Protein AF-A0A9D2EX13-F1 (afdb_monomer)

Mean predicted aligned error: 17.44 Å

Radius of gyration: 26.06 Å; Cα contacts (8 Å, |Δi|>4): 953; chains: 1; bounding box: 80×40×66 Å

Nearest PDB structures (foldseek):
  4czu-assembly2_B  TM=6.661E-01  e=3.950E-05  Arabidopsis thaliana
  4czu-assembly1_A  TM=6.257E-01  e=1.950E-04  Arabidopsis thaliana
  4czt-assembly1_A  TM=6.392E-01  e=7.311E-04  Arabidopsis thaliana
  4czu-assembly2_D  TM=6.065E-01  e=5.254E-04  Arabidopsis thaliana
  8tzf-assembly1_A  TM=7.375E-01  e=3.851E-02  Homo sapiens

Structure (mmCIF, N/CA/C/O backbone):
data_AF-A0A9D2EX13-F1
#
_entry.id   AF-A0A9D2EX13-F1
#
loop_
_atom_site.group_PDB
_atom_site.id
_atom_site.type_symbol
_atom_site.label_atom_id
_atom_site.label_alt_id
_atom_site.label_comp_id
_atom_site.label_asym_id
_atom_site.label_entity_id
_atom_site.label_seq_id
_atom_site.pdbx_PDB_ins_code
_atom_site.Cartn_x
_atom_site.Cartn_y
_atom_site.Cartn_z
_atom_site.occupancy
_atom_site.B_iso_or_equiv
_atom_site.auth_seq_id
_atom_site.auth_comp_id
_atom_site.auth_asym_id
_atom_site.auth_atom_id
_atom_site.pdbx_PDB_model_num
ATOM 1 N N . MET A 1 1 ? 53.940 13.916 35.883 1.00 33.53 1 MET A N 1
ATOM 2 C CA . MET A 1 1 ? 53.226 13.655 34.611 1.00 33.53 1 MET A CA 1
ATOM 3 C C . MET A 1 1 ? 52.631 12.256 34.677 1.00 33.53 1 MET A C 1
ATOM 5 O O . MET A 1 1 ? 53.312 11.281 34.386 1.00 33.53 1 MET A O 1
ATOM 9 N N . GLY A 1 2 ? 51.413 12.150 35.215 1.00 28.62 2 GLY A N 1
ATOM 10 C CA . GLY A 1 2 ? 50.771 10.870 35.507 1.00 28.62 2 GLY A CA 1
ATOM 11 C C . GLY A 1 2 ? 50.316 10.168 34.232 1.00 28.62 2 GLY A C 1
ATOM 12 O O . GLY A 1 2 ? 49.566 10.733 33.442 1.00 28.62 2 GLY A O 1
ATOM 13 N N . LYS A 1 3 ? 50.780 8.931 34.040 1.00 28.75 3 LYS A N 1
ATOM 14 C CA . LYS A 1 3 ? 50.182 7.980 33.104 1.00 28.75 3 LYS A CA 1
ATOM 15 C C . LYS A 1 3 ? 48.737 7.760 33.557 1.00 28.75 3 LYS A C 1
ATOM 17 O O . LYS A 1 3 ? 48.532 7.195 34.628 1.00 28.75 3 LYS A O 1
ATOM 22 N N . ASN A 1 4 ? 47.755 8.192 32.767 1.00 27.39 4 ASN A N 1
ATOM 23 C CA . ASN A 1 4 ? 46.378 7.736 32.937 1.00 27.39 4 ASN A CA 1
ATOM 24 C C . ASN A 1 4 ? 46.364 6.228 32.660 1.00 27.39 4 ASN A C 1
ATOM 26 O O . ASN A 1 4 ? 46.312 5.805 31.506 1.00 27.39 4 ASN A O 1
ATOM 30 N N . LYS A 1 5 ? 46.495 5.424 33.721 1.00 28.30 5 LYS A N 1
ATOM 31 C CA . LYS A 1 5 ? 46.116 4.014 33.704 1.00 28.30 5 LYS A CA 1
ATOM 32 C C . LYS A 1 5 ? 44.615 3.980 33.427 1.00 28.30 5 LYS A C 1
ATOM 34 O O . LYS A 1 5 ? 43.832 4.499 34.214 1.00 28.30 5 LYS A O 1
ATOM 39 N N . VAL A 1 6 ? 44.244 3.437 32.275 1.00 35.06 6 VAL A N 1
ATOM 40 C CA . VAL A 1 6 ? 42.877 2.987 32.019 1.00 35.06 6 VAL A CA 1
ATOM 41 C C . VAL A 1 6 ? 42.705 1.737 32.881 1.00 35.06 6 VAL A C 1
ATOM 43 O O . VAL A 1 6 ? 43.551 0.848 32.812 1.00 35.06 6 VAL A O 1
ATOM 46 N N . ASN A 1 7 ? 41.696 1.700 33.750 1.00 33.94 7 ASN A N 1
ATOM 47 C CA . ASN A 1 7 ? 41.344 0.461 34.437 1.00 33.94 7 ASN A CA 1
ATOM 48 C C . ASN A 1 7 ? 40.819 -0.529 33.384 1.00 33.94 7 ASN A C 1
ATOM 50 O O . ASN A 1 7 ? 39.924 -0.183 32.611 1.00 33.94 7 ASN A O 1
ATOM 54 N N . ASP A 1 8 ? 41.386 -1.733 33.355 1.00 42.94 8 ASP A N 1
ATOM 55 C CA . ASP A 1 8 ? 41.092 -2.837 32.422 1.00 42.94 8 ASP A CA 1
ATOM 56 C C . ASP A 1 8 ? 39.744 -3.547 32.708 1.00 42.94 8 ASP A C 1
ATOM 58 O O . ASP A 1 8 ? 39.529 -4.685 32.304 1.00 42.94 8 ASP A O 1
ATOM 62 N N . ASP A 1 9 ? 38.793 -2.891 33.379 1.00 54.72 9 ASP A N 1
ATOM 63 C CA . ASP A 1 9 ? 37.558 -3.528 33.875 1.00 54.72 9 ASP A CA 1
ATOM 64 C C . ASP A 1 9 ? 36.422 -3.599 32.827 1.00 54.72 9 ASP A C 1
ATOM 66 O O . ASP A 1 9 ? 35.275 -3.906 33.156 1.00 54.72 9 ASP A O 1
ATOM 70 N N . GLY A 1 10 ? 36.707 -3.285 31.559 1.00 53.34 10 GLY A N 1
ATOM 71 C CA . GLY A 1 10 ? 35.713 -3.288 30.484 1.00 53.34 10 GLY A CA 1
ATOM 72 C C . GLY A 1 10 ? 35.336 -4.706 30.049 1.00 53.34 10 GLY A C 1
ATOM 73 O O . GLY A 1 10 ? 36.207 -5.497 29.695 1.00 53.34 10 GLY A O 1
ATOM 74 N N . ARG A 1 11 ? 34.037 -5.022 30.017 1.00 56.97 11 ARG A N 1
ATOM 75 C CA . ARG A 1 11 ? 33.515 -6.295 29.481 1.00 56.97 11 ARG A CA 1
ATOM 76 C C . ARG A 1 11 ? 32.832 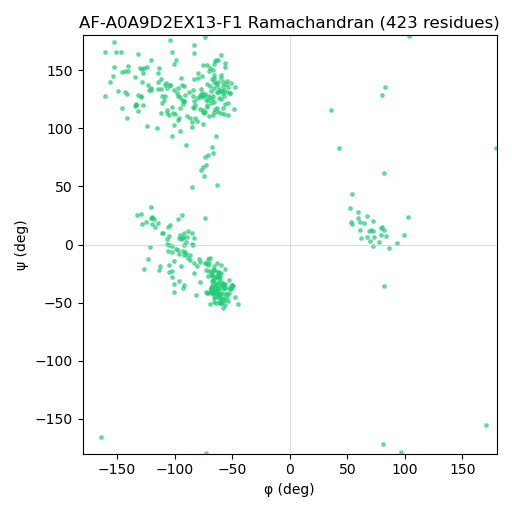-6.052 28.144 1.00 56.97 11 ARG A C 1
ATOM 78 O O . ARG A 1 11 ? 32.096 -5.078 28.004 1.00 56.97 11 ARG A O 1
ATOM 85 N N . THR A 1 12 ? 33.029 -6.929 27.162 1.00 61.59 12 THR A N 1
ATOM 86 C CA . THR A 1 12 ? 32.214 -6.880 25.937 1.00 61.59 12 THR A CA 1
ATOM 87 C C . THR A 1 12 ? 30.741 -7.133 26.267 1.00 61.59 12 THR A C 1
ATOM 89 O O . THR A 1 12 ? 30.421 -7.730 27.298 1.00 61.59 12 THR A O 1
ATOM 92 N N . LEU A 1 13 ? 29.823 -6.710 25.399 1.00 61.62 13 LEU A N 1
ATOM 93 C CA . LEU A 1 13 ? 28.384 -6.880 25.612 1.00 61.62 13 LEU A CA 1
ATOM 94 C C . LEU A 1 13 ? 28.014 -8.341 25.910 1.00 61.62 13 LEU A C 1
ATOM 96 O O . LEU A 1 13 ? 27.272 -8.585 26.856 1.00 61.62 13 LEU A O 1
ATOM 100 N N . PHE A 1 14 ? 28.606 -9.311 25.200 1.00 61.47 14 PHE A N 1
ATOM 101 C CA . PHE A 1 14 ? 28.407 -10.738 25.495 1.00 61.47 14 PHE A CA 1
ATOM 102 C C . PHE A 1 14 ? 29.024 -11.181 26.828 1.00 61.47 14 PHE A C 1
ATOM 104 O O . PHE A 1 14 ? 28.383 -11.917 27.575 1.00 61.47 14 PHE A O 1
ATOM 111 N N . GLN A 1 15 ? 30.219 -10.696 27.183 1.00 62.28 15 GLN A N 1
ATOM 112 C CA . GLN A 1 15 ? 30.826 -10.984 28.492 1.00 62.28 15 GLN A CA 1
ATOM 113 C C . GLN A 1 15 ? 30.004 -10.409 29.657 1.00 62.28 15 GLN A C 1
ATOM 115 O O . GLN A 1 15 ? 30.041 -10.938 30.766 1.00 62.28 15 GLN A O 1
ATOM 120 N N . ALA A 1 16 ? 29.267 -9.320 29.426 1.00 58.53 16 ALA A N 1
ATOM 121 C CA . ALA A 1 16 ? 28.429 -8.677 30.432 1.00 58.53 16 ALA A CA 1
ATOM 122 C C . ALA A 1 16 ? 27.043 -9.332 30.593 1.00 58.53 16 ALA A C 1
ATOM 124 O O . ALA A 1 16 ? 26.417 -9.184 31.650 1.00 58.53 16 ALA A O 1
ATOM 125 N N . VAL A 1 17 ? 26.537 -10.024 29.563 1.00 63.97 17 VAL A N 1
ATOM 126 C CA . VAL A 1 17 ? 25.188 -10.614 29.577 1.00 63.97 17 VAL A CA 1
ATOM 127 C C . VAL A 1 17 ? 25.146 -12.133 29.779 1.00 63.97 17 VAL A C 1
ATOM 129 O O . VAL A 1 17 ? 24.144 -12.600 30.313 1.00 63.97 17 VAL A O 1
ATOM 132 N N . GLY A 1 18 ? 26.218 -12.871 29.462 1.00 64.25 18 GLY A N 1
ATOM 133 C CA . GLY A 1 18 ? 26.253 -14.339 29.541 1.00 64.25 18 GLY A CA 1
ATOM 134 C C . GLY A 1 18 ? 25.614 -15.034 28.329 1.00 64.25 18 GLY A C 1
ATOM 135 O O . GLY A 1 18 ? 25.299 -14.385 27.332 1.00 64.25 18 GLY A O 1
ATOM 136 N N . GLU A 1 19 ? 25.453 -16.361 28.398 1.00 66.25 19 GLU A N 1
ATOM 137 C CA . GLU A 1 19 ? 24.781 -17.156 27.358 1.00 66.25 19 GLU A CA 1
ATOM 138 C C . GLU A 1 19 ? 23.252 -17.137 27.524 1.00 66.25 19 GLU A C 1
ATOM 140 O O . GLU A 1 19 ? 22.734 -17.200 28.639 1.00 66.25 19 GLU A O 1
ATOM 145 N N . GLY A 1 20 ? 22.531 -17.103 26.400 1.00 71.94 20 GLY A N 1
ATOM 146 C CA . GLY A 1 20 ? 21.069 -17.180 26.355 1.00 71.94 20 GLY A CA 1
ATOM 147 C C . GLY A 1 20 ? 20.341 -15.827 26.261 1.00 71.94 20 GLY A C 1
ATOM 148 O O . GLY A 1 20 ? 20.973 -14.775 26.145 1.00 71.94 20 GLY A O 1
ATOM 149 N N . PRO A 1 21 ? 18.993 -15.850 26.249 1.00 84.19 21 PRO A N 1
ATOM 150 C CA . PRO A 1 21 ? 18.169 -14.650 26.136 1.00 84.19 21 PRO A CA 1
ATOM 151 C C . PRO A 1 21 ? 18.337 -13.704 27.331 1.00 84.19 21 PRO A C 1
ATOM 153 O O . PRO A 1 21 ? 18.353 -14.116 28.490 1.00 84.19 21 PRO A O 1
ATOM 156 N N . VAL A 1 22 ? 18.395 -12.408 27.048 1.00 83.00 22 VAL A N 1
ATOM 157 C CA . VAL A 1 22 ? 18.542 -11.324 28.016 1.00 83.00 22 VAL A CA 1
ATOM 158 C C . VAL A 1 22 ? 17.198 -10.631 28.202 1.00 83.00 22 VAL A C 1
ATOM 160 O O . VAL A 1 22 ? 16.496 -10.334 27.237 1.00 83.00 22 VAL A O 1
ATOM 163 N N . GLU A 1 23 ? 16.854 -10.315 29.453 1.00 84.75 23 GLU A N 1
ATOM 164 C CA . GLU A 1 23 ? 15.621 -9.595 29.777 1.00 84.75 23 GLU A CA 1
ATOM 165 C C . GLU A 1 23 ? 15.487 -8.305 28.946 1.00 84.75 23 GLU A C 1
ATOM 167 O O . GLU A 1 23 ? 16.392 -7.465 28.922 1.00 84.75 23 GLU A O 1
ATOM 172 N N . ALA A 1 24 ? 14.321 -8.113 28.323 1.00 84.00 24 ALA A N 1
ATOM 173 C CA . ALA A 1 24 ? 14.008 -6.985 27.449 1.00 84.00 24 ALA A CA 1
ATOM 174 C C . ALA A 1 24 ? 14.456 -5.626 28.008 1.00 84.00 24 ALA A C 1
ATOM 176 O O . ALA A 1 24 ? 15.171 -4.876 27.344 1.00 84.00 24 ALA A O 1
ATOM 177 N N . ARG A 1 25 ? 14.092 -5.317 29.261 1.00 77.56 25 ARG A N 1
ATOM 178 C CA . ARG A 1 25 ? 14.459 -4.052 29.925 1.00 77.56 25 ARG A CA 1
ATOM 179 C C . ARG A 1 25 ? 15.971 -3.860 30.025 1.00 77.56 25 ARG A C 1
ATOM 181 O O . ARG A 1 25 ? 16.457 -2.732 29.952 1.00 77.56 25 ARG A O 1
ATOM 188 N N . LYS A 1 26 ? 16.725 -4.944 30.217 1.00 77.12 26 LYS A N 1
ATOM 189 C CA . LYS A 1 26 ? 18.189 -4.918 30.242 1.00 77.12 26 LYS A CA 1
ATOM 190 C C . LYS A 1 26 ? 18.748 -4.708 28.834 1.00 77.12 26 LYS A C 1
ATOM 192 O O . LYS A 1 26 ? 19.639 -3.879 28.702 1.00 77.12 26 LYS A O 1
ATOM 197 N N . VAL A 1 27 ? 18.189 -5.341 27.797 1.00 82.31 27 VAL A N 1
ATOM 198 C CA . VAL A 1 27 ? 18.611 -5.109 26.400 1.00 82.31 27 VAL A CA 1
ATOM 199 C C . VAL A 1 27 ? 18.467 -3.642 26.008 1.00 82.31 27 VAL A C 1
ATOM 201 O O . VAL A 1 27 ? 19.463 -3.031 25.638 1.00 82.31 27 VAL A O 1
ATOM 204 N N . PHE A 1 28 ? 17.278 -3.048 26.161 1.00 84.06 28 PHE A N 1
ATOM 205 C CA . PHE A 1 28 ? 17.044 -1.653 25.759 1.00 84.06 28 PHE A CA 1
ATOM 206 C C . PHE A 1 28 ? 17.980 -0.672 26.474 1.00 84.06 28 PHE A C 1
ATOM 208 O O . PHE A 1 28 ? 18.549 0.202 25.831 1.00 84.06 28 PHE A O 1
ATOM 215 N N . ARG A 1 29 ? 18.212 -0.866 27.776 1.00 74.94 29 ARG A N 1
ATOM 216 C CA . ARG A 1 29 ? 19.153 -0.062 28.570 1.00 74.94 29 ARG A CA 1
ATOM 217 C C . ARG A 1 29 ? 20.610 -0.210 28.117 1.00 74.94 29 ARG A C 1
ATOM 219 O O . ARG A 1 29 ? 21.364 0.751 28.198 1.00 74.94 29 ARG A O 1
ATOM 226 N N . LEU A 1 30 ? 21.020 -1.399 27.671 1.00 73.25 30 LEU A N 1
ATOM 227 C CA . LEU A 1 30 ? 22.382 -1.643 27.183 1.00 73.25 30 LEU A CA 1
ATOM 228 C C . LEU A 1 30 ? 22.601 -1.109 25.762 1.00 73.25 30 LEU A C 1
ATOM 230 O O . LEU A 1 30 ? 23.708 -0.693 25.430 1.00 73.25 30 LEU A O 1
ATOM 234 N N . THR A 1 31 ? 21.566 -1.114 24.919 1.00 78.69 31 THR A N 1
ATOM 235 C CA . THR A 1 31 ? 21.680 -0.699 23.513 1.00 78.69 31 THR A CA 1
ATOM 236 C C . THR A 1 31 ? 21.322 0.762 23.267 1.00 78.69 31 THR A C 1
ATOM 238 O O . THR A 1 31 ? 21.732 1.311 22.250 1.00 78.69 31 THR A O 1
ATOM 241 N N . GLU A 1 32 ? 20.611 1.430 24.176 1.00 79.19 32 GLU A N 1
ATOM 242 C CA . GLU A 1 32 ? 20.309 2.863 24.054 1.00 79.19 32 GLU A CA 1
ATOM 243 C C . GLU A 1 32 ? 21.575 3.727 23.844 1.00 79.19 32 GLU A C 1
ATOM 245 O O . GLU A 1 32 ? 21.605 4.499 22.877 1.00 79.19 32 GLU A O 1
ATOM 250 N N . PRO A 1 33 ? 22.665 3.578 24.632 1.00 64.69 33 PRO A N 1
ATOM 251 C CA . PRO A 1 33 ? 23.868 4.387 24.431 1.00 64.69 33 PRO A CA 1
ATOM 252 C C . PRO A 1 33 ? 24.584 4.066 23.111 1.00 64.69 33 PRO A C 1
ATOM 254 O O . PRO A 1 33 ? 25.159 4.963 22.495 1.00 64.69 33 PRO A O 1
ATOM 257 N N . VAL A 1 34 ? 24.510 2.810 22.639 1.00 75.38 34 VAL A N 1
ATOM 258 C CA . VAL A 1 34 ? 25.027 2.392 21.318 1.00 75.38 34 VAL A CA 1
ATOM 259 C C . VAL A 1 34 ? 24.316 3.170 20.209 1.00 75.38 34 VAL A C 1
ATOM 261 O O . VAL A 1 34 ? 24.961 3.751 19.336 1.00 75.38 34 VAL A O 1
ATOM 264 N N . ILE A 1 35 ? 22.982 3.197 20.255 1.00 80.88 35 ILE A N 1
ATOM 265 C CA . ILE A 1 35 ? 22.137 3.830 19.238 1.00 80.88 35 ILE A CA 1
ATOM 266 C C . ILE A 1 35 ? 22.351 5.346 19.237 1.00 80.88 35 ILE A C 1
ATOM 268 O O . ILE A 1 35 ? 22.501 5.947 18.173 1.00 80.88 35 ILE A O 1
ATOM 272 N N . SER A 1 36 ? 22.446 5.956 20.421 1.00 73.81 36 SER A N 1
ATOM 273 C CA . SER A 1 36 ? 22.747 7.383 20.575 1.00 73.81 36 SER A CA 1
ATOM 274 C C . SER A 1 36 ? 24.128 7.753 20.007 1.00 73.81 36 SER A C 1
ATOM 276 O O . SER A 1 36 ? 24.263 8.725 19.257 1.00 73.81 36 SER A O 1
ATOM 278 N N . ALA A 1 37 ? 25.156 6.934 20.267 1.00 69.00 37 ALA A N 1
ATOM 279 C CA . ALA A 1 37 ? 26.490 7.133 19.701 1.00 69.00 37 ALA A CA 1
ATOM 280 C C . ALA A 1 37 ? 26.488 7.029 18.165 1.00 69.00 37 ALA A C 1
ATOM 282 O O . ALA A 1 37 ? 27.054 7.893 17.489 1.00 69.00 37 ALA A O 1
ATOM 283 N N . ALA A 1 38 ? 25.802 6.026 17.608 1.00 74.44 38 ALA A N 1
ATOM 284 C CA . ALA A 1 38 ? 25.622 5.887 16.166 1.00 74.44 38 ALA A CA 1
ATOM 285 C C . ALA A 1 38 ? 24.906 7.109 15.567 1.00 74.44 38 ALA A C 1
ATOM 287 O O . ALA A 1 38 ? 25.388 7.692 14.598 1.00 74.44 38 ALA A O 1
ATOM 288 N N . ALA A 1 39 ? 23.810 7.567 16.182 1.00 76.50 39 ALA A N 1
ATOM 289 C CA . ALA A 1 39 ? 23.064 8.747 15.745 1.00 76.50 39 ALA A CA 1
ATOM 290 C C . ALA A 1 39 ? 23.947 10.001 15.627 1.00 76.50 39 ALA A C 1
ATOM 292 O O . ALA A 1 39 ? 23.849 10.726 14.637 1.00 76.50 39 ALA A O 1
ATOM 293 N N . ARG A 1 40 ? 24.838 10.234 16.599 1.00 73.88 40 ARG A N 1
ATOM 294 C CA . ARG A 1 40 ? 25.756 11.382 16.596 1.00 73.88 40 ARG A CA 1
ATOM 295 C C . ARG A 1 40 ? 26.795 11.297 15.478 1.00 73.88 40 ARG A C 1
ATOM 297 O O . ARG A 1 40 ? 27.057 12.294 14.818 1.00 73.88 40 ARG A O 1
ATOM 304 N N . ILE A 1 41 ? 27.356 10.116 15.224 1.00 73.94 41 ILE A N 1
ATOM 305 C CA . ILE A 1 41 ? 28.337 9.925 14.145 1.00 73.94 41 ILE A CA 1
ATOM 306 C C . ILE A 1 41 ? 27.695 10.068 12.758 1.00 73.94 41 ILE A C 1
ATOM 308 O O . ILE A 1 41 ? 28.300 10.672 11.868 1.00 73.94 41 ILE A O 1
ATOM 312 N N . HIS A 1 42 ? 26.458 9.596 12.595 1.00 83.31 42 HIS A N 1
ATOM 313 C CA . HIS A 1 42 ? 25.707 9.713 11.345 1.00 83.31 42 HIS A CA 1
ATOM 314 C C . HIS A 1 42 ? 25.428 11.166 10.933 1.00 83.31 42 HIS A C 1
ATOM 316 O O . HIS A 1 42 ? 25.439 11.461 9.739 1.00 83.31 42 HIS A O 1
ATOM 322 N N . GLN A 1 43 ? 25.242 12.085 11.890 1.00 70.81 43 GLN A N 1
ATOM 323 C CA . GLN A 1 43 ? 25.054 13.518 11.603 1.00 70.81 43 GLN A CA 1
ATOM 324 C C . GLN A 1 43 ? 26.266 14.150 10.906 1.00 70.81 43 GLN A C 1
ATOM 326 O O . GLN A 1 43 ? 26.107 15.076 10.116 1.00 70.81 43 GLN A O 1
ATOM 331 N N . ASP A 1 44 ? 27.461 13.602 11.125 1.00 68.69 44 ASP A N 1
ATOM 332 C CA . ASP A 1 44 ? 28.696 14.072 10.497 1.00 68.69 44 ASP A CA 1
ATOM 333 C C . ASP A 1 44 ? 28.970 13.408 9.130 1.00 68.69 44 ASP A C 1
ATOM 335 O O . ASP A 1 44 ? 30.090 13.486 8.615 1.00 68.69 44 ASP A O 1
ATOM 339 N N . GLY A 1 45 ? 27.993 12.689 8.559 1.00 70.94 45 GLY A N 1
ATOM 340 C CA . GLY A 1 45 ? 28.147 11.950 7.298 1.00 70.94 45 GLY A CA 1
ATOM 341 C C . GLY A 1 45 ? 29.113 10.761 7.393 1.00 70.94 45 GLY A C 1
ATOM 342 O O . GLY A 1 45 ? 29.731 10.368 6.397 1.00 70.94 45 GLY A O 1
ATOM 343 N N . ARG A 1 46 ? 29.290 10.220 8.605 1.00 74.56 46 ARG A N 1
ATOM 344 C CA . ARG A 1 46 ? 30.178 9.096 8.931 1.00 74.56 46 ARG A CA 1
ATOM 345 C C . ARG A 1 46 ? 29.381 7.938 9.522 1.00 74.56 46 ARG A C 1
ATOM 347 O O . ARG A 1 46 ? 28.311 8.167 10.063 1.00 74.56 46 ARG A O 1
ATOM 354 N N . TYR A 1 47 ? 29.912 6.721 9.470 1.00 76.69 47 TYR A N 1
ATOM 355 C CA . TYR A 1 47 ? 29.328 5.530 10.111 1.00 76.69 47 TYR A CA 1
ATOM 356 C C . TYR A 1 47 ? 30.424 4.522 10.506 1.00 76.69 47 TYR A C 1
ATOM 358 O O . TYR A 1 47 ? 31.586 4.660 10.095 1.00 76.69 47 TYR A O 1
ATOM 366 N N . TYR A 1 48 ? 30.084 3.547 11.351 1.00 72.19 48 TYR A N 1
ATOM 367 C CA . TYR A 1 48 ? 31.001 2.539 11.897 1.00 72.19 48 TYR A CA 1
ATOM 368 C C . TYR A 1 48 ? 31.250 1.386 10.913 1.00 72.19 48 TYR A C 1
ATOM 370 O O . TYR A 1 48 ? 32.400 0.981 10.721 1.00 72.19 48 TYR A O 1
ATOM 378 N N . GLY A 1 49 ? 30.196 0.896 10.259 1.00 66.06 49 GLY A N 1
ATOM 379 C CA . GLY A 1 49 ? 30.229 -0.069 9.162 1.00 66.06 49 GLY A CA 1
ATOM 380 C C . GLY A 1 49 ? 30.577 -1.504 9.556 1.00 66.06 49 GLY A C 1
ATOM 381 O O . GLY A 1 49 ? 31.085 -2.207 8.693 1.00 66.06 49 GLY A O 1
ATOM 382 N N . ASN A 1 50 ? 30.421 -1.879 10.839 1.00 64.88 50 ASN A N 1
ATOM 383 C CA . ASN A 1 50 ? 30.369 -3.264 11.353 1.00 64.88 50 ASN A CA 1
ATOM 384 C C . ASN A 1 50 ? 30.204 -3.270 12.897 1.00 64.88 50 ASN A C 1
ATOM 386 O O . ASN A 1 50 ? 31.200 -3.352 13.627 1.00 64.88 50 ASN A O 1
ATOM 390 N N . ILE A 1 51 ? 28.970 -3.139 13.405 1.00 67.88 51 ILE A N 1
ATOM 391 C CA . ILE A 1 51 ? 28.682 -3.107 14.855 1.00 67.88 51 ILE A CA 1
ATOM 392 C C . ILE A 1 51 ? 28.306 -4.513 15.356 1.00 67.88 51 ILE A C 1
ATOM 394 O O . ILE A 1 51 ? 27.163 -4.943 15.255 1.00 67.88 51 ILE A O 1
ATOM 398 N N . GLY A 1 52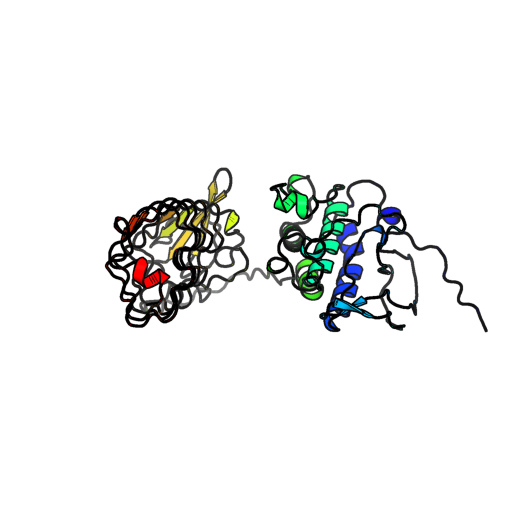 ? 29.265 -5.232 15.938 1.00 61.53 52 GLY A N 1
ATOM 399 C CA . GLY A 1 52 ? 29.044 -6.547 16.557 1.00 61.53 52 GLY A CA 1
ATOM 400 C C . GLY A 1 52 ? 28.969 -6.504 18.093 1.00 61.53 52 GLY A C 1
ATOM 401 O O . GLY A 1 52 ? 29.426 -5.539 18.710 1.00 61.53 52 GLY A O 1
ATOM 402 N N . PRO A 1 53 ? 28.485 -7.559 18.767 1.00 54.00 53 PRO A N 1
ATOM 403 C CA . PRO A 1 53 ? 28.486 -7.654 20.230 1.00 54.00 53 PRO A CA 1
ATOM 404 C C . PRO A 1 53 ? 29.886 -7.590 20.864 1.00 54.00 53 PRO A C 1
ATOM 406 O O . PRO A 1 53 ? 30.043 -7.052 21.958 1.00 54.00 53 PRO A O 1
ATOM 409 N N . GLY A 1 54 ? 30.918 -8.096 20.176 1.00 55.47 54 GLY A N 1
ATOM 410 C CA . GLY A 1 54 ? 32.320 -7.969 20.601 1.00 55.47 54 GLY A CA 1
ATOM 411 C C . GLY A 1 54 ? 32.878 -6.553 20.435 1.00 55.47 54 GLY A C 1
ATOM 412 O O . GLY A 1 54 ? 33.890 -6.198 21.033 1.00 55.47 54 GLY A O 1
ATOM 413 N N . SER A 1 55 ? 32.185 -5.728 19.652 1.00 58.66 55 SER A N 1
ATOM 414 C CA . SER A 1 55 ? 32.553 -4.348 19.373 1.00 58.66 55 SER A CA 1
ATOM 415 C C . SER A 1 55 ? 31.983 -3.356 20.393 1.00 58.66 55 SER A C 1
ATOM 417 O O . SER A 1 55 ? 32.419 -2.214 20.430 1.00 58.66 55 SER A O 1
ATOM 419 N N . VAL A 1 56 ? 31.053 -3.783 21.251 1.00 60.03 56 VAL A N 1
ATOM 420 C CA . VAL A 1 56 ? 30.427 -2.968 22.301 1.00 60.03 56 VAL A CA 1
ATOM 421 C C . VAL A 1 56 ? 31.088 -3.307 23.640 1.00 60.03 56 VAL A C 1
ATOM 423 O O . VAL A 1 56 ? 30.929 -4.425 24.126 1.00 60.03 56 VAL A O 1
ATOM 426 N N . VAL A 1 57 ? 31.816 -2.367 24.249 1.00 57.78 57 VAL A N 1
ATOM 427 C CA . VAL A 1 57 ? 32.463 -2.559 25.564 1.00 57.78 57 VAL A CA 1
ATOM 428 C C . VAL A 1 57 ? 31.770 -1.729 26.639 1.00 57.78 57 VAL A C 1
ATOM 430 O O . VAL A 1 57 ? 31.672 -0.506 26.516 1.00 57.78 57 VAL A O 1
ATOM 433 N N . ILE A 1 58 ? 31.337 -2.410 27.700 1.00 57.25 58 ILE A N 1
ATOM 434 C CA . ILE A 1 58 ? 30.626 -1.871 28.857 1.00 57.25 58 ILE A CA 1
ATOM 435 C C . ILE A 1 58 ? 31.599 -1.618 30.004 1.00 57.25 58 ILE A C 1
ATOM 437 O O . ILE A 1 58 ? 32.380 -2.494 30.369 1.00 57.25 58 ILE A O 1
ATOM 441 N N . TYR A 1 59 ? 31.526 -0.417 30.582 1.00 55.53 59 TYR A N 1
ATOM 442 C CA . TYR A 1 59 ? 32.314 0.002 31.741 1.00 55.53 59 TYR A CA 1
ATOM 443 C C . TYR A 1 59 ? 31.401 0.439 32.882 1.00 55.53 59 TYR A C 1
ATOM 445 O O . TYR A 1 59 ? 30.537 1.289 32.681 1.00 55.53 59 TYR A O 1
ATOM 453 N N . ASP A 1 60 ? 31.663 -0.043 34.095 1.00 42.38 60 ASP A N 1
ATOM 454 C CA . ASP A 1 60 ? 30.839 0.285 35.264 1.00 42.38 60 ASP A CA 1
ATOM 455 C C . ASP A 1 60 ? 30.948 1.766 35.691 1.00 42.38 60 ASP A C 1
ATOM 457 O O . ASP A 1 60 ? 29.998 2.301 36.263 1.00 42.38 60 ASP A O 1
ATOM 461 N N . ARG A 1 61 ? 32.064 2.461 35.385 1.00 36.69 61 ARG A N 1
ATOM 462 C CA . ARG A 1 61 ? 32.249 3.932 35.494 1.00 36.69 61 ARG A CA 1
ATOM 463 C C . ARG A 1 61 ? 33.422 4.409 34.627 1.00 36.69 61 ARG A C 1
ATOM 465 O O . ARG A 1 61 ? 34.524 3.925 34.857 1.00 36.69 61 ARG A O 1
ATOM 472 N N . VAL A 1 62 ? 33.275 5.414 33.745 1.00 36.41 62 VAL A N 1
ATOM 473 C CA . VAL A 1 62 ? 34.463 6.141 33.224 1.00 36.41 62 VAL A CA 1
ATOM 474 C C . VAL A 1 62 ? 34.191 7.564 32.715 1.00 36.41 62 VAL A C 1
ATOM 476 O O . VAL A 1 62 ? 33.238 7.809 31.984 1.00 36.41 62 VAL A O 1
ATOM 479 N N . TRP A 1 63 ? 35.125 8.470 33.028 1.00 32.97 63 TRP A N 1
ATOM 480 C CA . TRP A 1 63 ? 35.477 9.651 32.230 1.00 32.97 63 TRP A CA 1
ATOM 481 C C . TRP A 1 63 ? 36.454 9.225 31.121 1.00 32.97 63 TRP A C 1
ATOM 483 O O . TRP A 1 63 ? 37.546 8.761 31.447 1.00 32.97 63 TRP A O 1
ATOM 493 N N . LEU A 1 64 ? 36.137 9.398 29.830 1.00 35.12 64 LEU A N 1
ATOM 494 C CA . LEU A 1 64 ? 37.056 9.016 28.743 1.00 35.12 64 LEU A CA 1
ATOM 495 C C . LEU A 1 64 ? 37.236 10.104 27.679 1.00 35.12 64 LEU A C 1
ATOM 497 O O . LEU A 1 64 ? 36.345 10.401 26.894 1.00 35.12 64 LEU A O 1
ATOM 501 N N . CYS A 1 65 ? 38.466 10.615 27.595 1.00 31.67 65 CYS A N 1
ATOM 502 C CA . CYS A 1 65 ? 39.028 11.153 26.361 1.00 31.67 65 CYS A CA 1
ATOM 503 C C . CYS A 1 65 ? 39.625 9.965 25.586 1.00 31.67 65 CYS A C 1
ATOM 505 O O . CYS A 1 65 ? 40.700 9.460 25.929 1.00 31.67 65 CYS A O 1
ATOM 507 N N . HIS A 1 66 ? 38.907 9.465 24.578 1.00 38.66 66 HIS A N 1
ATOM 508 C CA . HIS A 1 66 ? 39.345 8.339 23.748 1.00 38.66 66 HIS A CA 1
ATOM 509 C C . HIS A 1 66 ? 39.357 8.691 22.259 1.00 38.66 66 HIS A C 1
ATOM 511 O O . HIS A 1 66 ? 38.675 9.602 21.792 1.00 38.66 66 HIS A O 1
ATOM 517 N N . ARG A 1 67 ? 40.222 8.000 21.504 1.00 41.69 67 ARG A N 1
ATOM 518 C CA . ARG A 1 67 ? 40.282 8.126 20.044 1.00 41.69 67 ARG A CA 1
ATOM 519 C C . ARG A 1 67 ? 39.212 7.205 19.468 1.00 41.69 67 ARG A C 1
ATOM 521 O O . ARG A 1 67 ? 39.293 6.000 19.681 1.00 41.69 67 ARG A O 1
ATOM 528 N N . LEU A 1 68 ? 38.245 7.776 18.751 1.00 54.84 68 LEU A N 1
ATOM 529 C CA . LEU A 1 68 ? 37.201 7.007 18.072 1.00 54.84 68 LEU A CA 1
ATOM 530 C C . LEU A 1 68 ? 37.823 5.970 17.110 1.00 54.84 68 LEU A C 1
ATOM 532 O O . LEU A 1 68 ? 38.932 6.197 16.604 1.00 54.84 68 LEU A O 1
ATOM 536 N N . PRO A 1 69 ? 37.140 4.844 16.827 1.00 56.16 69 PRO A N 1
ATOM 537 C CA . PRO A 1 69 ? 37.566 3.931 15.770 1.00 56.16 69 PRO A CA 1
ATOM 538 C C . PRO A 1 69 ? 37.594 4.643 14.408 1.00 56.16 69 PRO A C 1
ATOM 540 O O . PRO A 1 69 ? 37.038 5.730 14.233 1.00 56.16 69 PRO A O 1
ATOM 543 N N . ALA A 1 70 ? 38.281 4.046 13.431 1.00 54.53 70 ALA A N 1
ATOM 544 C CA . ALA A 1 70 ? 38.236 4.545 12.059 1.00 54.53 70 ALA A CA 1
ATOM 545 C C . ALA A 1 70 ? 36.795 4.471 11.532 1.00 54.53 70 ALA A C 1
ATOM 547 O O . ALA A 1 70 ? 36.139 3.448 11.699 1.00 54.53 70 ALA A O 1
ATOM 548 N N . GLN A 1 71 ? 36.329 5.548 10.907 1.00 62.59 71 GLN A N 1
ATOM 549 C CA . GLN A 1 71 ? 34.953 5.701 10.427 1.00 62.59 71 GLN A CA 1
ATOM 550 C C . GLN A 1 71 ? 34.943 5.787 8.907 1.00 62.59 71 GLN A C 1
ATOM 552 O O . GLN A 1 71 ? 35.883 6.334 8.320 1.00 62.59 71 GLN A O 1
ATOM 557 N N . LYS A 1 72 ? 33.883 5.277 8.282 1.00 62.41 72 LYS A N 1
ATOM 558 C CA . LYS A 1 72 ? 33.700 5.345 6.832 1.00 62.41 72 LYS A CA 1
ATOM 559 C C . LYS A 1 72 ? 32.896 6.599 6.480 1.00 62.41 72 LYS A C 1
ATOM 561 O O . LYS A 1 72 ? 31.958 6.956 7.191 1.00 62.41 72 LYS A O 1
ATOM 566 N N . THR A 1 73 ? 33.313 7.324 5.448 1.00 67.56 73 THR A N 1
ATOM 567 C CA . THR A 1 73 ? 32.586 8.488 4.922 1.00 67.56 73 THR A CA 1
ATOM 568 C C . THR A 1 73 ? 31.480 8.042 3.971 1.00 67.56 73 THR A C 1
ATOM 570 O O . THR A 1 73 ? 31.512 6.924 3.456 1.00 67.56 73 THR A O 1
ATOM 573 N N . GLY A 1 74 ? 30.538 8.938 3.663 1.00 57.22 74 GLY A N 1
ATOM 574 C CA . GLY A 1 74 ? 29.546 8.707 2.602 1.00 57.22 74 GLY A CA 1
ATOM 575 C C . GLY A 1 74 ? 30.146 8.391 1.220 1.00 57.22 74 GLY A C 1
ATOM 576 O O . GLY A 1 74 ? 29.486 7.759 0.411 1.00 57.22 74 GLY A O 1
ATOM 577 N N . SER A 1 75 ? 31.408 8.763 0.965 1.00 60.22 75 SER A N 1
ATOM 578 C CA . SER A 1 75 ? 32.164 8.413 -0.252 1.00 60.22 75 SER A CA 1
ATOM 579 C C . SER A 1 75 ? 32.858 7.044 -0.198 1.00 60.22 75 SER A C 1
ATOM 581 O O . SER A 1 75 ? 33.562 6.674 -1.130 1.00 60.22 75 SER A O 1
ATOM 583 N N . GLY A 1 76 ? 32.724 6.304 0.905 1.00 57.69 76 GLY A N 1
ATOM 584 C CA . GLY A 1 76 ? 33.334 4.988 1.087 1.00 57.69 76 GLY A CA 1
ATOM 585 C C . GLY A 1 76 ? 34.771 4.987 1.630 1.00 57.69 76 GLY A C 1
ATOM 586 O O . GLY A 1 76 ? 35.311 3.918 1.921 1.00 57.69 76 GLY A O 1
ATOM 587 N N . GLU A 1 77 ? 35.380 6.157 1.835 1.00 70.00 77 GLU A N 1
ATOM 588 C CA . GLU A 1 77 ? 36.746 6.294 2.351 1.00 70.00 77 GLU A CA 1
ATOM 589 C C . GLU A 1 77 ? 36.825 6.119 3.874 1.00 70.00 77 GLU A C 1
ATOM 591 O O . GLU A 1 77 ? 35.946 6.541 4.627 1.00 70.00 77 GLU A O 1
ATOM 596 N N . TRP A 1 78 ? 37.938 5.566 4.358 1.00 63.50 78 TRP A N 1
ATOM 597 C CA . TRP A 1 78 ? 38.194 5.424 5.792 1.00 63.50 78 TRP A CA 1
ATOM 598 C C . TRP A 1 78 ? 38.951 6.628 6.351 1.00 63.50 78 TRP A C 1
ATOM 600 O O . TRP A 1 78 ? 40.073 6.924 5.939 1.00 63.50 78 TRP A O 1
ATOM 610 N N . LYS A 1 79 ? 38.387 7.276 7.374 1.00 66.56 79 LYS A N 1
ATOM 611 C CA . LYS A 1 79 ? 39.044 8.358 8.119 1.00 66.56 79 LYS A CA 1
ATOM 612 C C . LYS A 1 79 ? 39.474 7.888 9.506 1.00 66.56 79 LYS A C 1
ATOM 614 O O . LYS A 1 79 ? 38.714 7.243 10.228 1.00 66.56 79 LYS A O 1
ATOM 619 N N . LYS A 1 80 ? 40.708 8.235 9.901 1.00 69.69 80 LYS A N 1
ATOM 620 C CA . LYS A 1 80 ? 41.205 8.014 11.271 1.00 69.69 80 LYS A CA 1
ATOM 621 C C . LYS A 1 80 ? 40.287 8.740 12.259 1.00 69.69 80 LYS A C 1
ATOM 623 O O . LYS A 1 80 ? 40.015 9.927 12.081 1.00 69.69 80 LYS A O 1
ATOM 628 N N . GLY A 1 81 ? 39.842 8.041 13.302 1.00 56.53 81 GLY A N 1
ATOM 629 C CA . GLY A 1 81 ? 38.983 8.637 14.319 1.00 56.53 81 GLY A CA 1
ATOM 630 C C . GLY A 1 81 ? 39.688 9.774 15.061 1.00 56.53 81 GLY A C 1
ATOM 631 O O . GLY A 1 81 ? 40.876 9.691 15.399 1.00 56.53 81 GLY A O 1
ATOM 632 N N . LYS A 1 82 ? 38.954 10.867 15.284 1.00 53.91 82 LYS A N 1
ATOM 633 C CA . LYS A 1 82 ? 39.432 12.022 16.050 1.00 53.91 82 LYS A CA 1
ATOM 634 C C . LYS A 1 82 ? 39.428 11.687 17.548 1.00 53.91 82 LYS A C 1
ATOM 636 O O . LYS A 1 82 ? 38.696 10.808 18.000 1.00 53.91 82 LYS A O 1
ATOM 641 N N . ARG A 1 83 ? 40.283 12.369 18.316 1.00 46.59 83 ARG A N 1
ATOM 642 C CA . ARG A 1 83 ? 40.169 12.391 19.781 1.00 46.59 83 ARG A CA 1
ATOM 643 C C . ARG A 1 83 ? 39.050 13.364 20.123 1.00 46.59 83 ARG A C 1
ATOM 645 O O . ARG A 1 83 ? 39.181 14.541 19.807 1.00 46.59 83 ARG A O 1
ATOM 652 N N . GLU A 1 84 ? 37.983 12.875 20.735 1.00 42.41 84 GLU A N 1
ATOM 653 C CA . GLU A 1 84 ? 36.937 13.730 21.292 1.00 42.41 84 GLU A CA 1
ATOM 654 C C . GLU A 1 84 ? 36.949 13.626 22.814 1.00 42.41 84 GLU A C 1
ATOM 656 O O . GLU A 1 84 ? 37.018 12.533 23.377 1.00 42.41 84 GLU A O 1
ATOM 661 N N . ALA A 1 85 ? 36.873 14.781 23.473 1.00 38.75 85 ALA A N 1
ATOM 662 C CA . ALA A 1 85 ? 36.428 14.875 24.853 1.00 38.75 85 ALA A CA 1
ATOM 663 C C . ALA A 1 85 ? 34.910 15.077 24.805 1.00 38.75 85 ALA A C 1
ATOM 665 O O . ALA A 1 85 ? 34.428 16.204 24.757 1.00 38.75 85 ALA A O 1
ATOM 666 N N . ALA A 1 86 ? 34.164 13.981 24.721 1.00 36.91 86 ALA A N 1
ATOM 667 C CA . ALA A 1 86 ? 32.713 14.003 24.824 1.00 36.91 86 ALA A CA 1
ATOM 668 C C . ALA A 1 86 ? 32.317 13.244 26.089 1.00 36.91 86 ALA A C 1
ATOM 670 O O . ALA A 1 86 ? 32.828 12.154 26.346 1.00 36.91 86 ALA A O 1
ATOM 671 N N . ALA A 1 87 ? 31.412 13.823 26.878 1.00 35.38 87 ALA A N 1
ATOM 672 C CA . ALA A 1 87 ? 30.733 13.119 27.953 1.00 35.38 87 ALA A CA 1
ATOM 673 C C . ALA A 1 87 ? 29.807 12.067 27.324 1.00 35.38 87 ALA A C 1
ATOM 675 O O . ALA A 1 87 ? 28.638 12.327 27.064 1.00 35.38 87 ALA A O 1
ATOM 676 N N . ILE A 1 88 ? 30.355 10.896 27.004 1.00 42.12 88 ILE A N 1
ATOM 677 C CA . ILE A 1 88 ? 29.559 9.700 26.741 1.00 42.12 88 ILE A CA 1
ATOM 678 C C . ILE A 1 88 ? 29.113 9.233 28.136 1.00 42.12 88 ILE A C 1
ATOM 680 O O . ILE A 1 88 ? 29.989 8.915 28.947 1.00 42.12 88 ILE A O 1
ATOM 684 N N . PRO A 1 89 ? 27.811 9.266 28.489 1.00 33.31 89 PRO A N 1
ATOM 685 C CA . PRO A 1 89 ? 27.353 8.705 29.758 1.00 33.31 89 PRO A CA 1
ATOM 686 C C . PRO A 1 89 ? 27.779 7.227 29.842 1.00 33.31 89 PRO A C 1
ATOM 688 O O . PRO A 1 89 ? 28.074 6.616 28.812 1.00 33.31 89 PRO A O 1
ATOM 691 N N . PRO A 1 90 ? 27.905 6.658 31.051 1.00 34.56 90 PRO A N 1
ATOM 692 C CA . PRO A 1 90 ? 28.681 5.446 31.256 1.00 34.56 90 PRO A CA 1
ATOM 693 C C . PRO A 1 90 ? 28.225 4.294 30.352 1.00 34.56 90 PRO A C 1
ATOM 695 O O . PRO A 1 90 ? 27.036 4.013 30.224 1.00 34.56 90 PRO A O 1
ATOM 698 N N . ALA A 1 91 ? 29.244 3.606 29.829 1.00 43.53 91 ALA A N 1
ATOM 699 C CA . ALA A 1 91 ? 29.264 2.182 29.514 1.00 43.53 91 ALA A CA 1
ATOM 700 C C . ALA A 1 91 ? 29.120 1.713 28.058 1.00 43.53 91 ALA A C 1
ATOM 702 O O . ALA A 1 91 ? 28.779 0.554 27.871 1.00 43.53 91 ALA A O 1
ATOM 703 N N . VAL A 1 92 ? 29.430 2.506 27.025 1.00 46.16 92 VAL A N 1
ATOM 704 C CA . VAL A 1 92 ? 29.612 1.923 25.679 1.00 46.16 92 VAL A CA 1
ATOM 705 C C . VAL A 1 92 ? 30.753 2.582 24.901 1.00 46.16 92 VAL A C 1
ATOM 707 O O . VAL A 1 92 ? 30.622 3.702 24.411 1.00 46.16 92 VAL A O 1
ATOM 710 N N . LEU A 1 93 ? 31.859 1.854 24.720 1.00 46.75 93 LEU A N 1
ATOM 711 C CA . LEU A 1 93 ? 32.804 2.103 23.627 1.00 46.75 93 LEU A CA 1
ATOM 712 C C . LEU A 1 93 ? 32.472 1.178 22.455 1.00 46.75 93 LEU A C 1
ATOM 714 O O . LEU A 1 93 ? 32.397 -0.036 22.634 1.00 46.75 93 LEU A O 1
ATOM 718 N N . LEU A 1 94 ? 32.308 1.762 21.267 1.00 49.84 94 LEU A N 1
ATOM 719 C CA . LEU A 1 94 ? 32.171 1.029 20.009 1.00 49.84 94 LEU A CA 1
ATOM 720 C C . LEU A 1 94 ? 33.546 0.869 19.352 1.00 49.84 94 LEU A C 1
ATOM 722 O O . LEU A 1 94 ? 34.215 1.859 19.046 1.00 49.84 94 LEU A O 1
ATOM 726 N N . TYR A 1 95 ? 33.961 -0.371 19.132 1.00 47.38 95 TYR A N 1
ATOM 727 C CA . TYR A 1 95 ? 35.137 -0.766 18.365 1.00 47.38 95 TYR A CA 1
ATOM 728 C C . TYR A 1 95 ? 34.722 -1.294 16.991 1.00 47.38 95 TYR A C 1
ATOM 730 O O . TYR A 1 95 ? 33.547 -1.379 16.659 1.00 47.38 95 TYR A O 1
ATOM 738 N N . ARG A 1 96 ? 35.705 -1.623 16.153 1.00 47.00 96 ARG A N 1
ATOM 739 C CA . ARG A 1 96 ? 35.464 -2.386 14.929 1.00 47.00 96 ARG A CA 1
ATOM 740 C C . ARG A 1 96 ? 35.619 -3.865 15.246 1.00 47.00 96 ARG A C 1
ATOM 742 O O . ARG A 1 96 ? 36.685 -4.250 15.724 1.00 47.00 96 ARG A O 1
ATOM 749 N N . ASP A 1 97 ? 34.635 -4.677 14.878 1.00 46.16 97 ASP A N 1
ATOM 750 C CA . ASP A 1 97 ? 34.839 -6.121 14.804 1.00 46.16 97 ASP A CA 1
ATOM 751 C C . ASP A 1 97 ? 35.670 -6.423 13.537 1.00 46.16 97 ASP A C 1
ATOM 753 O O . ASP A 1 97 ? 35.215 -6.264 12.399 1.00 46.16 97 ASP A O 1
ATOM 757 N N . ARG A 1 98 ? 36.963 -6.716 13.708 1.00 47.06 98 ARG A N 1
ATOM 758 C CA . ARG A 1 98 ? 37.760 -7.436 12.705 1.00 47.06 98 ARG A CA 1
ATOM 759 C C . ARG A 1 98 ? 38.342 -8.650 13.408 1.00 47.06 98 ARG A C 1
ATOM 761 O O . ARG A 1 98 ? 39.364 -8.493 14.086 1.00 47.06 98 ARG A O 1
ATOM 768 N N . PRO A 1 99 ? 37.781 -9.843 13.216 1.00 42.75 99 PRO A N 1
ATOM 769 C CA . PRO A 1 99 ? 38.557 -11.039 13.464 1.00 42.75 99 PRO A CA 1
ATOM 770 C C . PRO A 1 99 ? 39.829 -10.983 12.607 1.00 42.75 99 PRO A C 1
ATOM 772 O O . PRO A 1 99 ? 39.781 -10.809 11.388 1.00 42.75 99 PRO A O 1
ATOM 775 N N . ARG A 1 100 ? 40.999 -11.028 13.258 1.00 37.97 100 ARG A N 1
ATOM 776 C CA . ARG A 1 100 ? 42.312 -11.026 12.580 1.00 37.97 100 ARG A CA 1
ATOM 777 C C . ARG A 1 100 ? 42.574 -12.326 11.812 1.00 37.97 100 ARG A C 1
ATOM 779 O O . ARG A 1 100 ? 43.522 -12.373 11.038 1.00 37.97 100 ARG A O 1
ATOM 786 N N . ASP A 1 101 ? 41.752 -13.342 12.038 1.00 41.03 101 ASP A N 1
ATOM 787 C CA . ASP A 1 101 ? 41.876 -14.705 11.523 1.00 41.03 101 ASP A CA 1
ATOM 788 C C . ASP A 1 101 ? 40.865 -15.045 10.414 1.00 41.03 101 ASP A C 1
ATOM 790 O O . ASP A 1 101 ? 40.887 -16.157 9.897 1.00 41.03 101 ASP A O 1
ATOM 794 N N . GLY A 1 102 ? 40.000 -14.102 10.017 1.00 40.28 102 GLY A N 1
ATOM 795 C CA . GLY A 1 102 ? 38.986 -14.341 8.986 1.00 40.28 102 GLY A CA 1
ATOM 796 C C . GLY A 1 102 ? 37.742 -15.101 9.462 1.00 40.28 102 GLY A C 1
ATOM 797 O O . GLY A 1 102 ? 36.971 -15.550 8.617 1.00 40.28 102 GLY A O 1
ATOM 798 N N . SER A 1 103 ? 37.517 -15.237 10.775 1.00 42.91 103 SER A N 1
ATOM 799 C CA . SER A 1 103 ? 36.243 -15.751 11.302 1.00 42.91 103 SER A CA 1
ATOM 800 C C . SER A 1 103 ? 35.054 -14.817 10.994 1.00 42.91 103 SER A C 1
ATOM 802 O O . SER A 1 103 ? 35.224 -13.645 10.657 1.00 42.91 103 SER A O 1
ATOM 804 N N . GLU A 1 104 ? 33.829 -15.354 11.011 1.00 46.91 104 GLU A N 1
ATOM 805 C CA . GLU A 1 104 ? 32.625 -14.646 10.553 1.00 46.91 104 GLU A CA 1
ATOM 806 C C . GLU A 1 104 ? 32.323 -13.371 11.356 1.00 46.91 104 GLU A C 1
ATOM 808 O O . GLU A 1 104 ? 32.133 -13.397 12.572 1.00 46.91 104 GLU A O 1
ATOM 813 N N . THR A 1 105 ? 32.172 -12.253 10.648 1.00 60.12 105 THR A N 1
ATOM 814 C CA . THR A 1 105 ? 31.605 -11.006 11.169 1.00 60.12 105 THR A CA 1
ATOM 815 C C . THR A 1 105 ? 30.148 -11.206 11.607 1.00 60.12 105 THR A C 1
ATOM 817 O O . THR A 1 105 ? 29.373 -11.920 10.963 1.00 60.12 105 THR A O 1
ATOM 820 N N . PHE A 1 106 ? 29.759 -10.593 12.731 1.00 64.19 106 PHE A N 1
ATOM 821 C CA . PHE A 1 106 ? 28.423 -10.753 13.307 1.00 64.19 106 PHE A CA 1
ATOM 822 C C . PHE A 1 106 ? 27.351 -10.070 12.440 1.00 64.19 106 PHE A C 1
ATOM 824 O O . PHE A 1 106 ? 27.294 -8.850 12.372 1.00 64.19 106 PHE A O 1
ATOM 831 N N . CYS A 1 107 ? 26.500 -10.880 11.802 1.00 69.12 107 CYS A N 1
ATOM 832 C CA . CYS A 1 107 ? 25.347 -10.498 10.971 1.00 69.12 107 CYS A CA 1
ATOM 833 C C . CYS A 1 107 ? 25.623 -9.329 10.012 1.00 69.12 107 CYS A C 1
ATOM 835 O O . CYS A 1 107 ? 25.275 -8.181 10.274 1.00 69.12 107 CYS A O 1
ATOM 837 N N . VAL A 1 108 ? 26.205 -9.660 8.861 1.00 73.38 108 VAL A N 1
ATOM 838 C CA . VAL A 1 108 ? 26.588 -8.704 7.818 1.00 73.38 108 VAL A CA 1
ATOM 839 C C . VAL A 1 108 ? 25.364 -8.272 6.994 1.00 73.38 108 VAL A C 1
ATOM 841 O O . VAL A 1 108 ? 24.627 -9.146 6.516 1.00 73.38 108 VAL A O 1
ATOM 844 N N . PRO A 1 109 ? 25.124 -6.961 6.808 1.00 80.19 109 PRO A N 1
ATOM 845 C CA . PRO A 1 109 ? 24.054 -6.473 5.945 1.00 80.19 109 PRO A CA 1
ATOM 846 C C . PRO A 1 109 ? 24.364 -6.750 4.463 1.00 80.19 109 PRO A C 1
ATOM 848 O O . PRO A 1 109 ? 25.524 -6.834 4.059 1.00 80.19 109 PRO A O 1
ATOM 851 N N . VAL A 1 110 ? 23.329 -6.903 3.628 1.00 80.12 110 VAL A N 1
ATOM 852 C CA . VAL A 1 110 ? 23.487 -7.383 2.239 1.00 80.12 110 VAL A CA 1
ATOM 853 C C . VAL A 1 110 ? 24.449 -6.532 1.405 1.00 80.12 110 VAL A C 1
ATOM 855 O O . VAL A 1 110 ? 25.235 -7.064 0.622 1.00 80.12 110 VAL A O 1
ATOM 858 N N . GLU A 1 111 ? 24.428 -5.215 1.599 1.00 77.94 111 GLU A N 1
ATOM 859 C CA . GLU A 1 111 ? 25.213 -4.252 0.832 1.00 77.94 111 GLU A CA 1
ATOM 860 C C . GLU A 1 111 ? 26.733 -4.386 1.031 1.00 77.94 111 GLU A C 1
ATOM 862 O O . GLU A 1 111 ? 27.506 -3.999 0.152 1.00 77.94 111 GLU A O 1
ATOM 867 N N . GLU A 1 112 ? 27.186 -4.992 2.132 1.00 73.62 112 GLU A N 1
ATOM 868 C CA . GLU A 1 112 ? 28.606 -5.308 2.322 1.00 73.62 112 GLU A CA 1
ATOM 869 C C . GLU A 1 112 ? 29.074 -6.439 1.399 1.00 73.62 112 GLU A C 1
ATOM 871 O O . GLU A 1 112 ? 30.236 -6.469 0.996 1.00 73.62 112 GLU A O 1
ATOM 876 N N . TYR A 1 113 ? 28.170 -7.336 0.997 1.00 69.38 113 TYR A N 1
ATOM 877 C CA . TYR A 1 113 ? 28.475 -8.384 0.024 1.00 69.38 113 TYR A CA 1
ATOM 878 C C . TYR A 1 113 ? 28.427 -7.894 -1.426 1.00 69.38 113 TYR A C 1
ATOM 880 O O . TYR A 1 113 ? 28.998 -8.543 -2.300 1.00 69.38 113 TYR A O 1
ATOM 888 N N . LEU A 1 114 ? 27.775 -6.757 -1.686 1.00 64.50 114 LEU A N 1
ATOM 889 C CA . LEU A 1 114 ? 27.593 -6.170 -3.018 1.00 64.50 114 LEU A CA 1
ATOM 890 C C . LEU A 1 114 ? 28.683 -5.141 -3.375 1.00 64.50 114 LEU A C 1
ATOM 892 O O . LEU A 1 114 ? 28.456 -4.245 -4.179 1.00 64.50 114 LEU A O 1
ATOM 896 N N . GLY A 1 115 ? 29.872 -5.251 -2.774 1.00 58.31 115 GLY A N 1
ATOM 897 C CA . GLY A 1 115 ? 31.018 -4.382 -3.075 1.00 58.31 115 GLY A CA 1
ATOM 898 C C . GLY A 1 115 ? 31.153 -3.150 -2.176 1.00 58.31 115 GLY A C 1
ATOM 899 O O . GLY A 1 115 ? 32.095 -2.382 -2.338 1.00 58.31 115 GLY A O 1
ATOM 900 N N . GLY A 1 116 ? 30.270 -2.960 -1.189 1.00 57.81 116 GLY A N 1
ATOM 901 C CA . GLY A 1 116 ? 30.455 -1.970 -0.124 1.00 57.81 116 GLY A CA 1
ATOM 902 C C . GLY A 1 116 ? 30.346 -0.496 -0.542 1.00 57.81 116 GLY A C 1
ATOM 903 O O . GLY A 1 116 ? 30.541 0.375 0.307 1.00 57.81 116 GLY A O 1
ATOM 904 N N . GLU A 1 117 ? 30.042 -0.199 -1.807 1.00 58.97 117 GLU A N 1
ATOM 905 C CA . GLU A 1 117 ? 29.743 1.160 -2.295 1.00 58.97 117 GLU A CA 1
ATOM 906 C C . GLU A 1 117 ? 28.365 1.646 -1.822 1.00 58.97 117 GLU A C 1
ATOM 908 O O . GLU A 1 117 ? 28.126 2.843 -1.708 1.00 58.97 117 GLU A O 1
ATOM 913 N N . MET A 1 118 ? 27.480 0.710 -1.470 1.00 67.62 118 MET A N 1
ATOM 914 C CA . MET A 1 118 ? 26.125 0.981 -0.985 1.00 67.62 118 MET A CA 1
ATOM 915 C C . MET A 1 118 ? 26.007 0.982 0.550 1.00 67.62 118 MET A C 1
ATOM 917 O O . MET A 1 118 ? 24.908 1.088 1.089 1.00 67.62 118 MET A O 1
ATOM 921 N N . THR A 1 119 ? 27.116 0.863 1.289 1.00 77.06 119 THR A N 1
ATOM 922 C CA . THR A 1 119 ? 27.078 0.909 2.761 1.00 77.06 119 THR A CA 1
ATOM 923 C C . THR A 1 119 ? 26.900 2.334 3.272 1.00 77.06 119 THR A C 1
ATOM 925 O O . THR A 1 119 ? 27.478 3.279 2.731 1.00 77.06 119 THR A O 1
ATOM 928 N N . GLY A 1 120 ? 26.166 2.483 4.371 1.00 85.25 120 GLY A N 1
ATOM 929 C CA . GLY A 1 120 ? 25.890 3.778 4.984 1.00 85.25 120 GLY A CA 1
ATOM 930 C C . GLY A 1 120 ? 25.371 3.644 6.416 1.00 85.25 120 GLY A C 1
ATOM 931 O O . GLY A 1 120 ? 25.452 2.568 7.004 1.00 85.25 120 GLY A O 1
ATOM 932 N N . PRO A 1 121 ? 24.804 4.715 6.994 1.00 87.88 121 PRO A N 1
ATOM 933 C CA . PRO A 1 121 ? 24.206 4.684 8.332 1.00 87.88 121 PRO A CA 1
ATOM 934 C C . PRO A 1 121 ? 23.155 3.576 8.552 1.00 87.88 121 PRO A C 1
ATOM 936 O O . PRO A 1 121 ? 23.027 3.043 9.653 1.00 87.88 121 PRO A O 1
ATOM 939 N N . TRP A 1 122 ? 22.430 3.179 7.503 1.00 90.56 122 TRP A N 1
ATOM 940 C CA . TRP A 1 122 ? 21.494 2.043 7.507 1.00 90.56 122 TRP A CA 1
ATOM 941 C C . TRP A 1 122 ? 22.172 0.676 7.707 1.00 90.56 122 TRP A C 1
ATOM 943 O O . TRP A 1 122 ? 21.521 -0.285 8.126 1.00 90.56 122 TRP A O 1
ATOM 953 N N . SER A 1 123 ? 23.468 0.561 7.409 1.00 85.94 123 SER A N 1
ATOM 954 C CA . SER A 1 123 ? 24.265 -0.640 7.678 1.00 85.94 123 SER A CA 1
ATOM 955 C C . SER A 1 123 ? 24.523 -0.778 9.184 1.00 85.94 123 SER A C 1
ATOM 957 O O . SER A 1 123 ? 24.333 -1.857 9.738 1.00 85.94 123 SER A O 1
ATOM 959 N N . ASP A 1 124 ? 24.824 0.328 9.877 1.00 85.81 124 ASP A N 1
ATOM 960 C CA . ASP A 1 124 ? 24.948 0.349 11.344 1.00 85.81 124 ASP A CA 1
ATOM 961 C C . ASP A 1 124 ? 23.615 0.035 12.033 1.00 85.81 124 ASP A C 1
ATOM 963 O O . ASP A 1 124 ? 23.586 -0.715 13.008 1.00 85.81 124 ASP A O 1
ATOM 967 N N . VAL A 1 125 ? 22.503 0.566 11.510 1.00 91.19 125 VAL A N 1
ATOM 968 C CA . VAL A 1 125 ? 21.146 0.246 11.990 1.00 91.19 125 VAL A CA 1
ATOM 969 C C . VAL A 1 125 ? 20.887 -1.260 11.940 1.00 91.19 125 VAL A C 1
ATOM 971 O O . VAL A 1 125 ? 20.431 -1.826 12.934 1.00 91.19 125 VAL A O 1
ATOM 974 N N . TYR A 1 126 ? 21.213 -1.915 10.821 1.00 90.69 126 TYR A N 1
ATOM 975 C CA . TYR A 1 126 ? 21.043 -3.362 10.673 1.00 90.69 126 TYR A CA 1
ATOM 976 C C . TYR A 1 126 ? 21.827 -4.133 11.728 1.00 90.69 126 TYR A C 1
ATOM 978 O O . TYR A 1 126 ? 21.268 -4.969 12.439 1.00 90.69 126 TYR A O 1
ATOM 986 N N . SER A 1 127 ? 23.111 -3.810 11.871 1.00 87.12 127 SER A N 1
ATOM 987 C CA . SER A 1 127 ? 23.986 -4.463 12.835 1.00 87.12 127 SER A CA 1
ATOM 988 C C . SER A 1 127 ? 23.492 -4.269 14.274 1.00 87.12 127 SER A C 1
ATOM 990 O O . SER A 1 127 ? 23.391 -5.237 15.024 1.00 87.12 127 SER A O 1
ATOM 992 N N . ILE A 1 128 ? 23.082 -3.054 14.654 1.00 87.69 128 ILE A N 1
ATOM 993 C CA . ILE A 1 128 ? 22.539 -2.778 15.992 1.00 87.69 128 ILE A CA 1
ATOM 994 C C . ILE A 1 128 ? 21.257 -3.580 16.253 1.00 87.69 128 ILE A C 1
ATOM 996 O O . ILE A 1 128 ? 21.121 -4.198 17.312 1.00 87.69 128 ILE A O 1
ATOM 1000 N N . CYS A 1 129 ? 20.326 -3.618 15.298 1.00 93.25 129 CYS A N 1
ATOM 1001 C CA . CYS A 1 129 ? 19.096 -4.392 15.453 1.00 93.25 129 CYS A CA 1
ATOM 1002 C C . CYS A 1 129 ? 19.362 -5.905 15.485 1.00 93.25 129 CYS A C 1
ATOM 1004 O O . CYS A 1 129 ? 18.675 -6.615 16.219 1.00 93.25 129 CYS A O 1
ATOM 1006 N N . ALA A 1 130 ? 20.394 -6.399 14.793 1.00 89.75 130 ALA A N 1
ATOM 1007 C CA . ALA A 1 130 ? 20.827 -7.795 14.888 1.00 89.75 130 ALA A CA 1
ATOM 1008 C C . ALA A 1 130 ? 21.379 -8.137 16.276 1.00 89.75 130 ALA A C 1
ATOM 1010 O O . ALA A 1 130 ? 21.065 -9.198 16.819 1.00 89.75 130 ALA A O 1
ATOM 1011 N N . VAL A 1 131 ? 22.143 -7.222 16.882 1.00 86.12 131 VAL A N 1
ATOM 1012 C CA . VAL A 1 131 ? 22.601 -7.358 18.272 1.00 86.12 131 VAL A CA 1
ATOM 1013 C C . VAL A 1 131 ? 21.408 -7.399 19.224 1.00 86.12 131 VAL A C 1
ATOM 1015 O O . VAL A 1 131 ? 21.314 -8.313 20.041 1.00 86.12 131 VAL A O 1
ATOM 1018 N N . MET A 1 132 ? 20.466 -6.459 19.099 1.00 91.12 132 MET A N 1
ATOM 1019 C CA . MET A 1 132 ? 19.258 -6.433 19.933 1.00 91.12 132 MET A CA 1
ATOM 1020 C C . MET A 1 132 ? 18.448 -7.722 19.798 1.00 91.12 132 MET A C 1
ATOM 1022 O O . MET A 1 132 ? 18.088 -8.319 20.808 1.00 91.12 132 MET A O 1
ATOM 1026 N N . TYR A 1 133 ? 18.204 -8.180 18.569 1.00 92.56 133 TYR A N 1
ATOM 1027 C CA . TYR A 1 133 ? 17.492 -9.427 18.301 1.00 92.56 133 TYR A CA 1
ATOM 1028 C C . TYR A 1 133 ? 18.188 -10.626 18.950 1.00 92.56 133 TYR A C 1
ATOM 1030 O O . TYR A 1 133 ? 17.538 -11.427 19.620 1.00 92.56 133 TYR A O 1
ATOM 1038 N N . SER A 1 134 ? 19.512 -10.729 18.807 1.00 89.44 134 SER A N 1
ATOM 1039 C CA . SER A 1 134 ? 20.273 -11.838 19.380 1.00 89.44 134 SER A CA 1
ATOM 1040 C C . SER A 1 134 ? 20.265 -11.838 20.899 1.00 89.44 134 SER A C 1
ATOM 1042 O O . SER A 1 134 ? 20.161 -12.907 21.493 1.00 89.44 134 SER A O 1
ATOM 1044 N N . LEU A 1 135 ? 20.344 -10.665 21.529 1.00 86.50 135 LEU A N 1
ATOM 1045 C CA . LEU A 1 135 ? 20.226 -10.560 22.980 1.00 86.50 135 LEU A CA 1
ATOM 1046 C C . LEU A 1 135 ? 18.821 -10.935 23.446 1.00 86.50 135 LEU A C 1
ATOM 1048 O O . LEU A 1 135 ? 18.678 -11.642 24.429 1.00 86.50 135 LEU A O 1
ATOM 1052 N N . LEU A 1 136 ? 17.786 -10.486 22.742 1.00 91.06 136 LEU A N 1
ATOM 1053 C CA . LEU A 1 136 ? 16.396 -10.726 23.123 1.00 91.06 136 LEU A CA 1
ATOM 1054 C C . LEU A 1 136 ? 15.984 -12.188 22.981 1.00 91.06 136 LEU A C 1
ATOM 1056 O O . LEU A 1 136 ? 15.267 -12.704 23.830 1.00 91.06 136 LEU A O 1
ATOM 1060 N N . THR A 1 137 ? 16.420 -12.842 21.910 1.00 89.75 137 THR A N 1
ATOM 1061 C CA . THR A 1 137 ? 15.957 -14.185 21.535 1.00 89.75 137 THR A CA 1
ATOM 1062 C C . THR A 1 137 ? 16.931 -15.289 21.928 1.00 89.75 137 THR A C 1
ATOM 1064 O O . THR A 1 137 ? 16.578 -16.465 21.874 1.00 89.75 137 THR A O 1
ATOM 1067 N N . GLY A 1 138 ? 18.173 -14.935 22.272 1.00 86.81 138 GLY A N 1
ATOM 1068 C CA . GLY A 1 138 ? 19.273 -15.889 22.411 1.00 86.81 138 GLY A CA 1
ATOM 1069 C C . GLY A 1 138 ? 19.693 -16.536 21.084 1.00 86.81 138 GLY A C 1
ATOM 1070 O O . GLY A 1 138 ? 20.508 -17.454 21.093 1.00 86.81 138 GLY A O 1
ATOM 1071 N N . ARG A 1 139 ? 19.143 -16.091 19.943 1.00 87.19 139 ARG A N 1
ATOM 1072 C CA . ARG A 1 139 ? 19.409 -16.641 18.609 1.00 87.19 139 ARG A CA 1
ATOM 1073 C C . ARG A 1 139 ? 19.986 -15.571 17.696 1.00 87.19 139 ARG A C 1
ATOM 1075 O O . ARG A 1 139 ? 19.459 -14.467 17.599 1.00 87.19 139 ARG A O 1
ATOM 1082 N N . ARG A 1 140 ? 21.041 -15.913 16.963 1.00 83.75 140 ARG A N 1
ATOM 1083 C CA . ARG A 1 140 ? 21.568 -15.038 15.913 1.00 83.75 140 ARG A CA 1
ATOM 1084 C C . ARG A 1 140 ? 20.552 -14.978 14.759 1.00 83.75 140 ARG A C 1
ATOM 1086 O O . ARG A 1 140 ? 20.082 -16.039 14.347 1.00 83.75 140 ARG A O 1
ATOM 1093 N N . PRO A 1 141 ? 20.190 -13.790 14.239 1.00 85.56 141 PRO A N 1
ATOM 1094 C CA . PRO A 1 141 ? 19.326 -13.724 13.068 1.00 85.56 141 PRO A CA 1
ATOM 1095 C C . PRO A 1 141 ? 20.061 -14.311 11.859 1.00 85.56 141 PRO A C 1
ATOM 1097 O O . PRO A 1 141 ? 21.275 -14.113 11.720 1.00 85.56 141 PRO A O 1
ATOM 1100 N N . ALA A 1 142 ? 19.323 -15.007 10.990 1.00 81.12 142 ALA A N 1
ATOM 1101 C CA . ALA A 1 142 ? 19.855 -15.525 9.733 1.00 81.12 142 ALA A CA 1
ATOM 1102 C C . ALA A 1 142 ? 20.577 -14.408 8.963 1.00 81.12 142 ALA A C 1
ATOM 1104 O O . ALA A 1 142 ? 20.123 -13.255 8.942 1.00 81.12 142 ALA A O 1
ATOM 1105 N N . ASP A 1 143 ? 21.726 -14.728 8.366 1.00 75.38 143 ASP A N 1
ATOM 1106 C CA . ASP A 1 143 ? 22.493 -13.727 7.631 1.00 75.38 143 ASP A CA 1
ATOM 1107 C C . ASP A 1 143 ? 21.712 -13.208 6.411 1.00 75.38 143 ASP A C 1
ATOM 1109 O O . ASP A 1 143 ? 20.773 -13.839 5.912 1.00 75.38 143 ASP A O 1
ATOM 1113 N N . ALA A 1 144 ? 22.089 -12.026 5.920 1.00 76.75 144 ALA A N 1
ATOM 1114 C CA . ALA A 1 144 ? 21.347 -11.389 4.840 1.00 76.75 144 ALA A CA 1
ATOM 1115 C C . ALA A 1 144 ? 21.334 -12.230 3.547 1.00 76.75 144 ALA A C 1
ATOM 1117 O O . ALA A 1 144 ? 20.347 -12.193 2.815 1.00 76.75 144 ALA A O 1
ATOM 1118 N N . LYS A 1 145 ? 22.374 -13.036 3.273 1.00 77.00 145 LYS A N 1
ATOM 1119 C CA . LYS A 1 145 ? 22.420 -13.907 2.085 1.00 77.00 145 LYS A CA 1
ATOM 1120 C C . LYS A 1 145 ? 21.445 -15.072 2.200 1.00 77.00 145 LYS A C 1
ATOM 1122 O O . LYS A 1 145 ? 20.816 -15.436 1.211 1.00 77.00 145 LYS A O 1
ATOM 1127 N N . ALA A 1 146 ? 21.350 -15.684 3.371 1.00 78.56 146 ALA A N 1
ATOM 1128 C CA . ALA A 1 146 ? 20.424 -16.771 3.639 1.00 78.56 146 ALA A CA 1
ATOM 1129 C C . ALA A 1 146 ? 18.978 -16.280 3.553 1.00 78.56 146 ALA A C 1
ATOM 1131 O O . ALA A 1 146 ? 18.146 -16.889 2.880 1.00 78.56 146 ALA A O 1
ATOM 1132 N N . ARG A 1 147 ? 18.719 -15.086 4.088 1.00 83.56 147 ARG A N 1
ATOM 1133 C CA . ARG A 1 147 ? 17.413 -14.431 3.988 1.00 83.56 147 ARG A CA 1
ATOM 1134 C C . ARG A 1 147 ? 17.037 -14.055 2.553 1.00 83.56 147 ARG A C 1
ATOM 1136 O O . ARG A 1 147 ? 15.890 -14.238 2.164 1.00 83.56 147 ARG A O 1
ATOM 1143 N N . MET A 1 148 ? 17.993 -13.638 1.718 1.00 75.69 148 MET A N 1
ATOM 1144 C CA . MET A 1 148 ? 17.756 -13.455 0.273 1.00 75.69 148 MET A CA 1
ATOM 1145 C C . MET A 1 148 ? 17.394 -14.754 -0.454 1.00 75.69 148 MET A C 1
ATOM 1147 O O . MET A 1 148 ? 16.715 -14.712 -1.476 1.00 75.69 148 MET A O 1
ATOM 1151 N N . ARG A 1 149 ? 17.848 -15.906 0.051 1.00 78.56 149 ARG A N 1
ATOM 1152 C CA . ARG A 1 149 ? 17.488 -17.232 -0.476 1.00 78.56 149 ARG A CA 1
ATOM 1153 C C . ARG A 1 149 ? 16.153 -17.751 0.074 1.00 78.56 149 ARG A C 1
ATOM 1155 O O . ARG A 1 149 ? 15.790 -18.882 -0.231 1.00 78.56 149 ARG A O 1
ATOM 1162 N N . GLY A 1 150 ? 15.429 -16.940 0.847 1.00 72.25 150 GLY A N 1
ATOM 1163 C CA . GLY A 1 150 ? 14.104 -17.265 1.372 1.00 72.25 150 GLY A CA 1
ATOM 1164 C C . GLY A 1 150 ? 14.082 -17.754 2.819 1.00 72.25 150 GLY A C 1
ATOM 1165 O O . GLY A 1 150 ? 13.026 -18.174 3.283 1.00 72.25 150 GLY A O 1
ATOM 1166 N N . GLU A 1 151 ? 15.200 -17.705 3.552 1.00 79.94 151 GLU A N 1
ATOM 1167 C CA . GLU A 1 151 ? 15.184 -18.019 4.984 1.00 79.94 151 GLU A CA 1
ATOM 1168 C C . GLU A 1 151 ? 14.417 -16.940 5.763 1.00 79.94 151 GLU A C 1
ATOM 1170 O O . GLU A 1 151 ? 14.742 -15.749 5.709 1.00 79.94 151 GLU A O 1
ATOM 1175 N N . LEU A 1 152 ? 13.368 -17.356 6.472 1.00 78.38 152 LEU A N 1
ATOM 1176 C CA . LEU A 1 152 ? 12.495 -16.446 7.201 1.00 78.38 152 LEU A CA 1
ATOM 1177 C C . LEU A 1 152 ? 13.158 -15.989 8.507 1.00 78.38 152 LEU A C 1
ATOM 1179 O O . LEU A 1 152 ? 13.648 -16.802 9.287 1.00 78.38 152 LEU A O 1
ATOM 1183 N N . LEU A 1 153 ? 13.105 -14.685 8.783 1.00 87.56 153 LEU A N 1
ATOM 1184 C CA . LEU A 1 153 ? 13.436 -14.152 10.101 1.00 87.56 153 LEU A CA 1
ATOM 1185 C C . LEU A 1 153 ? 12.185 -14.180 10.987 1.00 87.56 153 LEU A C 1
ATOM 1187 O O . LEU A 1 153 ? 11.254 -13.402 10.777 1.00 87.56 153 LEU A O 1
ATOM 1191 N N . GLU A 1 154 ? 12.163 -15.070 11.976 1.00 90.25 154 GLU A N 1
ATOM 1192 C CA . GLU A 1 154 ? 11.072 -15.129 12.950 1.00 90.25 154 GLU A CA 1
ATOM 1193 C C . GLU A 1 154 ? 11.091 -13.902 13.878 1.00 90.25 154 GLU A C 1
ATOM 1195 O O . GLU A 1 154 ? 12.154 -13.510 14.344 1.00 90.25 154 GLU A O 1
ATOM 1200 N N . PRO A 1 155 ? 9.951 -13.265 14.182 1.00 90.50 155 PRO A N 1
ATOM 1201 C CA . PRO A 1 155 ? 9.910 -12.180 15.159 1.00 90.50 155 PRO A CA 1
ATOM 1202 C C . PRO A 1 155 ? 10.129 -12.699 16.599 1.00 90.50 155 PRO A C 1
ATOM 1204 O O . PRO A 1 155 ? 9.698 -13.813 16.912 1.00 90.50 155 PRO A O 1
ATOM 1207 N N . PRO A 1 156 ? 10.726 -11.897 17.509 1.00 90.88 156 PRO A N 1
ATOM 1208 C CA . PRO A 1 156 ? 10.966 -12.282 18.906 1.00 90.88 156 PRO A CA 1
ATOM 1209 C C . PRO A 1 156 ? 9.740 -12.843 19.652 1.00 90.88 156 PRO A C 1
ATOM 1211 O O . PRO A 1 156 ? 9.874 -13.777 20.442 1.00 90.88 156 PRO A O 1
ATOM 1214 N N . SER A 1 157 ? 8.540 -12.340 19.375 1.00 88.44 157 SER A N 1
ATOM 1215 C CA . SER A 1 157 ? 7.274 -12.787 19.960 1.00 88.44 157 SER A CA 1
ATOM 1216 C C . SER A 1 157 ? 6.947 -14.241 19.632 1.00 88.44 157 SER A C 1
ATOM 1218 O O . SER A 1 157 ? 6.500 -14.977 20.513 1.00 88.44 157 SER A O 1
ATOM 1220 N N . ARG A 1 158 ? 7.252 -14.704 18.412 1.00 89.88 158 ARG A N 1
ATOM 1221 C CA . ARG A 1 158 ? 7.113 -16.122 18.027 1.00 89.88 158 ARG A CA 1
ATOM 1222 C C . ARG A 1 158 ? 8.143 -17.027 18.700 1.00 89.88 158 ARG A C 1
ATOM 1224 O O . ARG A 1 158 ? 7.936 -18.232 18.773 1.00 89.88 158 ARG A O 1
ATOM 1231 N N . LEU A 1 159 ? 9.203 -16.440 19.249 1.00 89.00 159 LEU A N 1
ATOM 1232 C CA . LEU A 1 159 ? 10.220 -17.118 20.050 1.00 89.00 159 LEU A CA 1
ATOM 1233 C C . LEU A 1 159 ? 9.949 -17.024 21.561 1.00 89.00 159 LEU A C 1
ATOM 1235 O O . LEU A 1 159 ? 10.800 -17.410 22.360 1.00 89.00 159 LEU A O 1
ATOM 1239 N N . GLY A 1 160 ? 8.779 -16.516 21.964 1.00 86.44 160 GLY A N 1
ATOM 1240 C CA . GLY A 1 160 ? 8.384 -16.388 23.369 1.00 86.44 160 GLY A CA 1
ATOM 1241 C C . GLY A 1 160 ? 8.940 -15.149 24.078 1.00 86.44 160 GLY A C 1
ATOM 1242 O O . GLY A 1 160 ? 8.859 -15.059 25.303 1.00 86.44 160 GLY A O 1
ATOM 1243 N N . VAL A 1 161 ? 9.496 -14.179 23.344 1.00 88.56 161 VAL A N 1
ATOM 1244 C CA . VAL A 1 161 ? 10.057 -12.948 23.917 1.00 88.56 161 VAL A CA 1
ATOM 1245 C C . VAL A 1 161 ? 9.004 -11.841 23.962 1.00 88.56 161 VAL A C 1
ATOM 1247 O O . VAL A 1 161 ? 8.471 -11.425 22.936 1.00 88.56 161 VAL A O 1
ATOM 1250 N N . SER A 1 162 ? 8.743 -11.292 25.151 1.00 87.06 162 SER A N 1
ATOM 1251 C CA . SER A 1 162 ? 7.800 -10.181 25.336 1.00 87.06 162 SER A CA 1
ATOM 1252 C C . SER A 1 162 ? 8.525 -8.837 25.471 1.00 87.06 162 SER A C 1
ATOM 1254 O O . SER A 1 162 ? 9.092 -8.517 26.515 1.00 87.06 162 SER A O 1
ATOM 1256 N N . ILE A 1 163 ? 8.519 -8.041 24.397 1.00 81.69 163 ILE A N 1
ATOM 1257 C CA . ILE A 1 163 ? 9.176 -6.714 24.318 1.00 81.69 163 ILE A CA 1
ATOM 1258 C C . ILE A 1 163 ? 8.208 -5.571 23.976 1.00 81.69 163 ILE A C 1
ATOM 1260 O O . ILE A 1 163 ? 8.611 -4.408 23.952 1.00 81.69 163 ILE A O 1
ATOM 1264 N N . GLY A 1 164 ? 6.931 -5.893 23.755 1.00 77.31 164 GLY A N 1
ATOM 1265 C CA . GLY A 1 164 ? 5.907 -4.973 23.261 1.00 77.31 164 GLY A CA 1
ATOM 1266 C C . GLY A 1 164 ? 5.947 -4.824 21.736 1.00 77.31 164 GLY A C 1
ATOM 1267 O O . GLY A 1 164 ? 7.010 -4.648 21.140 1.00 77.31 164 GLY A O 1
ATOM 1268 N N . ALA A 1 165 ? 4.770 -4.855 21.105 1.00 74.56 165 ALA A N 1
ATOM 1269 C CA . ALA A 1 165 ? 4.624 -4.900 19.646 1.00 74.56 165 ALA A CA 1
ATOM 1270 C C . ALA A 1 165 ? 5.316 -3.734 18.917 1.00 74.56 165 ALA A C 1
ATOM 1272 O O . ALA A 1 165 ? 5.866 -3.917 17.832 1.00 74.56 165 ALA A O 1
ATOM 1273 N N . ASN A 1 166 ? 5.340 -2.535 19.518 1.00 79.81 166 ASN A N 1
ATOM 1274 C CA . ASN A 1 166 ? 6.036 -1.393 18.927 1.00 79.81 166 ASN A CA 1
ATOM 1275 C C . ASN A 1 166 ? 7.550 -1.630 18.841 1.00 79.81 166 ASN A C 1
ATOM 1277 O O . ASN A 1 166 ? 8.141 -1.471 17.779 1.00 79.81 166 ASN A O 1
ATOM 1281 N N . ARG A 1 167 ? 8.176 -2.051 19.943 1.00 85.88 167 ARG A N 1
ATOM 1282 C CA . ARG A 1 167 ? 9.628 -2.264 19.995 1.00 85.88 167 ARG A CA 1
ATOM 1283 C C . ARG A 1 167 ? 10.057 -3.444 19.131 1.00 85.88 167 ARG A C 1
ATOM 1285 O O . ARG A 1 167 ? 11.069 -3.346 18.448 1.00 85.88 167 ARG A O 1
ATOM 1292 N N . GLU A 1 168 ? 9.257 -4.508 19.096 1.00 89.44 168 GLU A N 1
ATOM 1293 C CA . GLU A 1 168 ? 9.452 -5.616 18.159 1.00 89.44 168 GLU A CA 1
ATOM 1294 C C . GLU A 1 168 ? 9.461 -5.139 16.709 1.00 89.44 168 GLU A C 1
ATOM 1296 O O . GLU A 1 168 ? 10.430 -5.368 15.990 1.00 89.44 168 GLU A O 1
ATOM 1301 N N . ARG A 1 169 ? 8.431 -4.391 16.303 1.00 82.88 169 ARG A N 1
ATOM 1302 C CA . ARG A 1 169 ? 8.339 -3.812 14.959 1.00 82.88 169 ARG A CA 1
ATOM 1303 C C . ARG A 1 169 ? 9.568 -2.983 14.602 1.00 82.88 169 ARG A C 1
ATOM 1305 O O . ARG A 1 169 ? 10.068 -3.074 13.485 1.00 82.88 169 ARG A O 1
ATOM 1312 N N . VAL A 1 170 ? 10.027 -2.142 15.522 1.00 92.88 170 VAL A N 1
ATOM 1313 C CA . VAL A 1 170 ? 11.147 -1.234 15.264 1.00 92.88 170 VAL A CA 1
ATOM 1314 C C . VAL A 1 170 ? 12.447 -2.010 15.050 1.00 92.88 170 VAL A C 1
ATOM 1316 O O . VAL A 1 170 ? 13.187 -1.684 14.120 1.00 92.88 170 VAL A O 1
ATOM 1319 N N . ILE A 1 171 ? 12.682 -3.064 15.842 1.00 94.06 171 ILE A N 1
ATOM 1320 C CA . ILE A 1 171 ? 13.832 -3.969 15.688 1.00 94.06 171 ILE A CA 1
ATOM 1321 C C . ILE A 1 171 ? 13.740 -4.740 14.367 1.00 94.06 171 ILE A C 1
ATOM 1323 O O . ILE A 1 171 ? 14.718 -4.788 13.625 1.00 94.06 171 ILE A O 1
ATOM 1327 N N . MET A 1 172 ? 12.567 -5.291 14.041 1.00 94.12 172 MET A N 1
ATOM 1328 C CA . MET A 1 172 ? 12.360 -6.060 12.809 1.00 94.12 172 MET A CA 1
ATOM 1329 C C . MET A 1 172 ? 12.540 -5.197 11.556 1.00 94.12 172 MET A C 1
ATOM 1331 O O . MET A 1 172 ? 13.231 -5.617 10.634 1.00 94.12 172 MET A O 1
ATOM 1335 N N . LYS A 1 173 ? 12.038 -3.953 11.555 1.00 91.56 173 LYS A N 1
ATOM 1336 C CA . LYS A 1 173 ? 12.280 -2.994 10.464 1.00 91.56 173 LYS A CA 1
ATOM 1337 C C . LYS A 1 173 ? 13.768 -2.667 10.300 1.00 91.56 173 LYS A C 1
ATOM 1339 O O . LYS A 1 173 ? 14.266 -2.543 9.186 1.00 91.56 173 LYS A O 1
ATOM 1344 N N . GLY A 1 174 ? 14.506 -2.537 11.403 1.00 92.44 174 GLY A N 1
ATOM 1345 C CA . GLY A 1 174 ? 15.958 -2.353 11.339 1.00 92.44 174 GLY A CA 1
ATOM 1346 C C . GLY A 1 174 ? 16.690 -3.539 10.700 1.00 92.44 174 GLY A C 1
ATOM 1347 O O . GLY A 1 174 ? 17.762 -3.353 10.136 1.00 92.44 174 GLY A O 1
ATOM 1348 N N . LEU A 1 175 ? 16.087 -4.731 10.724 1.00 93.50 175 LEU A N 1
ATOM 1349 C CA . LEU A 1 175 ? 16.608 -5.960 10.134 1.00 93.50 175 LEU A CA 1
ATOM 1350 C C . LEU A 1 175 ? 16.153 -6.204 8.689 1.00 93.50 175 LEU A C 1
ATOM 1352 O O . LEU A 1 175 ? 16.399 -7.294 8.178 1.00 93.50 175 LEU A O 1
ATOM 1356 N N . GLU A 1 176 ? 15.510 -5.262 8.000 1.00 92.12 176 GLU A N 1
ATOM 1357 C CA . GLU A 1 176 ? 15.110 -5.477 6.601 1.00 92.12 176 GLU A CA 1
ATOM 1358 C C . GLU A 1 176 ? 16.303 -5.754 5.675 1.00 92.12 176 GLU A C 1
ATOM 1360 O O . GLU A 1 176 ? 17.403 -5.234 5.873 1.00 92.12 176 GLU A O 1
ATOM 1365 N N . ILE A 1 177 ? 16.105 -6.597 4.652 1.00 85.62 177 ILE A N 1
ATOM 1366 C CA . ILE A 1 177 ? 17.197 -6.987 3.741 1.00 85.62 177 ILE A CA 1
ATOM 1367 C C . ILE A 1 177 ? 17.668 -5.768 2.946 1.00 85.62 177 ILE A C 1
ATOM 1369 O O . ILE A 1 177 ? 18.865 -5.487 2.905 1.00 85.62 177 ILE A O 1
ATOM 1373 N N . LEU A 1 178 ? 16.741 -5.019 2.346 1.00 83.75 178 LEU A N 1
ATOM 1374 C CA . LEU A 1 178 ? 17.066 -3.859 1.522 1.00 83.75 178 LEU A CA 1
ATOM 1375 C C . LEU A 1 178 ? 17.261 -2.611 2.391 1.00 83.75 178 LEU A C 1
ATOM 1377 O O . LEU A 1 178 ? 16.428 -2.279 3.231 1.00 83.75 178 LEU A O 1
ATOM 1381 N N . GLN A 1 179 ? 18.342 -1.867 2.147 1.00 85.94 179 GLN A N 1
ATOM 1382 C CA . GLN A 1 179 ? 18.681 -0.667 2.923 1.00 85.94 179 GLN A CA 1
ATOM 1383 C C . GLN A 1 179 ? 17.577 0.401 2.959 1.00 85.94 179 GLN A C 1
ATOM 1385 O O . GLN A 1 179 ? 17.417 1.082 3.968 1.00 85.94 179 GLN A O 1
ATOM 1390 N N . LYS A 1 180 ? 16.810 0.546 1.869 1.00 82.38 180 LYS A N 1
ATOM 1391 C CA . LYS A 1 180 ? 15.743 1.552 1.734 1.00 82.38 180 LYS A CA 1
ATOM 1392 C C . LYS A 1 180 ? 14.564 1.301 2.684 1.00 82.38 180 LYS A C 1
ATOM 1394 O O . LYS A 1 180 ? 13.838 2.235 2.998 1.00 82.38 180 LYS A O 1
ATOM 1399 N N . ASP A 1 181 ? 14.414 0.062 3.152 1.00 85.31 181 ASP A N 1
ATOM 1400 C CA . ASP A 1 181 ? 13.289 -0.371 3.983 1.00 85.31 181 ASP A CA 1
ATOM 1401 C C . ASP A 1 181 ? 13.635 -0.321 5.489 1.00 85.31 181 ASP A C 1
ATOM 1403 O O . ASP A 1 181 ? 12.758 -0.425 6.349 1.00 85.31 181 ASP A O 1
ATOM 1407 N N . ARG A 1 182 ? 14.911 -0.073 5.826 1.00 91.50 182 ARG A N 1
ATOM 1408 C CA . ARG A 1 182 ? 15.395 0.121 7.203 1.00 91.50 182 ARG A CA 1
ATOM 1409 C C . ARG A 1 182 ? 15.186 1.556 7.688 1.00 91.50 182 ARG A C 1
ATOM 1411 O O . ARG A 1 182 ? 14.857 2.467 6.927 1.00 91.50 182 ARG A O 1
ATOM 1418 N N . TRP A 1 183 ? 15.441 1.784 8.976 1.00 93.94 183 TRP A N 1
ATOM 1419 C CA . TRP A 1 183 ? 15.706 3.138 9.474 1.00 93.94 183 TRP A CA 1
ATOM 1420 C C . TRP A 1 183 ? 16.969 3.677 8.807 1.00 93.94 183 TRP A C 1
ATOM 1422 O O . TRP A 1 183 ? 17.989 2.986 8.760 1.00 93.94 183 TRP A O 1
ATOM 1432 N N . GLN A 1 184 ? 16.907 4.895 8.273 1.00 93.06 184 GLN A N 1
ATOM 1433 C CA . GLN A 1 184 ? 17.976 5.406 7.415 1.00 93.06 184 GLN A CA 1
ATOM 1434 C C . GLN A 1 184 ? 19.190 5.876 8.209 1.00 93.06 184 GLN A C 1
ATOM 1436 O O . GLN A 1 184 ? 20.262 6.064 7.641 1.00 93.06 184 GLN A O 1
ATOM 1441 N N . ASN A 1 185 ? 19.049 6.066 9.519 1.00 91.25 185 ASN A N 1
ATOM 1442 C CA . ASN A 1 185 ? 20.129 6.455 10.411 1.00 91.25 185 ASN A CA 1
ATOM 1443 C C . ASN A 1 185 ? 19.786 6.123 11.873 1.00 91.25 185 ASN A C 1
ATOM 1445 O O . ASN A 1 185 ? 18.641 5.875 12.248 1.00 91.25 185 ASN A O 1
ATOM 1449 N N . GLY A 1 186 ? 20.811 6.165 12.720 1.00 83.38 186 GLY A N 1
ATOM 1450 C CA . GLY A 1 186 ? 20.689 5.931 14.162 1.00 83.38 186 GLY A CA 1
ATOM 1451 C C . GLY A 1 186 ? 19.747 6.898 14.892 1.00 83.38 186 GLY A C 1
ATOM 1452 O O . GLY A 1 186 ? 19.206 6.516 15.923 1.00 83.38 186 GLY A O 1
ATOM 1453 N N . ARG A 1 187 ? 19.508 8.116 14.373 1.00 86.19 187 ARG A N 1
ATOM 1454 C CA . ARG A 1 187 ? 18.552 9.054 14.986 1.00 86.19 187 ARG A CA 1
ATOM 1455 C C . ARG A 1 187 ? 17.133 8.531 14.816 1.00 86.19 187 ARG A C 1
ATOM 1457 O O . ARG A 1 187 ? 16.444 8.383 15.810 1.00 86.19 187 ARG A O 1
ATOM 1464 N N . GLU A 1 188 ? 16.736 8.175 13.600 1.00 90.75 188 GLU A N 1
ATOM 1465 C CA . GLU A 1 188 ? 15.417 7.583 13.341 1.00 90.75 188 GLU A CA 1
ATOM 1466 C C . GLU A 1 188 ? 15.176 6.319 14.176 1.00 90.75 188 GLU A C 1
ATOM 1468 O O . GLU A 1 188 ? 14.107 6.161 14.764 1.00 90.75 188 GLU A O 1
ATOM 1473 N N . LEU A 1 189 ? 16.191 5.452 14.292 1.00 93.19 189 LEU A N 1
ATOM 1474 C CA . LEU A 1 189 ? 16.124 4.268 15.151 1.00 93.19 189 LEU A CA 1
ATOM 1475 C C . LEU A 1 189 ? 15.944 4.638 16.636 1.00 93.19 189 LEU A C 1
ATOM 1477 O O . LEU A 1 189 ? 15.141 4.009 17.324 1.00 93.19 189 LEU A O 1
ATOM 1481 N N . TYR A 1 190 ? 16.670 5.649 17.132 1.00 86.94 190 TYR A N 1
ATOM 1482 C CA . TYR A 1 190 ? 16.553 6.127 18.515 1.00 86.94 190 TYR A CA 1
ATOM 1483 C C . TYR A 1 190 ? 15.135 6.615 18.815 1.00 86.94 190 TYR A C 1
ATOM 1485 O O . TYR A 1 190 ? 14.518 6.164 19.778 1.00 86.94 190 TYR A O 1
ATOM 1493 N N . GLN A 1 191 ? 14.599 7.482 17.953 1.00 85.62 191 GLN A N 1
ATOM 1494 C CA . GLN A 1 191 ? 13.261 8.050 18.116 1.00 85.62 191 GLN A CA 1
ATOM 1495 C C . GLN A 1 191 ? 12.198 6.952 18.126 1.00 85.62 191 GLN A C 1
ATOM 1497 O O . GLN A 1 191 ? 11.321 6.936 18.981 1.00 85.62 191 GLN A O 1
ATOM 1502 N N . ALA A 1 192 ? 12.323 5.975 17.228 1.00 86.75 192 ALA A N 1
ATOM 1503 C CA . ALA A 1 192 ? 11.375 4.877 17.132 1.00 86.75 192 ALA A CA 1
ATOM 1504 C C . ALA A 1 192 ? 11.383 3.939 18.361 1.00 86.75 192 ALA A C 1
ATOM 1506 O O . ALA A 1 192 ? 10.349 3.349 18.682 1.00 86.75 192 ALA A O 1
ATOM 1507 N N . LEU A 1 193 ? 12.526 3.779 19.041 1.00 85.50 193 LEU A N 1
ATOM 1508 C CA . LEU A 1 193 ? 12.674 2.883 20.197 1.00 85.50 193 LEU A CA 1
ATOM 1509 C C . LEU A 1 193 ? 12.425 3.550 21.556 1.00 85.50 193 LEU A C 1
ATOM 1511 O O . LEU A 1 193 ? 11.942 2.869 22.471 1.00 85.50 193 LEU A O 1
ATOM 1515 N N . PHE A 1 194 ? 12.792 4.826 21.699 1.00 81.81 194 PHE A N 1
ATOM 1516 C CA . PHE A 1 194 ? 12.938 5.484 23.003 1.00 81.81 194 PHE A CA 1
ATOM 1517 C C . PHE A 1 194 ? 12.147 6.785 23.164 1.00 81.81 194 PHE A C 1
ATOM 1519 O O . PHE A 1 194 ? 11.881 7.160 24.303 1.00 81.81 194 PHE A O 1
ATOM 1526 N N . GLU A 1 195 ? 11.741 7.460 22.084 1.00 75.94 195 GLU A N 1
ATOM 1527 C CA . GLU A 1 195 ? 10.869 8.634 22.204 1.00 75.94 195 GLU A CA 1
ATOM 1528 C C . GLU A 1 195 ? 9.403 8.175 22.291 1.00 75.94 195 GLU A C 1
ATOM 1530 O O . GLU A 1 195 ? 8.925 7.381 21.478 1.00 75.94 195 GLU A O 1
ATOM 1535 N N . GLU A 1 196 ? 8.678 8.644 23.310 1.00 50.50 196 GLU A N 1
ATOM 1536 C CA . GLU A 1 196 ? 7.245 8.381 23.445 1.00 50.50 196 GLU A CA 1
ATOM 1537 C C . GLU A 1 196 ? 6.490 9.065 22.298 1.00 50.50 196 GLU A C 1
ATOM 1539 O O . GLU A 1 196 ? 6.405 10.293 22.226 1.00 50.50 196 GLU A O 1
ATOM 1544 N N . VAL A 1 197 ? 5.883 8.273 21.410 1.00 44.59 197 VAL A N 1
ATOM 1545 C CA . VAL A 1 197 ? 4.719 8.754 20.664 1.00 44.59 197 VAL A CA 1
ATOM 1546 C C . VAL A 1 197 ? 3.629 8.939 21.711 1.00 44.59 197 VAL A C 1
ATOM 1548 O O . VAL A 1 197 ? 3.196 7.976 22.337 1.00 44.59 197 VAL A O 1
ATOM 1551 N N . ASN A 1 198 ? 3.268 10.192 21.964 1.00 32.06 198 ASN A N 1
ATOM 1552 C CA . ASN A 1 198 ? 2.282 10.596 22.956 1.00 32.06 198 ASN A CA 1
ATOM 1553 C C . ASN A 1 198 ? 0.888 10.097 22.519 1.00 32.06 198 ASN A C 1
ATOM 1555 O O . ASN A 1 198 ? 0.089 10.857 21.974 1.00 32.06 198 ASN A O 1
ATOM 1559 N N . ASP A 1 199 ? 0.609 8.811 22.732 1.00 32.94 199 ASP A N 1
ATOM 1560 C CA . ASP A 1 199 ? -0.723 8.212 22.661 1.00 32.94 199 ASP A CA 1
ATOM 1561 C C . ASP A 1 199 ? -1.529 8.716 23.867 1.00 32.94 199 ASP A C 1
ATOM 1563 O O . ASP A 1 199 ? -1.704 8.027 24.874 1.00 32.94 199 ASP A O 1
ATOM 1567 N N . ARG A 1 200 ? -2.008 9.962 23.800 1.00 31.34 200 ARG A N 1
ATOM 1568 C CA . ARG A 1 200 ? -3.071 10.418 24.695 1.00 31.34 200 ARG A CA 1
ATOM 1569 C C . ARG A 1 200 ? -4.414 10.025 24.104 1.00 31.34 200 ARG A C 1
ATOM 1571 O O . ARG A 1 200 ? -4.912 10.652 23.175 1.00 31.34 200 ARG A O 1
ATOM 1578 N N . VAL A 1 201 ? -5.000 9.007 24.724 1.00 37.75 201 VAL A N 1
ATOM 1579 C CA . VAL A 1 201 ? -6.447 8.870 24.891 1.00 37.75 201 VAL A CA 1
ATOM 1580 C C . VAL A 1 201 ? -6.976 10.213 25.410 1.00 37.75 201 VAL A C 1
ATOM 1582 O O . VAL A 1 201 ? -6.569 10.652 26.485 1.00 37.75 201 VAL A O 1
ATOM 1585 N N . SER A 1 202 ? -7.825 10.897 24.643 1.00 30.88 202 SER A N 1
ATOM 1586 C CA . SER A 1 202 ? -8.614 12.019 25.153 1.00 30.88 202 SER A CA 1
ATOM 1587 C C . SER A 1 202 ? -10.053 11.563 25.338 1.00 30.88 202 SER A C 1
ATOM 1589 O O . SER A 1 202 ? -10.758 11.281 24.366 1.00 30.88 202 SER A O 1
ATOM 1591 N N . ASP A 1 203 ? -10.454 11.494 26.601 1.00 28.70 203 ASP A N 1
ATOM 1592 C CA . ASP A 1 203 ? -11.830 11.361 27.049 1.00 28.70 203 ASP A CA 1
ATOM 1593 C C . ASP A 1 203 ? -12.729 12.471 26.470 1.00 28.70 203 ASP A C 1
ATOM 1595 O O . ASP A 1 203 ? -12.319 13.626 26.380 1.00 28.70 203 ASP A O 1
ATOM 1599 N N . ALA A 1 204 ? -13.953 12.071 26.107 1.00 33.34 204 ALA A N 1
ATOM 1600 C CA . ALA A 1 204 ? -15.179 12.848 25.882 1.00 33.34 204 ALA A CA 1
ATOM 1601 C C . ALA A 1 204 ? -15.075 14.261 25.254 1.00 33.34 204 ALA A C 1
ATOM 1603 O O . ALA A 1 204 ? -14.667 15.227 25.897 1.00 33.34 204 ALA A O 1
ATOM 1604 N N . VAL A 1 205 ? -15.649 14.421 24.053 1.00 31.47 205 VAL A N 1
ATOM 1605 C CA . VAL A 1 205 ? -16.027 15.732 23.487 1.00 31.47 205 VAL A CA 1
ATOM 1606 C C . VAL A 1 205 ? -17.563 15.867 23.488 1.00 31.47 205 VAL A C 1
ATOM 1608 O O . VAL A 1 205 ? -18.245 14.883 23.186 1.00 31.47 205 VAL A O 1
ATOM 1611 N N . PRO A 1 206 ? -18.137 17.034 23.857 1.00 30.02 206 PRO A N 1
ATOM 1612 C CA . PRO A 1 206 ? -19.579 17.221 24.007 1.00 30.02 206 PRO A CA 1
ATOM 1613 C C . PRO A 1 206 ? -20.301 17.232 22.658 1.00 30.02 206 PRO A C 1
ATOM 1615 O O . PRO A 1 206 ? -19.742 17.624 21.638 1.00 30.02 206 PRO A O 1
ATOM 1618 N N . ALA A 1 207 ? -21.580 16.862 22.684 1.00 32.59 207 ALA A N 1
ATOM 1619 C CA . ALA A 1 207 ? -22.469 16.917 21.532 1.00 32.59 207 ALA A CA 1
ATOM 1620 C C . ALA A 1 207 ? -22.581 18.344 20.958 1.00 32.59 207 ALA A C 1
ATOM 1622 O O . ALA A 1 207 ? -23.117 19.241 21.613 1.00 32.59 207 ALA A O 1
ATOM 1623 N N . GLU A 1 208 ? -22.148 18.530 19.710 1.00 30.08 208 GLU A N 1
ATOM 1624 C CA . GLU A 1 208 ? -22.494 19.699 18.901 1.00 30.08 208 GLU A CA 1
ATOM 1625 C C . GLU A 1 208 ? -23.719 19.424 18.013 1.00 30.08 208 GLU A C 1
ATOM 1627 O O . GLU A 1 208 ? -23.957 18.317 17.530 1.00 30.08 208 GLU A O 1
ATOM 1632 N N . LYS A 1 209 ? -24.541 20.469 17.861 1.00 29.92 209 LYS A N 1
ATOM 1633 C CA . LYS A 1 209 ? -25.840 20.490 17.169 1.00 29.92 209 LYS A CA 1
ATOM 1634 C C . LYS A 1 209 ? -25.703 20.249 15.654 1.00 29.92 209 LYS A C 1
ATOM 1636 O O . LYS A 1 209 ? -24.668 20.571 15.079 1.00 29.92 209 LYS A O 1
ATOM 1641 N N . PRO A 1 210 ? -26.760 19.750 14.979 1.00 34.88 210 PRO A N 1
ATOM 1642 C CA . PRO A 1 210 ? -26.659 19.287 13.601 1.00 34.88 210 PRO A CA 1
ATOM 1643 C C . PRO A 1 210 ? -26.543 20.468 12.635 1.00 34.88 210 PRO A C 1
ATOM 1645 O O . PRO A 1 210 ? -27.486 21.242 12.456 1.00 34.88 210 PRO A O 1
ATOM 1648 N N . GLU A 1 211 ? -25.390 20.585 11.983 1.00 33.09 211 GLU A N 1
ATOM 1649 C CA . GLU A 1 211 ? -25.178 21.523 10.886 1.00 33.09 211 GLU A CA 1
ATOM 1650 C C . GLU A 1 211 ? -25.357 20.812 9.533 1.00 33.09 211 GLU A C 1
ATOM 1652 O O . GLU A 1 211 ? -24.902 19.687 9.319 1.00 33.09 211 GLU A O 1
ATOM 1657 N N . LYS A 1 212 ? -26.097 21.466 8.634 1.00 34.53 212 LYS A N 1
ATOM 1658 C CA . LYS A 1 212 ? -26.695 20.913 7.409 1.00 34.53 212 LYS A CA 1
ATOM 1659 C C . LYS A 1 212 ? -25.681 20.207 6.492 1.00 34.53 212 LYS A C 1
ATOM 1661 O O . LYS A 1 212 ? -24.611 20.734 6.196 1.00 34.53 212 LYS A O 1
ATOM 1666 N N . ALA A 1 213 ? -26.084 19.037 5.991 1.00 37.91 213 ALA A N 1
ATOM 1667 C CA . ALA A 1 213 ? -25.327 18.165 5.096 1.00 37.91 213 ALA A CA 1
ATOM 1668 C C . ALA A 1 213 ? -24.811 18.891 3.838 1.00 37.91 213 ALA A C 1
ATOM 1670 O O . ALA A 1 213 ? -25.579 19.254 2.947 1.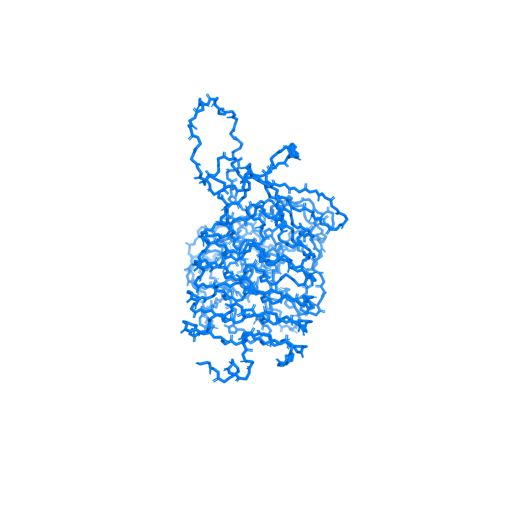00 37.91 213 ALA A O 1
ATOM 1671 N N . LYS A 1 214 ? -23.488 19.061 3.745 1.00 41.31 214 LYS A N 1
ATOM 1672 C CA . LYS A 1 214 ? -22.784 19.314 2.482 1.00 41.31 214 LYS A CA 1
ATOM 1673 C C . LYS A 1 214 ? -22.304 17.971 1.932 1.00 41.31 214 LYS A C 1
ATOM 1675 O O . LYS A 1 214 ? -21.597 17.252 2.636 1.00 41.31 214 LYS A O 1
ATOM 1680 N N . LYS A 1 215 ? -22.693 17.654 0.690 1.00 46.12 215 LYS A N 1
ATOM 1681 C CA . LYS A 1 215 ? -22.114 16.568 -0.121 1.00 46.12 215 LYS A CA 1
ATOM 1682 C C . LYS A 1 215 ? -20.579 16.657 -0.059 1.00 46.12 215 LYS A C 1
ATOM 1684 O O . LYS A 1 215 ? -20.040 17.755 -0.182 1.00 46.12 215 LYS A O 1
ATOM 1689 N N . ASN A 1 216 ? -19.919 15.515 0.133 1.00 54.16 216 ASN A N 1
ATOM 1690 C CA . ASN A 1 216 ? -18.460 15.305 0.189 1.00 54.16 216 ASN A CA 1
ATOM 1691 C C . ASN A 1 216 ? -17.785 15.613 1.541 1.00 54.16 216 ASN A C 1
ATOM 1693 O O . ASN A 1 216 ? -16.896 16.464 1.636 1.00 54.16 216 ASN A O 1
ATOM 1697 N N . ARG A 1 217 ? -18.176 14.890 2.602 1.00 70.62 217 ARG A N 1
ATOM 1698 C CA . ARG A 1 217 ? -17.403 14.837 3.864 1.00 70.62 217 ARG A CA 1
ATOM 1699 C C . ARG A 1 217 ? -16.584 13.548 4.034 1.00 70.62 217 ARG A C 1
ATOM 1701 O O . ARG A 1 217 ? -15.561 13.614 4.699 1.00 70.62 217 ARG A O 1
ATOM 1708 N N . ASN A 1 218 ? -16.945 12.451 3.367 1.00 92.62 218 ASN A N 1
ATOM 1709 C CA . ASN A 1 218 ? -16.366 11.119 3.596 1.00 92.62 218 ASN A CA 1
ATOM 1710 C C . ASN A 1 218 ? -15.061 10.884 2.811 1.00 92.62 218 ASN A C 1
ATOM 1712 O O . ASN A 1 218 ? -14.932 9.895 2.094 1.00 92.62 218 ASN A O 1
ATOM 1716 N N . VAL A 1 219 ? -14.109 11.816 2.888 1.00 96.19 219 VAL A N 1
ATOM 1717 C CA . VAL A 1 219 ? -12.825 11.687 2.182 1.00 96.19 219 VAL A CA 1
ATOM 1718 C C . VAL A 1 219 ? -11.895 10.774 2.972 1.00 96.19 219 VAL A C 1
ATOM 1720 O O . VAL A 1 219 ? -11.642 11.012 4.155 1.00 96.19 219 VAL A O 1
ATOM 1723 N N . LEU A 1 220 ? -11.371 9.744 2.311 1.00 97.19 220 LEU A N 1
ATOM 1724 C CA . LEU A 1 220 ? -10.406 8.815 2.884 1.00 97.19 220 LEU A CA 1
ATOM 1725 C C . LEU A 1 220 ? -9.073 9.519 3.161 1.00 97.19 220 LEU A C 1
ATOM 1727 O O . LEU A 1 220 ? -8.612 10.354 2.381 1.00 97.19 220 LEU A O 1
ATOM 1731 N N . THR A 1 221 ? -8.421 9.174 4.266 1.00 95.69 221 THR A N 1
ATOM 1732 C CA . THR A 1 221 ? -7.081 9.679 4.568 1.00 95.69 221 THR A CA 1
ATOM 1733 C C . THR A 1 221 ? -6.063 9.158 3.556 1.00 95.69 221 THR A C 1
ATOM 1735 O O . THR A 1 221 ? -6.151 8.025 3.082 1.00 95.69 221 THR A O 1
ATOM 1738 N N . ARG A 1 222 ? -5.058 9.977 3.245 1.00 92.00 222 ARG A N 1
ATOM 1739 C CA . ARG A 1 222 ? -3.959 9.569 2.370 1.00 92.00 222 ARG A CA 1
ATOM 1740 C C . ARG A 1 222 ? -3.165 8.414 2.984 1.00 92.00 222 ARG A C 1
ATOM 1742 O O . ARG A 1 222 ? -2.692 8.506 4.123 1.00 92.00 222 ARG A O 1
ATOM 1749 N N . GLN A 1 223 ? -2.927 7.377 2.186 1.00 86.06 223 GLN A N 1
ATOM 1750 C CA . GLN A 1 223 ? -2.049 6.280 2.564 1.00 86.06 223 GLN A CA 1
ATOM 1751 C C . GLN A 1 223 ? -0.598 6.760 2.657 1.00 86.06 223 GLN A C 1
ATOM 1753 O O . GLN A 1 223 ? -0.038 7.351 1.736 1.00 86.06 223 GLN A O 1
ATOM 1758 N N . LYS A 1 224 ? 0.027 6.528 3.811 1.00 69.94 224 LYS A N 1
ATOM 1759 C CA . LYS A 1 224 ? 1.431 6.884 4.051 1.00 69.94 224 LYS A CA 1
ATOM 1760 C C . LYS A 1 224 ? 2.258 5.615 3.899 1.00 69.94 224 LYS A C 1
ATOM 1762 O O . LYS A 1 224 ? 1.889 4.612 4.507 1.00 69.94 224 LYS A O 1
ATOM 1767 N N . GLY A 1 225 ? 3.369 5.670 3.152 1.00 55.25 225 GLY A N 1
ATOM 1768 C CA . GLY A 1 225 ? 4.299 4.561 2.837 1.00 55.25 225 GLY A CA 1
ATOM 1769 C C . GLY A 1 225 ? 5.026 3.952 4.047 1.00 55.25 225 GLY A C 1
ATOM 1770 O O . GLY A 1 225 ? 6.244 3.847 4.090 1.00 55.25 225 GLY A O 1
ATOM 1771 N N . THR A 1 226 ? 4.259 3.598 5.067 1.00 53.72 226 THR A N 1
ATOM 1772 C CA . THR A 1 226 ? 4.658 3.112 6.387 1.00 53.72 226 THR A CA 1
ATOM 1773 C C . THR A 1 226 ? 4.489 1.595 6.506 1.00 53.72 226 THR A C 1
ATOM 1775 O O . THR A 1 226 ? 4.767 1.038 7.566 1.00 53.72 226 THR A O 1
ATOM 1778 N N . GLY A 1 227 ? 3.992 0.942 5.447 1.00 61.94 227 GLY A N 1
ATOM 1779 C CA . GLY A 1 227 ? 3.592 -0.469 5.422 1.00 61.94 227 GLY A CA 1
ATOM 1780 C C . GLY A 1 227 ? 2.297 -0.770 6.184 1.00 61.94 227 GLY A C 1
ATOM 1781 O O . GLY A 1 227 ? 1.866 -1.918 6.221 1.00 61.94 227 GLY A O 1
ATOM 1782 N N . ARG A 1 228 ? 1.677 0.237 6.811 1.00 76.50 228 ARG A N 1
ATOM 1783 C CA . ARG A 1 228 ? 0.421 0.109 7.557 1.00 76.50 228 ARG A CA 1
ATOM 1784 C C . ARG A 1 228 ? -0.734 0.662 6.764 1.00 76.50 228 ARG A C 1
ATOM 1786 O O . ARG A 1 228 ? -0.618 1.744 6.195 1.00 76.50 228 ARG A O 1
ATOM 1793 N N . MET A 1 229 ? -1.846 -0.052 6.777 1.00 88.75 229 MET A N 1
ATOM 1794 C CA . MET A 1 229 ? -3.025 0.324 6.020 1.00 88.75 229 MET A CA 1
ATOM 1795 C C . MET A 1 229 ? -3.689 1.538 6.658 1.00 88.75 229 MET A C 1
ATOM 1797 O O . MET A 1 229 ? -4.087 1.479 7.818 1.00 88.75 229 MET A O 1
ATOM 1801 N N . LEU A 1 230 ? -3.778 2.645 5.925 1.00 89.06 230 LEU A N 1
ATOM 1802 C CA . LEU A 1 230 ? -4.449 3.898 6.291 1.00 89.06 230 LEU A CA 1
ATOM 1803 C C . LEU A 1 230 ? -4.035 4.475 7.653 1.00 89.06 230 LEU A C 1
ATOM 1805 O O . LEU A 1 230 ? -4.828 5.100 8.358 1.00 89.06 230 LEU A O 1
ATOM 1809 N N . GLY A 1 231 ? -2.779 4.246 8.049 1.00 78.25 231 GLY A N 1
ATOM 1810 C CA . GLY A 1 231 ? -2.261 4.658 9.357 1.00 78.25 231 GLY A CA 1
ATOM 1811 C C . GLY A 1 231 ? -2.847 3.885 10.547 1.00 78.25 231 GLY A C 1
ATOM 1812 O O . GLY A 1 231 ? -2.626 4.281 11.690 1.00 78.25 231 GLY A O 1
ATOM 1813 N N . THR A 1 232 ? -3.568 2.788 10.299 1.00 84.12 232 THR A N 1
ATOM 1814 C CA . THR A 1 232 ? -4.092 1.894 11.339 1.00 84.12 232 THR A CA 1
ATOM 1815 C C . THR A 1 232 ? -2.983 1.050 11.974 1.00 84.12 232 THR A C 1
ATOM 1817 O O . THR A 1 232 ? -1.798 1.144 11.635 1.00 84.12 232 THR A O 1
ATOM 1820 N N . ALA A 1 233 ? -3.353 0.194 12.928 1.00 79.75 233 ALA A N 1
ATOM 1821 C CA . ALA A 1 233 ? -2.413 -0.755 13.510 1.00 79.75 233 ALA A CA 1
ATOM 1822 C C . ALA A 1 233 ? -2.049 -1.926 12.574 1.00 79.75 233 ALA A C 1
ATOM 1824 O O . ALA A 1 233 ? -1.055 -2.604 12.841 1.00 79.75 233 ALA A O 1
ATOM 1825 N N . ILE A 1 234 ? -2.832 -2.132 11.510 1.00 82.56 234 ILE A N 1
ATOM 1826 C CA . ILE A 1 234 ? -2.795 -3.303 10.631 1.00 82.56 234 ILE A CA 1
ATOM 1827 C C . ILE A 1 234 ? -1.772 -3.094 9.523 1.00 82.56 234 ILE A C 1
ATOM 1829 O O . ILE A 1 234 ? -1.748 -2.045 8.871 1.00 82.56 234 ILE A O 1
ATOM 1833 N N . TRP A 1 235 ? -0.912 -4.085 9.308 1.00 78.69 235 TRP A N 1
ATOM 1834 C CA . TRP A 1 235 ? 0.036 -4.040 8.205 1.00 78.69 235 TRP A CA 1
ATOM 1835 C C . TRP A 1 235 ? -0.635 -4.424 6.890 1.00 78.69 235 TRP A C 1
ATOM 1837 O O . TRP A 1 235 ? -1.434 -5.356 6.849 1.00 78.69 235 TRP A O 1
ATOM 1847 N N . CYS A 1 236 ? -0.244 -3.766 5.797 1.00 76.25 236 CYS A N 1
ATOM 1848 C CA . CYS A 1 236 ? -0.642 -4.141 4.438 1.00 76.25 236 CYS A CA 1
ATOM 1849 C C . CYS A 1 236 ? -0.367 -5.632 4.173 1.00 76.25 236 CYS A C 1
ATOM 1851 O O . CYS A 1 236 ? -1.180 -6.342 3.590 1.00 76.25 236 CYS A O 1
ATOM 1853 N N . SER A 1 237 ? 0.749 -6.134 4.704 1.00 80.56 237 SER A N 1
ATOM 1854 C CA . SER A 1 237 ? 1.167 -7.531 4.627 1.00 80.56 237 SER A CA 1
ATOM 1855 C C . SER A 1 237 ? 0.247 -8.536 5.317 1.00 80.56 237 SER A C 1
ATOM 1857 O O . SER A 1 237 ? 0.402 -9.732 5.098 1.00 80.56 237 SER A O 1
ATOM 1859 N N . GLU A 1 238 ? -0.661 -8.097 6.183 1.00 84.06 238 GLU A N 1
ATOM 1860 C CA . GLU A 1 238 ? -1.577 -8.968 6.926 1.00 84.06 238 GLU A CA 1
ATOM 1861 C C . GLU A 1 238 ? -2.991 -8.966 6.335 1.00 84.06 238 GLU A C 1
ATOM 1863 O O . GLU A 1 238 ? -3.835 -9.752 6.766 1.00 84.06 238 GLU A O 1
ATOM 1868 N N . ILE A 1 239 ? -3.250 -8.109 5.346 1.00 92.06 239 ILE A N 1
ATOM 1869 C CA . ILE A 1 239 ? -4.557 -7.976 4.707 1.00 92.06 239 ILE A CA 1
ATOM 1870 C C . ILE A 1 239 ? -4.768 -9.125 3.723 1.00 92.06 239 ILE A C 1
ATOM 1872 O O . ILE A 1 239 ? -3.946 -9.367 2.839 1.00 92.06 239 ILE A O 1
ATOM 1876 N N . LEU A 1 240 ? -5.890 -9.825 3.885 1.00 95.81 240 LEU A N 1
ATOM 1877 C CA . LEU A 1 240 ? -6.349 -10.890 2.996 1.00 95.81 240 LEU A CA 1
ATOM 1878 C C . LEU A 1 240 ? -7.429 -10.386 2.040 1.00 95.81 240 LEU A C 1
ATOM 1880 O O . LEU A 1 240 ? -7.404 -10.736 0.860 1.00 95.81 240 LEU A O 1
ATOM 1884 N N . THR A 1 241 ? -8.351 -9.556 2.528 1.00 98.12 241 THR A N 1
ATOM 1885 C CA . THR A 1 241 ? -9.407 -8.938 1.719 1.00 98.12 241 THR A CA 1
ATOM 1886 C C . THR A 1 241 ? -9.636 -7.492 2.147 1.00 98.12 241 THR A C 1
ATOM 1888 O O . THR A 1 241 ? -9.382 -7.135 3.299 1.00 98.12 241 THR A O 1
ATOM 1891 N N . VAL A 1 242 ? -10.119 -6.657 1.225 1.00 98.25 242 VAL A N 1
ATOM 1892 C CA . VAL A 1 242 ? -10.616 -5.309 1.534 1.00 98.25 242 VAL A CA 1
ATOM 1893 C C . VAL A 1 242 ? -12.060 -5.180 1.062 1.00 98.25 242 VAL A C 1
ATOM 1895 O O . VAL A 1 242 ? -12.380 -5.609 -0.042 1.00 98.25 242 VAL A O 1
ATOM 1898 N N . SER A 1 243 ? -12.933 -4.577 1.868 1.00 98.12 243 SER A N 1
ATOM 1899 C CA . SER A 1 243 ? -14.324 -4.285 1.496 1.00 98.12 243 SER A CA 1
ATOM 1900 C C . SER A 1 243 ? -14.702 -2.841 1.815 1.00 98.12 243 SER A C 1
ATOM 1902 O O . SER A 1 243 ? -14.514 -2.385 2.944 1.00 98.12 243 SER A O 1
ATOM 1904 N N . PHE A 1 244 ? -15.257 -2.134 0.831 1.00 97.88 244 PHE A N 1
ATOM 1905 C CA . PHE A 1 244 ? -15.864 -0.818 1.010 1.00 97.88 244 PHE A CA 1
ATOM 1906 C C . PHE A 1 244 ? -17.365 -0.949 1.258 1.00 97.88 244 PHE A C 1
ATOM 1908 O O . PHE A 1 244 ? -18.035 -1.717 0.572 1.00 97.88 244 PHE A O 1
ATOM 1915 N N . LEU A 1 245 ? -17.882 -0.183 2.217 1.00 96.38 245 LEU A N 1
ATOM 1916 C CA . LEU A 1 245 ? -19.298 -0.158 2.586 1.00 96.38 245 LEU A CA 1
ATOM 1917 C C . LEU A 1 245 ? -19.826 1.284 2.570 1.00 96.38 245 LEU A C 1
ATOM 1919 O O . LEU A 1 245 ? -19.108 2.230 2.901 1.00 96.38 245 LEU A O 1
ATOM 1923 N N . ASP A 1 246 ? -21.099 1.456 2.227 1.00 94.00 246 ASP A N 1
ATOM 1924 C CA . ASP A 1 246 ? -21.803 2.745 2.229 1.00 94.00 246 ASP A CA 1
ATOM 1925 C C . ASP A 1 246 ? -22.541 3.048 3.539 1.00 94.00 246 ASP A C 1
ATOM 1927 O O . ASP A 1 246 ? -23.245 4.053 3.635 1.00 94.00 246 ASP A O 1
ATOM 1931 N N . THR A 1 247 ? -22.390 2.200 4.555 1.00 93.62 247 THR A N 1
ATOM 1932 C CA . THR A 1 247 ? -23.039 2.372 5.853 1.00 93.62 247 THR A CA 1
ATOM 1933 C C . THR A 1 247 ? -22.117 1.994 7.005 1.00 93.62 247 THR A C 1
ATOM 1935 O O . THR A 1 247 ? -21.269 1.107 6.901 1.00 93.62 247 THR A O 1
ATOM 1938 N N . LEU A 1 248 ? -22.304 2.666 8.141 1.00 92.31 248 LEU A N 1
ATOM 1939 C CA . LEU A 1 248 ? -21.619 2.391 9.399 1.00 92.31 248 LEU A CA 1
ATOM 1940 C C . LEU A 1 248 ? -22.426 1.468 10.326 1.00 92.31 248 LEU A C 1
ATOM 1942 O O . LEU A 1 248 ? -21.998 1.227 11.458 1.00 92.31 248 LEU A O 1
ATOM 1946 N N . ALA A 1 249 ? -23.574 0.948 9.877 1.00 89.00 249 ALA A N 1
ATOM 1947 C CA . ALA A 1 249 ? -24.473 0.126 10.689 1.00 89.00 249 ALA A CA 1
ATOM 1948 C C . ALA A 1 249 ? -23.808 -1.148 11.246 1.00 89.00 249 ALA A C 1
ATOM 1950 O O . ALA A 1 249 ? -24.095 -1.550 12.373 1.00 89.00 249 ALA A O 1
ATOM 1951 N N . GLU A 1 250 ? -22.890 -1.752 10.488 1.00 83.81 250 GLU A N 1
ATOM 1952 C CA . GLU A 1 250 ? -22.213 -3.008 10.846 1.00 83.81 250 GLU A CA 1
ATOM 1953 C C . GLU A 1 250 ? -20.885 -2.806 11.592 1.00 83.81 250 GLU A C 1
ATOM 1955 O O . GLU A 1 250 ? -20.153 -3.766 11.850 1.00 83.81 250 GLU A O 1
ATOM 1960 N N . LYS A 1 251 ? -20.539 -1.563 11.959 1.00 90.19 251 LYS A N 1
ATOM 1961 C CA . LYS A 1 251 ? -19.242 -1.296 12.584 1.00 90.19 251 LYS A CA 1
ATOM 1962 C C . LYS A 1 251 ? -19.136 -1.972 13.966 1.00 90.19 251 LYS A C 1
ATOM 1964 O O . LYS A 1 251 ? -20.039 -1.838 14.801 1.00 90.19 251 LYS A O 1
ATOM 1969 N N . PRO A 1 252 ? -18.014 -2.642 14.272 1.00 92.25 252 PRO A N 1
ATOM 1970 C CA . PRO A 1 252 ? -17.775 -3.220 15.589 1.00 92.25 252 PRO A CA 1
ATOM 1971 C C . PRO A 1 252 ? -17.457 -2.135 16.631 1.00 92.25 252 PRO A C 1
ATOM 1973 O O . PRO A 1 252 ? -17.352 -0.947 16.332 1.00 92.25 252 PRO A O 1
ATOM 1976 N N . GLN A 1 253 ? -17.248 -2.548 17.884 1.00 85.12 253 GLN A N 1
ATOM 1977 C CA . GLN A 1 253 ? -16.809 -1.644 18.959 1.00 85.12 253 GLN A CA 1
ATOM 1978 C C . GLN A 1 253 ? -15.381 -1.111 18.752 1.00 85.12 253 GLN A C 1
ATOM 1980 O O . GLN A 1 253 ? -15.050 -0.033 19.234 1.00 85.12 253 GLN A O 1
ATOM 1985 N N . ARG A 1 254 ? -14.522 -1.864 18.050 1.00 89.88 254 ARG A N 1
ATOM 1986 C CA . ARG A 1 254 ? -13.132 -1.483 17.763 1.00 89.88 254 ARG A CA 1
ATOM 1987 C C . ARG A 1 254 ? -12.978 -1.090 16.301 1.00 89.88 254 ARG A C 1
ATOM 1989 O O . ARG A 1 254 ? -13.073 -1.945 15.429 1.00 89.88 254 ARG A O 1
ATOM 1996 N N . TYR A 1 255 ? -12.697 0.181 16.060 1.00 94.94 255 TYR A N 1
ATOM 1997 C CA . TYR A 1 255 ? -12.520 0.750 14.729 1.00 94.94 255 TYR A CA 1
ATOM 1998 C C . TYR A 1 255 ? -11.466 1.862 14.758 1.00 94.94 255 TYR A C 1
ATOM 2000 O O . TYR A 1 255 ? -11.092 2.360 15.821 1.00 94.94 255 TYR A O 1
ATOM 2008 N N . TRP A 1 256 ? -11.005 2.258 13.578 1.00 96.75 256 TRP A N 1
ATOM 2009 C CA . TRP A 1 256 ? -10.138 3.406 13.349 1.00 96.75 256 TRP A CA 1
ATOM 2010 C C . TRP A 1 256 ? -10.893 4.483 12.586 1.00 96.75 256 TRP A C 1
ATOM 2012 O O . TRP A 1 256 ? -11.639 4.176 11.659 1.00 96.75 256 TRP A O 1
ATOM 2022 N N . ASP A 1 257 ? -10.649 5.742 12.932 1.00 95.19 257 ASP A N 1
ATOM 2023 C CA . ASP A 1 257 ? -11.034 6.863 12.083 1.00 95.19 257 ASP A CA 1
ATOM 2024 C C . ASP A 1 257 ? -9.992 7.050 10.971 1.00 95.19 257 ASP A C 1
ATOM 2026 O O . ASP A 1 257 ? -8.865 7.521 11.188 1.00 95.19 257 ASP A O 1
ATOM 2030 N N . VAL A 1 258 ? -10.381 6.654 9.763 1.00 96.31 258 VAL A N 1
ATOM 2031 C CA . VAL A 1 258 ? -9.572 6.762 8.545 1.00 96.31 258 VAL A CA 1
ATOM 2032 C C . VAL A 1 258 ? -10.071 7.877 7.631 1.00 96.31 258 VAL A C 1
ATOM 2034 O O . VAL A 1 258 ? -9.632 7.959 6.487 1.00 96.31 258 VAL A O 1
ATOM 2037 N N . SER A 1 259 ? -10.919 8.780 8.126 1.00 96.50 259 SER A N 1
ATOM 2038 C CA . SER A 1 259 ? -11.227 10.019 7.419 1.00 96.50 259 SER A CA 1
ATOM 2039 C C . SER A 1 259 ? -9.989 10.912 7.350 1.00 96.50 259 SER A C 1
ATOM 2041 O O . SER A 1 259 ? -9.112 10.887 8.226 1.00 96.50 259 SER A O 1
ATOM 2043 N N . ASP A 1 260 ? -9.904 11.706 6.289 1.00 93.19 260 ASP A N 1
ATOM 2044 C CA . ASP A 1 260 ? -8.851 12.702 6.104 1.00 93.19 260 ASP A CA 1
ATOM 2045 C C . ASP A 1 260 ? -8.887 13.768 7.211 1.00 93.19 260 ASP A C 1
ATOM 2047 O O . ASP A 1 260 ? -7.850 14.174 7.734 1.00 93.19 260 ASP A O 1
ATOM 2051 N N . ARG A 1 261 ? -10.098 14.146 7.638 1.00 90.81 261 ARG A N 1
ATOM 2052 C CA . ARG A 1 261 ? -10.342 15.195 8.638 1.00 90.81 261 ARG A CA 1
ATOM 2053 C C . ARG A 1 261 ? -10.301 14.719 10.084 1.00 90.81 261 ARG A C 1
ATOM 2055 O O . ARG A 1 261 ? -10.330 15.563 10.975 1.00 90.81 261 ARG A O 1
ATOM 2062 N N . LYS A 1 262 ? -10.234 13.407 10.316 1.00 89.69 262 LYS A N 1
ATOM 2063 C CA . LYS A 1 262 ? -10.372 12.808 11.652 1.00 89.69 262 LYS A CA 1
ATOM 2064 C C . LYS A 1 262 ? -11.669 13.238 12.350 1.00 89.69 262 LYS A C 1
ATOM 2066 O O . LYS A 1 262 ? -11.661 13.619 13.517 1.00 89.69 262 LYS A O 1
ATOM 2071 N N . ASP A 1 263 ? -12.765 13.230 11.590 1.00 88.50 263 ASP A N 1
ATOM 2072 C CA . ASP A 1 263 ? -14.107 13.635 12.027 1.00 88.50 263 ASP A CA 1
ATOM 2073 C C . ASP A 1 263 ? -15.096 12.457 12.128 1.00 88.50 263 ASP A C 1
ATOM 2075 O O . ASP A 1 263 ? -16.297 12.663 12.299 1.00 88.50 263 ASP A O 1
ATOM 2079 N N . GLY A 1 264 ? -14.606 11.219 12.021 1.00 92.19 264 GLY A N 1
ATOM 2080 C CA . GLY A 1 264 ? -15.409 9.998 12.077 1.00 92.19 264 GLY A CA 1
ATOM 2081 C C . GLY A 1 264 ? -16.266 9.726 10.838 1.00 92.19 264 GLY A C 1
ATOM 2082 O O . GLY A 1 264 ? -17.054 8.783 10.860 1.00 92.19 264 GLY A O 1
ATOM 2083 N N . SER A 1 265 ? -16.127 10.513 9.764 1.00 93.88 265 SER A N 1
ATOM 2084 C CA . SER A 1 265 ? -16.913 10.344 8.528 1.00 93.88 265 SER A CA 1
ATOM 2085 C C . SER A 1 265 ? -16.548 9.099 7.715 1.00 93.88 265 SER A C 1
ATOM 2087 O O . SER A 1 265 ? -17.368 8.610 6.939 1.00 93.88 265 SER A O 1
ATOM 2089 N N . VAL A 1 266 ? -15.331 8.578 7.899 1.00 97.31 266 VAL A N 1
ATOM 2090 C CA . VAL A 1 266 ? -14.865 7.326 7.300 1.00 97.31 266 VAL A CA 1
ATOM 2091 C C . VAL A 1 266 ? -14.181 6.497 8.369 1.00 97.31 266 VAL A C 1
ATOM 2093 O O . VAL A 1 266 ? -13.186 6.919 8.963 1.00 97.31 266 VAL A O 1
ATOM 2096 N N . LEU A 1 267 ? -14.703 5.303 8.607 1.00 97.31 267 LEU A N 1
ATOM 2097 C CA . LEU A 1 267 ? -14.186 4.377 9.600 1.00 97.31 267 LEU A CA 1
ATOM 2098 C C . LEU A 1 267 ? -13.616 3.139 8.919 1.00 97.31 267 LEU A C 1
ATOM 2100 O O . LEU A 1 267 ? -14.056 2.749 7.842 1.00 97.31 267 LEU A O 1
ATOM 2104 N N . ALA A 1 268 ? -12.644 2.512 9.569 1.00 98.06 268 ALA A N 1
ATOM 2105 C CA . ALA A 1 268 ? -12.136 1.212 9.172 1.00 98.06 268 ALA A CA 1
ATOM 2106 C C . ALA A 1 268 ? -12.096 0.252 10.352 1.00 98.06 268 ALA A C 1
ATOM 2108 O O . ALA A 1 268 ? -11.928 0.660 11.501 1.00 98.06 268 ALA A O 1
ATOM 2109 N N . TRP A 1 269 ? -12.220 -1.036 10.077 1.00 98.12 269 TRP A N 1
ATOM 2110 C CA . TRP A 1 269 ? -12.074 -2.092 11.074 1.00 98.12 269 TRP A CA 1
ATOM 2111 C C . TRP A 1 269 ? -11.605 -3.380 10.409 1.00 98.12 269 TRP A C 1
ATOM 2113 O O . TRP A 1 269 ? -11.486 -3.459 9.189 1.00 98.12 269 TRP A O 1
ATOM 2123 N N . VAL A 1 270 ? -11.320 -4.393 11.223 1.00 96.50 270 VAL A N 1
ATOM 2124 C CA . VAL A 1 270 ? -10.919 -5.711 10.734 1.00 96.50 270 VAL A CA 1
ATOM 2125 C C . VAL A 1 270 ? -11.756 -6.821 11.340 1.00 96.50 270 VAL A C 1
ATOM 2127 O O . VAL A 1 270 ? -12.199 -6.720 12.486 1.00 96.50 270 VAL A O 1
ATOM 2130 N N . GLN A 1 271 ? -11.902 -7.904 10.584 1.00 96.06 271 GLN A N 1
ATOM 2131 C CA . GLN A 1 271 ? -12.270 -9.215 11.096 1.00 96.06 271 GLN A CA 1
ATOM 2132 C C . GLN A 1 271 ? -11.064 -10.149 10.967 1.00 96.06 271 GLN A C 1
ATOM 2134 O O . GLN A 1 271 ? -10.463 -10.268 9.901 1.00 96.06 271 GLN A O 1
ATOM 2139 N N . GLU A 1 272 ? -10.691 -10.804 12.064 1.00 92.94 272 GLU A N 1
ATOM 2140 C CA . GLU A 1 272 ? -9.593 -11.770 12.066 1.00 92.94 272 GLU A CA 1
ATOM 2141 C C . GLU A 1 272 ? -9.997 -13.054 11.331 1.00 92.94 272 GLU A C 1
ATOM 2143 O O . GLU A 1 272 ? -11.115 -13.563 11.471 1.00 92.94 272 GLU A O 1
ATOM 2148 N N . ARG A 1 273 ? -9.064 -13.576 10.540 1.00 89.56 273 ARG A N 1
ATOM 2149 C CA . ARG A 1 273 ? -9.158 -14.839 9.810 1.00 89.56 273 ARG A CA 1
ATOM 2150 C C . ARG A 1 273 ? -7.892 -15.642 10.047 1.00 89.56 273 ARG A C 1
ATOM 2152 O O . ARG A 1 273 ? -6.863 -15.112 10.464 1.00 89.56 273 ARG A O 1
ATOM 2159 N N . GLU A 1 274 ? -7.944 -16.931 9.733 1.00 87.12 274 GLU A N 1
ATOM 2160 C CA . GLU A 1 274 ? -6.748 -17.762 9.778 1.00 87.12 274 GLU A CA 1
ATOM 2161 C C . GLU A 1 274 ? -5.657 -17.166 8.874 1.00 87.12 274 GLU A C 1
ATOM 2163 O O . GLU A 1 274 ? -5.781 -17.094 7.650 1.00 87.12 274 GLU A O 1
ATOM 2168 N N . GLY A 1 275 ? -4.584 -16.693 9.505 1.00 80.38 275 GLY A N 1
ATOM 2169 C CA . GLY A 1 275 ? -3.428 -16.142 8.819 1.00 80.38 275 GLY A CA 1
ATOM 2170 C C . GLY A 1 275 ? -3.524 -14.674 8.394 1.00 80.38 275 GLY A C 1
ATOM 2171 O O . GLY A 1 275 ? -2.595 -14.249 7.712 1.00 80.38 275 GLY A O 1
ATOM 2172 N N . GLY A 1 276 ? -4.541 -13.891 8.767 1.00 90.56 276 GLY A N 1
ATOM 2173 C CA . GLY A 1 276 ? -4.589 -12.456 8.447 1.00 90.56 276 GLY A CA 1
ATOM 2174 C C . GLY A 1 276 ? -5.931 -11.789 8.751 1.00 90.56 276 GLY A C 1
ATOM 2175 O O . GLY A 1 276 ? -6.684 -12.263 9.599 1.00 90.56 276 GLY A O 1
ATOM 2176 N N . TYR A 1 277 ? -6.230 -10.691 8.057 1.00 95.19 277 TYR A N 1
ATOM 2177 C CA . TYR A 1 277 ? -7.422 -9.879 8.309 1.00 95.19 277 TYR A CA 1
ATOM 2178 C C . TYR A 1 277 ? -8.248 -9.622 7.050 1.00 95.19 277 TYR A C 1
ATOM 2180 O O . TYR A 1 277 ? -7.703 -9.296 5.994 1.00 95.19 277 TYR A O 1
ATOM 2188 N N . ASP A 1 278 ? -9.568 -9.677 7.210 1.00 97.94 278 ASP A N 1
ATOM 2189 C CA . ASP A 1 278 ?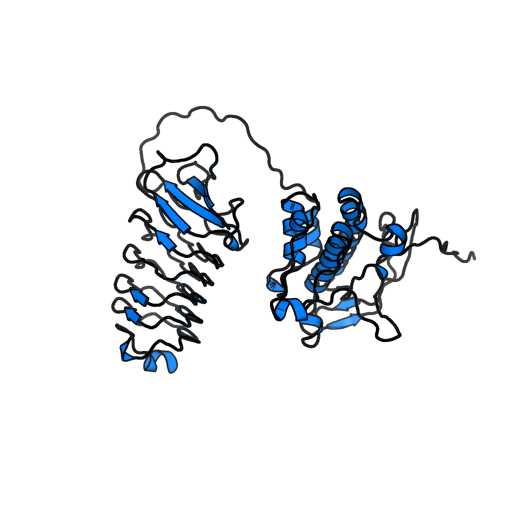 -10.505 -8.992 6.322 1.00 97.94 278 ASP A CA 1
ATOM 2190 C C . ASP A 1 278 ? -10.608 -7.537 6.796 1.00 97.94 278 ASP A C 1
ATOM 2192 O O . ASP A 1 278 ? -10.892 -7.289 7.971 1.00 97.94 278 ASP A O 1
ATOM 2196 N N . PHE A 1 279 ? -10.325 -6.576 5.918 1.00 97.81 279 PHE A N 1
ATOM 2197 C CA . PHE A 1 279 ? -10.260 -5.149 6.236 1.00 97.81 279 PHE A CA 1
ATOM 2198 C C . PHE A 1 279 ? -11.453 -4.407 5.630 1.00 97.81 279 PHE A C 1
ATOM 2200 O O . PHE A 1 279 ? -11.709 -4.484 4.434 1.00 97.81 279 PHE A O 1
ATOM 2207 N N . TYR A 1 280 ? -12.174 -3.647 6.442 1.00 98.38 280 TYR A N 1
ATOM 2208 C CA . TYR A 1 280 ? -13.382 -2.938 6.032 1.00 98.38 280 TYR A CA 1
ATOM 2209 C C . TYR A 1 280 ? -13.148 -1.434 6.095 1.00 98.38 280 TYR A C 1
ATOM 2211 O O . TYR A 1 280 ? -12.517 -0.957 7.038 1.00 98.38 280 TYR A O 1
ATOM 2219 N N . ILE A 1 281 ? -13.656 -0.694 5.110 1.00 98.06 281 ILE A N 1
ATOM 2220 C CA . ILE A 1 281 ? -13.632 0.772 5.044 1.00 98.06 281 ILE A CA 1
ATOM 2221 C C . ILE A 1 281 ? -15.057 1.235 4.758 1.00 98.06 281 ILE A C 1
ATOM 2223 O O . ILE A 1 281 ? -15.669 0.774 3.803 1.00 98.06 281 ILE A O 1
ATOM 2227 N N . ALA A 1 282 ? -15.601 2.143 5.557 1.00 97.25 282 ALA A N 1
ATOM 2228 C CA . ALA A 1 282 ? -16.994 2.536 5.416 1.00 97.25 282 ALA A CA 1
ATOM 2229 C C . ALA A 1 282 ? -17.240 4.005 5.738 1.00 97.25 282 ALA A C 1
ATOM 2231 O O . ALA A 1 282 ? -16.592 4.576 6.616 1.00 97.25 282 ALA A O 1
ATOM 2232 N N . GLY A 1 283 ? -18.218 4.593 5.058 1.00 95.44 283 GLY A N 1
ATOM 2233 C CA . GLY A 1 283 ? -18.739 5.932 5.321 1.00 95.44 283 GLY A CA 1
ATOM 2234 C C . GLY A 1 283 ? -20.184 6.025 4.841 1.00 95.44 283 GLY A C 1
ATOM 2235 O O . GLY A 1 283 ? -20.538 5.396 3.849 1.00 95.44 283 GLY A O 1
ATOM 2236 N N . GLU A 1 284 ? -21.025 6.784 5.545 1.00 93.31 284 GLU A N 1
ATOM 2237 C CA . GLU A 1 284 ? -22.456 6.896 5.217 1.00 93.31 284 GLU A CA 1
ATOM 2238 C C . GLU A 1 284 ? -22.672 7.520 3.831 1.00 93.31 284 GLU A C 1
ATOM 2240 O O . GLU A 1 284 ? -22.322 8.682 3.603 1.00 93.31 284 GLU A O 1
ATOM 2245 N N . GLY A 1 285 ? -23.269 6.763 2.910 1.00 91.12 285 GLY A N 1
ATOM 2246 C CA . GLY A 1 285 ? -23.430 7.144 1.505 1.00 91.12 285 GLY A CA 1
ATOM 2247 C C . GLY A 1 285 ? -22.179 6.926 0.644 1.00 91.12 285 GLY A C 1
ATOM 2248 O O . GLY A 1 285 ? -22.106 7.474 -0.455 1.00 91.12 285 GLY A O 1
ATOM 2249 N N . GLY A 1 286 ? -21.206 6.155 1.136 1.00 94.25 286 GLY A N 1
ATOM 2250 C CA . GLY A 1 286 ? -19.974 5.800 0.435 1.00 94.25 286 GLY A CA 1
ATOM 2251 C C . GLY A 1 286 ? -18.742 6.576 0.902 1.00 94.25 286 GLY A C 1
ATOM 2252 O O . GLY A 1 286 ? -18.789 7.428 1.793 1.00 94.25 286 GLY A O 1
ATOM 2253 N N . VAL A 1 287 ? -17.610 6.261 0.285 1.00 96.94 287 VAL A N 1
ATOM 2254 C CA . VAL A 1 287 ? -16.279 6.781 0.602 1.00 96.94 287 VAL A CA 1
ATOM 2255 C C . VAL A 1 287 ? -15.716 7.476 -0.628 1.00 96.94 287 VAL A C 1
ATOM 2257 O O . VAL A 1 287 ? -15.742 6.931 -1.726 1.00 96.94 287 VAL A O 1
ATOM 2260 N N . VAL A 1 288 ? -15.173 8.674 -0.442 1.00 97.25 288 VAL A N 1
ATOM 2261 C CA . VAL A 1 288 ? -14.506 9.438 -1.498 1.00 97.25 288 VAL A CA 1
ATOM 2262 C C . VAL A 1 288 ? -13.000 9.203 -1.397 1.00 97.25 288 VAL A C 1
ATOM 2264 O O . VAL A 1 288 ? -12.406 9.378 -0.330 1.00 97.25 288 VAL A O 1
ATOM 2267 N N . GLY A 1 289 ? -12.373 8.808 -2.502 1.00 96.81 289 GLY A N 1
ATOM 2268 C CA . GLY A 1 289 ? -10.928 8.646 -2.611 1.00 96.81 289 GLY A CA 1
ATOM 2269 C C . GLY A 1 289 ? -10.184 9.952 -2.334 1.00 96.81 289 GLY A C 1
ATOM 2270 O O . GLY A 1 289 ? -10.632 11.041 -2.696 1.00 96.81 289 GLY A O 1
ATOM 2271 N N . ASN A 1 290 ? -9.029 9.853 -1.678 1.00 96.56 290 ASN A N 1
ATOM 2272 C CA . ASN A 1 290 ? -8.172 11.015 -1.473 1.00 96.56 290 ASN A CA 1
ATOM 2273 C C . ASN A 1 290 ? -7.628 11.500 -2.832 1.00 96.56 290 ASN A C 1
ATOM 2275 O O . ASN A 1 290 ? -7.221 10.646 -3.626 1.00 96.56 290 ASN A O 1
ATOM 2279 N N . PRO A 1 291 ? -7.539 12.820 -3.102 1.00 95.38 291 PRO A N 1
ATOM 2280 C CA . PRO A 1 291 ? -6.925 13.326 -4.331 1.00 95.38 291 PRO A CA 1
ATOM 2281 C C . PRO A 1 291 ? -5.549 12.720 -4.627 1.00 95.38 291 PRO A C 1
ATOM 2283 O O . PRO A 1 291 ? -5.234 12.455 -5.787 1.00 95.38 291 PRO A O 1
ATOM 2286 N N . ASP A 1 292 ? -4.770 12.452 -3.576 1.00 95.38 292 ASP A N 1
ATOM 2287 C CA . ASP A 1 292 ? -3.579 11.612 -3.627 1.00 95.38 292 ASP A CA 1
ATOM 2288 C C . ASP A 1 292 ? -3.913 10.227 -3.050 1.00 95.38 292 ASP A C 1
ATOM 2290 O O . ASP A 1 292 ? -3.841 9.994 -1.840 1.00 95.38 292 ASP A O 1
ATOM 2294 N N . SER A 1 293 ? -4.290 9.304 -3.935 1.00 96.06 293 SER A N 1
ATOM 2295 C CA . SER A 1 293 ? -4.510 7.890 -3.611 1.00 96.06 293 SER A CA 1
ATOM 2296 C C . SER A 1 293 ? -3.281 7.035 -3.941 1.00 96.06 293 SER A C 1
ATOM 2298 O O . SER A 1 293 ? -3.390 5.816 -4.116 1.00 96.06 293 SER A O 1
ATOM 2300 N N . SER A 1 294 ? -2.096 7.657 -4.015 1.00 91.38 294 SER A N 1
ATOM 2301 C CA . SER A 1 294 ? -0.863 6.930 -4.286 1.00 91.38 294 SER A CA 1
ATOM 2302 C C . SER A 1 294 ? -0.602 5.887 -3.201 1.00 91.38 294 SER A C 1
ATOM 2304 O O . SER A 1 294 ? -0.710 6.129 -1.997 1.00 91.38 294 SER A O 1
ATOM 2306 N N . GLY A 1 295 ? -0.292 4.677 -3.650 1.00 88.56 295 GLY A N 1
ATOM 2307 C CA . GLY A 1 295 ? 0.032 3.562 -2.783 1.00 88.56 295 GLY A CA 1
ATOM 2308 C C . GLY A 1 295 ? -1.094 3.069 -1.878 1.00 88.56 295 GLY A C 1
ATOM 2309 O O . GLY A 1 295 ? -0.764 2.398 -0.906 1.00 88.56 295 GLY A O 1
ATOM 2310 N N . LEU A 1 296 ? -2.375 3.374 -2.149 1.00 96.56 296 LEU A N 1
ATOM 2311 C CA . LEU A 1 296 ? -3.495 3.051 -1.248 1.00 96.56 296 LEU A CA 1
ATOM 2312 C C . LEU A 1 296 ? -3.475 1.604 -0.719 1.00 96.56 296 LEU A C 1
ATOM 2314 O O . LEU A 1 296 ? -3.626 1.397 0.482 1.00 96.56 296 LEU A O 1
ATOM 2318 N N . PHE A 1 297 ? -3.225 0.633 -1.597 1.00 95.75 297 PHE A N 1
ATOM 2319 C CA . PHE A 1 297 ? -3.095 -0.793 -1.281 1.00 95.75 297 PHE A CA 1
ATOM 2320 C C . PHE A 1 297 ? -1.680 -1.321 -1.529 1.00 95.75 297 PHE A C 1
ATOM 2322 O O . PHE A 1 297 ? -1.467 -2.528 -1.636 1.00 95.75 297 PHE A O 1
ATOM 2329 N N . LYS A 1 298 ? -0.689 -0.432 -1.609 1.00 85.88 298 LYS A N 1
ATOM 2330 C CA . LYS A 1 298 ? 0.691 -0.823 -1.870 1.00 85.88 298 LYS A CA 1
ATOM 2331 C C . LYS A 1 298 ? 1.206 -1.809 -0.819 1.00 85.88 298 LYS A C 1
ATOM 2333 O O . LYS A 1 298 ? 0.954 -1.657 0.379 1.00 85.88 298 LYS A O 1
ATOM 2338 N N . ASP A 1 299 ? 1.957 -2.798 -1.298 1.00 82.62 299 ASP A N 1
ATOM 2339 C CA . ASP A 1 299 ? 2.592 -3.867 -0.527 1.00 82.62 299 ASP A CA 1
ATOM 2340 C C . ASP A 1 299 ? 1.593 -4.756 0.240 1.00 82.62 299 ASP A C 1
ATOM 2342 O O . ASP A 1 299 ? 1.978 -5.496 1.151 1.00 82.62 299 ASP A O 1
ATOM 2346 N N . CYS A 1 300 ? 0.310 -4.751 -0.147 1.00 83.81 300 CYS A N 1
ATOM 2347 C CA . CYS A 1 300 ? -0.683 -5.718 0.324 1.00 83.81 300 CYS A CA 1
ATOM 2348 C C . CYS A 1 300 ? -0.469 -7.089 -0.341 1.00 83.81 300 CYS A C 1
ATOM 2350 O O . CYS A 1 300 ? -1.342 -7.624 -1.021 1.00 83.81 300 CYS A O 1
ATOM 2352 N N . TYR A 1 301 ? 0.716 -7.678 -0.165 1.00 84.56 301 TYR A N 1
ATOM 2353 C CA . TYR A 1 301 ? 1.158 -8.842 -0.938 1.00 84.56 301 TYR A CA 1
ATOM 2354 C C . TYR A 1 301 ? 0.340 -10.116 -0.690 1.00 84.56 301 TYR A C 1
ATOM 2356 O O . TYR A 1 301 ? 0.378 -11.023 -1.512 1.00 84.56 301 TYR A O 1
ATOM 2364 N N . ARG A 1 302 ? -0.414 -10.198 0.415 1.00 86.62 302 ARG A N 1
ATOM 2365 C CA . ARG A 1 302 ? -1.297 -11.340 0.732 1.00 86.62 302 ARG A CA 1
ATOM 2366 C C . ARG A 1 302 ? -2.760 -11.099 0.377 1.00 86.62 302 ARG A C 1
ATOM 2368 O O . ARG A 1 302 ? -3.559 -12.024 0.530 1.00 86.62 302 ARG A O 1
ATOM 2375 N N . MET A 1 303 ? -3.098 -9.898 -0.087 1.00 95.44 303 MET A N 1
ATOM 2376 C CA . MET A 1 303 ? -4.464 -9.535 -0.429 1.00 95.44 303 MET A CA 1
ATOM 2377 C C . MET A 1 303 ? -4.897 -10.302 -1.673 1.00 95.44 303 MET A C 1
ATOM 2379 O O . MET A 1 303 ? -4.204 -10.289 -2.686 1.00 95.44 303 MET A O 1
ATOM 2383 N N . ARG A 1 304 ? -6.034 -10.989 -1.571 1.00 95.44 304 ARG A N 1
ATOM 2384 C CA . ARG A 1 304 ? -6.590 -11.854 -2.619 1.00 95.44 304 ARG A CA 1
ATOM 2385 C C . ARG A 1 304 ? -7.731 -11.200 -3.381 1.00 95.44 304 ARG A C 1
ATOM 2387 O O . ARG A 1 304 ? -7.953 -11.548 -4.533 1.00 95.44 304 ARG A O 1
ATOM 2394 N N . SER A 1 305 ? -8.457 -10.286 -2.737 1.00 96.31 305 SER A N 1
ATOM 2395 C CA . SER A 1 305 ? -9.569 -9.556 -3.346 1.00 96.31 305 SER A CA 1
ATOM 2396 C C . SER A 1 305 ? -9.784 -8.191 -2.696 1.00 96.31 305 SER A C 1
ATOM 2398 O O . SER A 1 305 ? -9.481 -7.982 -1.516 1.00 96.31 305 SER A O 1
ATOM 2400 N N . VAL A 1 306 ? -10.334 -7.272 -3.486 1.00 97.81 306 VAL A N 1
ATOM 2401 C CA . VAL A 1 306 ? -10.856 -5.979 -3.039 1.00 97.81 306 VAL A CA 1
ATOM 2402 C C . VAL A 1 306 ? -12.260 -5.836 -3.599 1.00 97.81 306 VAL A C 1
ATOM 2404 O O . VAL A 1 306 ? -12.459 -5.994 -4.799 1.00 97.81 306 VAL A O 1
ATOM 2407 N N . ASN A 1 307 ? -13.225 -5.535 -2.738 1.00 97.56 307 ASN A N 1
ATOM 2408 C CA . ASN A 1 307 ? -14.595 -5.250 -3.130 1.00 97.56 307 ASN A CA 1
ATOM 2409 C C . ASN A 1 307 ? -14.909 -3.774 -2.865 1.00 97.56 307 ASN A C 1
ATOM 2411 O O . ASN A 1 307 ? -14.957 -3.348 -1.711 1.00 97.56 307 ASN A O 1
ATOM 2415 N N . PHE A 1 308 ? -15.136 -2.994 -3.923 1.00 96.56 308 PHE A N 1
ATOM 2416 C CA . PHE A 1 308 ? -15.508 -1.581 -3.800 1.00 96.56 308 PHE A CA 1
ATOM 2417 C C . PHE A 1 308 ? -17.009 -1.359 -3.565 1.00 96.56 308 PHE A C 1
ATOM 2419 O O . PHE A 1 308 ? -17.396 -0.256 -3.188 1.00 96.56 308 PHE A O 1
ATOM 2426 N N . GLY A 1 309 ? -17.859 -2.363 -3.818 1.00 86.19 309 GLY A N 1
ATOM 2427 C CA . GLY A 1 309 ? -19.310 -2.307 -3.590 1.00 86.19 309 GLY A CA 1
ATOM 2428 C C . GLY A 1 309 ? -20.077 -1.248 -4.396 1.00 86.19 309 GLY A C 1
ATOM 2429 O O . GLY A 1 309 ? -21.261 -1.051 -4.155 1.00 86.19 309 GLY A O 1
ATOM 2430 N N . GLY A 1 310 ? -19.423 -0.539 -5.327 1.00 88.38 310 GLY A N 1
ATOM 2431 C CA . GLY A 1 310 ? -19.961 0.687 -5.935 1.00 88.38 310 GLY A CA 1
ATOM 2432 C C . GLY A 1 310 ? -19.961 1.899 -4.990 1.00 88.38 310 GLY A C 1
ATOM 2433 O O . GLY A 1 310 ? -20.565 2.921 -5.299 1.00 88.38 310 GLY A O 1
ATOM 2434 N N . CYS A 1 311 ? -19.278 1.796 -3.848 1.00 91.00 311 CYS A N 1
ATOM 2435 C CA . CYS A 1 311 ? -19.304 2.767 -2.755 1.00 91.00 311 CYS A CA 1
ATOM 2436 C C . CYS A 1 311 ? -17.984 3.544 -2.614 1.00 91.00 311 CYS A C 1
ATOM 2438 O O . CYS A 1 311 ? -17.797 4.234 -1.614 1.00 91.00 311 CYS A O 1
ATOM 2440 N N . PHE A 1 312 ? -17.062 3.426 -3.576 1.00 96.81 312 PHE A N 1
ATOM 2441 C CA . PHE A 1 312 ? -15.785 4.143 -3.597 1.00 96.81 312 PHE A CA 1
ATOM 2442 C C . PHE A 1 312 ? -15.720 5.117 -4.784 1.00 96.81 312 PHE A C 1
ATOM 2444 O O . PHE A 1 312 ? -15.473 4.714 -5.920 1.00 96.81 312 PHE A O 1
ATOM 2451 N N . ASP A 1 313 ? -15.960 6.401 -4.514 1.00 96.94 313 ASP A N 1
ATOM 2452 C CA . ASP A 1 313 ? -15.947 7.482 -5.505 1.00 96.94 313 ASP A CA 1
ATOM 2453 C C . ASP A 1 313 ? -14.515 7.974 -5.749 1.00 96.94 313 ASP A C 1
ATOM 2455 O O . ASP A 1 313 ? -13.858 8.502 -4.849 1.00 96.94 313 ASP A O 1
ATOM 2459 N N . THR A 1 314 ? -14.037 7.820 -6.983 1.00 97.12 314 THR A N 1
ATOM 2460 C CA . THR A 1 314 ? -12.685 8.208 -7.414 1.00 97.12 314 THR A CA 1
ATOM 2461 C C . THR A 1 314 ? -12.654 9.461 -8.292 1.00 97.12 314 THR A C 1
ATOM 2463 O O . THR A 1 314 ? -11.571 9.887 -8.680 1.00 97.12 314 THR A O 1
ATOM 2466 N N . SER A 1 315 ? -13.792 10.131 -8.511 1.00 95.94 315 SER A N 1
ATOM 2467 C CA . SER A 1 315 ? -13.922 11.284 -9.425 1.00 95.94 315 SER A CA 1
ATOM 2468 C C . SER A 1 315 ? -13.038 12.490 -9.077 1.00 95.94 315 SER A C 1
ATOM 2470 O O . SER A 1 315 ? -12.821 13.375 -9.903 1.00 95.94 315 SER A O 1
ATOM 2472 N N . GLN A 1 316 ? -12.533 12.554 -7.840 1.00 94.25 316 GLN A N 1
ATOM 2473 C CA . GLN A 1 316 ? -11.638 13.613 -7.354 1.00 94.25 316 GLN A CA 1
ATOM 2474 C C . GLN A 1 316 ? -10.171 13.170 -7.227 1.00 94.25 316 GLN A C 1
ATOM 2476 O O . GLN A 1 316 ? -9.323 13.963 -6.810 1.00 94.25 316 GLN A O 1
ATOM 2481 N N . VAL A 1 317 ? -9.856 11.912 -7.544 1.00 97.31 317 VAL A N 1
ATOM 2482 C CA . VAL A 1 317 ? -8.499 11.366 -7.456 1.00 97.31 317 VAL A CA 1
ATOM 2483 C C . VAL A 1 317 ? -7.671 11.871 -8.636 1.00 97.31 317 VAL A C 1
ATOM 2485 O O . VAL A 1 317 ? -8.075 11.751 -9.788 1.00 97.31 317 VAL A O 1
ATOM 2488 N N . THR A 1 318 ? -6.490 12.425 -8.353 1.00 95.06 318 THR A N 1
ATOM 2489 C CA . THR A 1 318 ? -5.569 12.945 -9.381 1.00 95.06 318 THR A CA 1
ATOM 2490 C C . THR A 1 318 ? -4.268 12.143 -9.482 1.00 95.06 318 THR A C 1
ATOM 2492 O O . THR A 1 318 ? -3.636 12.141 -10.545 1.00 95.06 318 THR A O 1
ATOM 2495 N N . ASP A 1 319 ? -3.895 11.415 -8.422 1.00 93.88 319 ASP A N 1
ATOM 2496 C CA . ASP A 1 319 ? -2.729 10.527 -8.377 1.00 93.88 319 ASP A CA 1
ATOM 2497 C C . ASP A 1 319 ? -3.124 9.111 -7.910 1.00 93.88 319 ASP A C 1
ATOM 2499 O O . ASP A 1 319 ? -3.642 8.930 -6.805 1.00 93.88 319 ASP A O 1
ATOM 2503 N N . MET A 1 320 ? -2.870 8.109 -8.762 1.00 97.75 320 MET A N 1
ATOM 2504 C CA . MET A 1 320 ? -3.053 6.674 -8.485 1.00 97.75 320 MET A CA 1
ATOM 2505 C C . MET A 1 320 ? -1.725 5.896 -8.570 1.00 97.75 320 MET A C 1
ATOM 2507 O O . MET A 1 320 ? -1.706 4.677 -8.769 1.00 97.75 320 MET A O 1
ATOM 2511 N N . CYS A 1 321 ? -0.589 6.585 -8.429 1.00 93.69 321 CYS A N 1
ATOM 2512 C CA . CYS A 1 321 ? 0.742 5.992 -8.472 1.00 93.69 321 CYS A CA 1
ATOM 2513 C C . CYS A 1 321 ? 0.858 4.839 -7.473 1.00 93.69 321 CYS A C 1
ATOM 2515 O O . CYS A 1 321 ? 0.663 5.006 -6.270 1.00 93.69 321 CYS A O 1
ATOM 2517 N N . GLY A 1 322 ? 1.181 3.653 -7.976 1.00 91.81 322 GLY A N 1
ATOM 2518 C CA . GLY A 1 322 ? 1.397 2.459 -7.175 1.00 91.81 322 GLY A CA 1
ATOM 2519 C C . GLY A 1 322 ? 0.204 2.022 -6.329 1.00 91.81 322 GLY A C 1
ATOM 2520 O O . GLY A 1 322 ? 0.422 1.351 -5.326 1.00 91.81 322 GLY A O 1
ATOM 2521 N N . MET A 1 323 ? -1.029 2.406 -6.679 1.00 97.12 323 MET A N 1
ATOM 2522 C CA . MET A 1 323 ? -2.220 2.130 -5.866 1.00 97.12 323 MET A CA 1
ATOM 2523 C C . MET A 1 323 ? -2.357 0.651 -5.470 1.00 97.12 323 MET A C 1
ATOM 2525 O O . MET A 1 323 ? -2.722 0.379 -4.333 1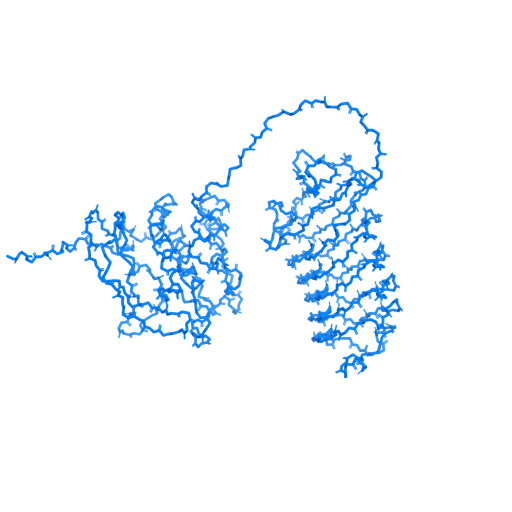.00 97.12 323 MET A O 1
ATOM 2529 N N . PHE A 1 324 ? -1.993 -0.278 -6.359 1.00 96.50 324 PHE A N 1
ATOM 2530 C CA . PHE A 1 324 ? -1.957 -1.726 -6.124 1.00 96.50 324 PHE A CA 1
ATOM 2531 C C . PHE A 1 324 ? -0.545 -2.318 -6.303 1.00 96.50 324 PHE A C 1
ATOM 2533 O O . PHE A 1 324 ? -0.398 -3.512 -6.562 1.00 96.50 324 PHE A O 1
ATOM 2540 N N . ASP A 1 325 ? 0.509 -1.507 -6.164 1.00 90.25 325 ASP A N 1
ATOM 2541 C CA . ASP A 1 325 ? 1.896 -1.966 -6.319 1.00 90.25 325 ASP A CA 1
ATOM 2542 C C . ASP A 1 325 ? 2.211 -3.096 -5.323 1.00 90.25 325 ASP A C 1
ATOM 2544 O O . ASP A 1 325 ? 1.908 -3.001 -4.132 1.00 90.25 325 ASP A O 1
ATOM 2548 N N . CYS A 1 326 ? 2.814 -4.175 -5.814 1.00 87.44 326 CYS A N 1
ATOM 2549 C CA . CYS A 1 326 ? 3.159 -5.390 -5.075 1.00 87.44 326 CYS A CA 1
ATOM 2550 C C . CYS A 1 326 ? 1.978 -6.137 -4.417 1.00 87.44 326 CYS A C 1
ATOM 2552 O O . CYS A 1 326 ? 2.185 -6.871 -3.447 1.00 87.44 326 CYS A O 1
ATOM 2554 N N . CYS A 1 327 ? 0.755 -6.042 -4.951 1.00 86.88 327 CYS A N 1
ATOM 2555 C CA . CYS A 1 327 ? -0.370 -6.905 -4.550 1.00 86.88 327 CYS A CA 1
ATOM 2556 C C . CYS A 1 327 ? -0.247 -8.313 -5.169 1.00 86.88 327 CYS A C 1
ATOM 2558 O O . CYS A 1 327 ? -1.036 -8.722 -6.020 1.00 86.88 327 CYS A O 1
ATOM 2560 N N . SER A 1 328 ? 0.791 -9.062 -4.792 1.00 81.25 328 SER A N 1
ATOM 2561 C CA . SER A 1 328 ? 1.218 -10.268 -5.517 1.00 81.25 328 SER A CA 1
ATOM 2562 C C . SER A 1 328 ? 0.240 -11.448 -5.467 1.00 81.25 328 SER A C 1
ATOM 2564 O O . SER A 1 328 ? 0.238 -12.247 -6.407 1.00 81.25 328 SER A O 1
ATOM 2566 N N . CYS A 1 329 ? -0.603 -11.555 -4.434 1.00 88.50 329 CYS A N 1
ATOM 2567 C CA . CYS A 1 329 ? -1.665 -12.565 -4.318 1.00 88.50 329 CYS A CA 1
ATOM 2568 C C . CYS A 1 329 ? -3.027 -12.142 -4.898 1.00 88.50 329 CYS A C 1
ATOM 2570 O O . CYS A 1 329 ? -3.968 -12.927 -4.806 1.00 88.50 329 CYS A O 1
ATOM 2572 N N . LEU A 1 330 ? -3.152 -10.947 -5.484 1.00 94.44 330 LEU A N 1
ATOM 2573 C CA . LEU A 1 330 ? -4.411 -10.474 -6.061 1.00 94.44 330 LEU A CA 1
ATOM 2574 C C . LEU A 1 330 ? -4.669 -11.199 -7.389 1.00 94.44 330 LEU A C 1
ATOM 2576 O O . LEU A 1 330 ? -3.901 -11.039 -8.337 1.00 94.44 330 LEU A O 1
ATOM 2580 N N . GLU A 1 331 ? -5.711 -12.030 -7.441 1.00 90.50 331 GLU A N 1
ATOM 2581 C CA . GLU A 1 331 ? -6.026 -12.872 -8.611 1.00 90.50 331 GLU A CA 1
ATOM 2582 C C . GLU A 1 331 ? -7.012 -12.203 -9.571 1.00 90.50 331 GLU A C 1
ATOM 2584 O O . GLU A 1 331 ? -6.861 -12.308 -10.793 1.00 90.50 331 GLU A O 1
ATOM 2589 N N . GLU A 1 332 ? -7.983 -11.485 -9.006 1.00 92.94 332 GLU A N 1
ATOM 2590 C CA . GLU A 1 332 ? -9.032 -10.753 -9.706 1.00 92.94 332 GLU A CA 1
ATOM 2591 C C . GLU A 1 332 ? -9.168 -9.357 -9.098 1.00 92.94 332 GLU A C 1
ATOM 2593 O O . GLU A 1 332 ? -9.012 -9.163 -7.888 1.00 92.94 332 GLU A O 1
ATOM 2598 N N . LEU A 1 333 ? -9.451 -8.378 -9.951 1.00 97.56 333 LEU A N 1
ATOM 2599 C CA . LEU A 1 333 ? -9.650 -6.999 -9.544 1.00 97.56 333 LEU A CA 1
ATOM 2600 C C . LEU A 1 333 ? -10.713 -6.362 -10.433 1.00 97.56 333 LEU A C 1
ATOM 2602 O O . LEU A 1 333 ? -10.513 -6.225 -11.640 1.00 97.56 333 LEU A O 1
ATOM 2606 N N . ASP A 1 334 ? -11.814 -5.957 -9.811 1.00 97.31 334 ASP A N 1
ATOM 2607 C CA . ASP A 1 334 ? -12.842 -5.151 -10.452 1.00 97.31 334 ASP A CA 1
ATOM 2608 C C . ASP A 1 334 ? -12.606 -3.667 -10.140 1.00 97.31 334 ASP A C 1
ATOM 2610 O O . ASP A 1 334 ? -12.620 -3.250 -8.981 1.00 97.31 334 ASP A O 1
ATOM 2614 N N . VAL A 1 335 ? -12.353 -2.881 -11.184 1.00 97.00 335 VAL A N 1
ATOM 2615 C CA . VAL A 1 335 ? -12.175 -1.419 -11.136 1.00 97.00 335 VAL A CA 1
ATOM 2616 C C . VAL A 1 335 ? -13.138 -0.712 -12.089 1.00 97.00 335 VAL A C 1
ATOM 2618 O O . VAL A 1 335 ? -12.922 0.445 -12.448 1.00 97.00 335 VAL A O 1
ATOM 2621 N N . SER A 1 336 ? -14.224 -1.374 -12.502 1.00 95.69 336 SER A N 1
ATOM 2622 C CA . SER A 1 336 ? -15.166 -0.807 -13.471 1.00 95.69 336 SER A CA 1
ATOM 2623 C C . SER A 1 336 ? -15.845 0.471 -12.964 1.00 95.69 336 SER A C 1
ATOM 2625 O O . SER A 1 336 ? -16.278 1.295 -13.766 1.00 95.69 336 SER A O 1
ATOM 2627 N N . SER A 1 337 ? -15.924 0.653 -11.640 1.00 95.12 337 SER A N 1
ATOM 2628 C CA . SER A 1 337 ? -16.505 1.833 -10.991 1.00 95.12 337 SER A CA 1
ATOM 2629 C C . SER A 1 337 ? -15.541 3.016 -10.858 1.00 95.12 337 SER A C 1
ATOM 2631 O O . SER A 1 337 ? -15.924 4.032 -10.278 1.00 95.12 337 SER A O 1
ATOM 2633 N N . PHE A 1 338 ? -14.289 2.893 -11.307 1.00 97.31 338 PHE A N 1
ATOM 2634 C CA . PHE A 1 338 ? -13.320 3.978 -11.176 1.00 97.31 338 PHE A CA 1
ATOM 2635 C C . PHE A 1 338 ? -13.593 5.072 -12.213 1.00 97.31 338 PHE A C 1
ATOM 2637 O O . PHE A 1 338 ? -13.662 4.798 -13.409 1.00 97.31 338 PHE A O 1
ATOM 2644 N N . ASP A 1 339 ? -13.694 6.316 -11.749 1.00 96.69 339 ASP A N 1
ATOM 2645 C CA . ASP A 1 339 ? -13.659 7.511 -12.586 1.00 96.69 339 ASP A CA 1
ATOM 2646 C C . ASP A 1 339 ? -12.226 8.047 -12.588 1.00 96.69 339 ASP A C 1
ATOM 2648 O O . ASP A 1 339 ? -11.722 8.544 -11.579 1.00 96.69 339 ASP A O 1
ATOM 2652 N N . THR A 1 340 ? -11.551 7.908 -13.728 1.00 97.38 340 THR A N 1
ATOM 2653 C CA . THR A 1 340 ? -10.148 8.301 -13.885 1.00 97.38 340 THR A CA 1
ATOM 2654 C C . THR A 1 340 ? -9.959 9.587 -14.680 1.00 97.38 340 THR A C 1
ATOM 2656 O O . THR A 1 340 ? -8.817 9.947 -14.961 1.00 97.38 340 THR A O 1
ATOM 2659 N N . ALA A 1 341 ? -11.031 10.314 -15.019 1.00 96.31 341 ALA A N 1
ATOM 2660 C CA . ALA A 1 341 ? -10.952 11.486 -15.897 1.00 96.31 341 ALA A CA 1
ATOM 2661 C C . ALA A 1 341 ? -10.046 12.605 -15.340 1.00 96.31 341 ALA A C 1
ATOM 2663 O O . ALA A 1 341 ? -9.438 13.363 -16.100 1.00 96.31 341 ALA A O 1
ATOM 2664 N N . ALA A 1 342 ? -9.925 12.695 -14.010 1.00 94.38 342 ALA A N 1
ATOM 2665 C CA . ALA A 1 342 ? -9.057 13.650 -13.318 1.00 94.38 342 ALA A CA 1
ATOM 2666 C C . ALA A 1 342 ? -7.626 13.130 -13.054 1.00 94.38 342 ALA A C 1
ATOM 2668 O O . ALA A 1 342 ? -6.762 13.896 -12.614 1.00 94.38 342 ALA A O 1
ATOM 2669 N N . VAL A 1 343 ? -7.347 11.847 -13.311 1.00 97.25 343 VAL A N 1
ATOM 2670 C CA . VAL A 1 343 ? -6.068 11.212 -12.972 1.00 97.25 343 VAL A CA 1
ATOM 2671 C C . VAL A 1 343 ? -4.981 11.631 -13.958 1.00 97.25 343 VAL A C 1
ATOM 2673 O O . VAL A 1 343 ? -5.130 11.536 -15.174 1.00 97.25 343 VAL A O 1
ATOM 2676 N N . THR A 1 344 ? -3.836 12.055 -13.424 1.00 91.69 344 THR A N 1
ATOM 2677 C CA . THR A 1 344 ? -2.679 12.500 -14.222 1.00 91.69 344 THR A CA 1
ATOM 2678 C C . THR A 1 344 ? -1.470 11.565 -14.113 1.00 91.69 344 T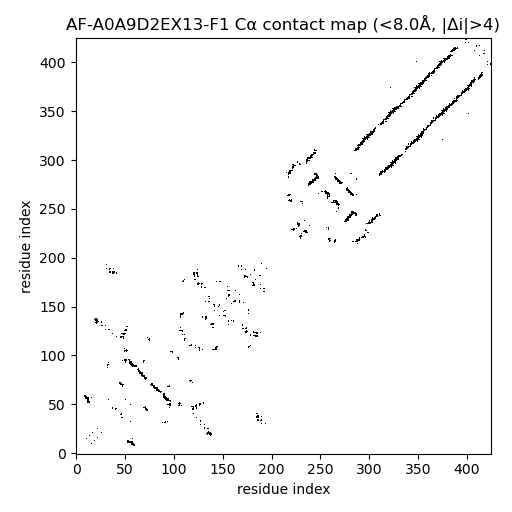HR A C 1
ATOM 2680 O O . THR A 1 344 ? -0.593 11.590 -14.988 1.00 91.69 344 THR A O 1
ATOM 2683 N N . ASN A 1 345 ? -1.433 10.720 -13.074 1.00 87.06 345 ASN A N 1
ATOM 2684 C CA . ASN A 1 345 ? -0.318 9.836 -12.733 1.00 87.06 345 ASN A CA 1
ATOM 2685 C C . ASN A 1 345 ? -0.795 8.404 -12.421 1.00 87.06 345 ASN A C 1
ATOM 2687 O O . ASN A 1 345 ? -1.562 8.196 -11.482 1.00 87.06 345 ASN A O 1
ATOM 2691 N N . MET A 1 346 ? -0.298 7.424 -13.187 1.00 95.19 346 MET A N 1
ATOM 2692 C CA . MET A 1 346 ? -0.579 5.988 -13.017 1.00 95.19 346 MET A CA 1
ATOM 2693 C C . MET A 1 346 ? 0.707 5.138 -12.978 1.00 95.19 346 MET A C 1
ATOM 2695 O O . MET A 1 346 ? 0.699 3.956 -13.334 1.00 95.19 346 MET A O 1
ATOM 2699 N N . ILE A 1 347 ? 1.842 5.724 -12.571 1.00 90.56 347 ILE A N 1
ATOM 2700 C CA . ILE A 1 347 ? 3.117 4.993 -12.457 1.00 90.56 347 ILE A CA 1
ATOM 2701 C C . ILE A 1 347 ? 2.930 3.768 -11.562 1.00 90.56 347 ILE A C 1
ATOM 2703 O O . ILE A 1 347 ? 2.394 3.883 -10.464 1.00 90.56 347 ILE A O 1
ATOM 2707 N N . SER A 1 348 ? 3.395 2.602 -12.011 1.00 91.69 348 SER A N 1
ATOM 2708 C CA . SER A 1 348 ? 3.397 1.361 -11.224 1.00 91.69 348 SER A CA 1
ATOM 2709 C C . SER A 1 348 ? 2.040 0.954 -10.624 1.00 91.69 348 SER A C 1
ATOM 2711 O O . SER A 1 348 ? 2.028 0.158 -9.693 1.00 91.69 348 SER A O 1
ATOM 2713 N N . MET A 1 349 ? 0.903 1.464 -11.120 1.00 96.44 349 MET A N 1
ATOM 2714 C CA . MET A 1 349 ? -0.407 1.284 -10.473 1.00 96.44 349 MET A CA 1
ATOM 2715 C C . MET A 1 349 ? -0.746 -0.184 -10.172 1.00 96.44 349 MET A C 1
ATOM 2717 O O . MET A 1 349 ? -1.290 -0.457 -9.108 1.00 96.44 349 MET A O 1
ATOM 2721 N N . PHE A 1 350 ? -0.369 -1.108 -11.058 1.00 95.94 350 PHE A N 1
ATOM 2722 C CA . PHE A 1 350 ? -0.555 -2.556 -10.917 1.00 95.94 350 PHE A CA 1
ATOM 2723 C C . PHE A 1 350 ? 0.776 -3.325 -10.934 1.00 95.94 350 PHE A C 1
ATOM 2725 O O . PHE A 1 350 ? 0.802 -4.525 -11.196 1.00 95.94 350 PHE A O 1
ATOM 2732 N N . SER A 1 351 ? 1.901 -2.646 -10.704 1.00 88.88 351 SER A N 1
ATOM 2733 C CA . SER A 1 351 ? 3.229 -3.266 -10.712 1.00 88.88 351 SER A CA 1
ATOM 2734 C C . SER A 1 351 ? 3.300 -4.394 -9.678 1.00 88.88 351 SER A C 1
ATOM 2736 O O . SER A 1 351 ? 2.811 -4.263 -8.565 1.00 88.88 351 SER A O 1
ATOM 2738 N N . GLY A 1 352 ? 3.889 -5.535 -10.030 1.00 82.44 352 GLY A N 1
ATOM 2739 C CA . GLY A 1 352 ? 4.077 -6.657 -9.109 1.00 82.44 352 GLY A CA 1
ATOM 2740 C C . GLY A 1 352 ? 2.797 -7.408 -8.721 1.00 82.44 352 GLY A C 1
ATOM 2741 O O . GLY A 1 352 ? 2.853 -8.245 -7.817 1.00 82.44 352 GLY A O 1
ATOM 2742 N N . CYS A 1 353 ? 1.667 -7.184 -9.400 1.00 88.62 353 CYS A N 1
ATOM 2743 C CA . CYS A 1 353 ? 0.465 -8.017 -9.282 1.00 88.62 353 CYS A CA 1
ATOM 2744 C C . CYS A 1 353 ? 0.679 -9.376 -9.975 1.00 88.62 353 CYS A C 1
ATOM 2746 O O . CYS A 1 353 ? 0.119 -9.666 -11.031 1.00 88.62 353 CYS A O 1
ATOM 2748 N N . VAL A 1 354 ? 1.552 -10.209 -9.398 1.00 88.69 354 VAL A N 1
ATOM 2749 C CA . VAL A 1 354 ? 2.042 -11.462 -9.999 1.00 88.69 354 VAL A CA 1
ATOM 2750 C C . VAL A 1 354 ? 0.910 -12.438 -10.328 1.00 88.69 354 VAL A C 1
ATOM 2752 O O . VAL A 1 354 ? 0.992 -13.124 -11.350 1.00 88.69 354 VAL A O 1
ATOM 2755 N N . SER A 1 355 ? -0.119 -12.510 -9.478 1.00 91.00 355 SER A N 1
ATOM 2756 C CA . SER A 1 355 ? -1.216 -13.476 -9.615 1.00 91.00 355 SER A CA 1
ATOM 2757 C C . SER A 1 355 ? -2.361 -13.020 -10.517 1.00 91.00 355 SER A C 1
ATOM 2759 O O . SER A 1 355 ? -3.149 -13.869 -10.929 1.00 91.00 355 SER A O 1
ATOM 2761 N N . LEU A 1 356 ? -2.422 -11.736 -10.878 1.00 95.19 356 LEU A N 1
ATOM 2762 C CA . LEU A 1 356 ? -3.510 -11.169 -11.672 1.00 95.19 356 LEU A CA 1
ATOM 2763 C C . LEU A 1 356 ? -3.496 -11.767 -13.085 1.00 95.19 356 LEU A C 1
ATOM 2765 O O . LEU A 1 356 ? -2.486 -11.695 -13.787 1.00 95.19 356 LEU A O 1
ATOM 2769 N N . THR A 1 357 ? -4.606 -12.378 -13.504 1.00 95.69 357 THR A N 1
ATOM 2770 C CA . THR A 1 357 ? -4.673 -13.134 -14.773 1.00 95.69 357 THR A CA 1
ATOM 2771 C C . THR A 1 357 ? -5.336 -12.358 -15.908 1.00 95.69 357 THR A C 1
ATOM 2773 O O . THR A 1 357 ? -4.915 -12.477 -17.066 1.00 95.69 357 THR A O 1
ATOM 2776 N N . SER A 1 358 ? -6.325 -11.528 -15.580 1.00 96.88 358 SER A N 1
ATOM 2777 C CA . SER A 1 358 ? -7.014 -10.625 -16.497 1.00 96.88 358 SER A CA 1
ATOM 2778 C C . SER A 1 358 ? -7.352 -9.308 -15.815 1.00 96.88 358 SER A C 1
ATOM 2780 O O . SER A 1 358 ? -7.622 -9.296 -14.617 1.00 96.88 358 SER A O 1
ATOM 2782 N N . LEU A 1 359 ? -7.387 -8.223 -16.584 1.00 97.81 359 LEU A N 1
ATOM 2783 C CA . LEU A 1 359 ? -7.812 -6.918 -16.092 1.00 97.81 359 LEU A CA 1
ATOM 2784 C C . LEU A 1 359 ? -8.600 -6.175 -17.174 1.00 97.81 359 LEU A C 1
ATOM 2786 O O . LEU A 1 359 ? -8.164 -6.104 -18.326 1.00 97.81 359 LEU A O 1
ATOM 2790 N N . ASP A 1 360 ? -9.756 -5.642 -16.793 1.00 97.69 360 ASP A N 1
ATOM 2791 C CA . ASP A 1 360 ? -10.596 -4.800 -17.640 1.00 97.69 360 ASP A CA 1
ATOM 2792 C C . ASP A 1 360 ? -10.481 -3.347 -17.173 1.00 97.69 360 ASP A C 1
ATOM 2794 O O . ASP A 1 360 ? -10.837 -3.018 -16.044 1.00 97.69 360 ASP A O 1
ATOM 2798 N N . LEU A 1 361 ? -9.935 -2.499 -18.039 1.00 97.31 361 LEU A N 1
ATOM 2799 C CA . LEU A 1 361 ? -9.757 -1.063 -17.844 1.00 97.31 361 LEU A CA 1
ATOM 2800 C C . LEU A 1 361 ? -10.513 -0.268 -18.916 1.00 97.31 361 LEU A C 1
ATOM 2802 O O . LEU A 1 361 ? -10.159 0.872 -19.212 1.00 97.31 361 LEU A O 1
ATOM 2806 N N . SER A 1 362 ? -11.535 -0.857 -19.538 1.00 95.94 362 SER A N 1
ATOM 2807 C CA . SER A 1 362 ? -12.324 -0.195 -20.583 1.00 95.94 362 SER A CA 1
ATOM 2808 C C . SER A 1 362 ? -13.042 1.069 -20.089 1.00 95.94 362 SER A C 1
ATOM 2810 O O . SER A 1 362 ? -13.290 1.970 -20.889 1.00 95.94 362 SER A O 1
ATOM 2812 N N . SER A 1 363 ? -13.315 1.178 -18.783 1.00 94.38 363 SER A N 1
ATOM 2813 C CA . SER A 1 363 ? -13.896 2.368 -18.145 1.00 94.38 363 SER A CA 1
ATOM 2814 C C . SER A 1 363 ? -12.899 3.502 -17.886 1.00 94.38 363 SER A C 1
ATOM 2816 O O . SER A 1 363 ? -13.321 4.613 -17.570 1.00 94.38 363 SER A O 1
ATOM 2818 N N . PHE A 1 364 ? -11.589 3.258 -18.005 1.00 96.88 364 PHE A N 1
ATOM 2819 C CA . PHE A 1 364 ? -10.584 4.266 -17.677 1.00 96.88 364 PHE A CA 1
ATOM 2820 C C . PHE A 1 364 ? -10.512 5.324 -18.779 1.00 96.88 364 PHE A C 1
ATOM 2822 O O . PHE A 1 364 ? -10.064 5.042 -19.889 1.00 96.88 364 PHE A O 1
ATOM 2829 N N . ASP A 1 365 ? -10.854 6.567 -18.442 1.00 95.19 365 ASP A N 1
ATOM 2830 C CA . ASP A 1 365 ? -10.462 7.735 -19.225 1.00 95.19 365 ASP A CA 1
ATOM 2831 C C . ASP A 1 365 ? -9.037 8.141 -18.835 1.00 95.19 365 ASP A C 1
ATOM 2833 O O . ASP A 1 365 ? -8.792 8.629 -17.730 1.00 95.19 365 ASP A O 1
ATOM 2837 N N . THR A 1 366 ? -8.079 7.924 -19.738 1.00 94.94 366 THR A N 1
ATOM 2838 C CA . THR A 1 366 ? -6.674 8.297 -19.519 1.00 94.94 366 THR A CA 1
ATOM 2839 C C . THR A 1 366 ? -6.261 9.551 -20.290 1.00 94.94 366 THR A C 1
ATOM 2841 O O . THR A 1 366 ? -5.067 9.793 -20.475 1.00 94.94 366 THR A O 1
ATOM 2844 N N . ALA A 1 367 ? -7.209 10.365 -20.772 1.00 93.81 367 ALA A N 1
ATOM 2845 C CA . ALA A 1 367 ? -6.908 11.533 -21.599 1.00 93.81 367 ALA A CA 1
ATOM 2846 C C . ALA A 1 367 ? -6.051 12.590 -20.887 1.00 93.81 367 ALA A C 1
ATOM 2848 O O . ALA A 1 367 ? -5.319 13.312 -21.569 1.00 93.81 367 ALA A O 1
ATOM 2849 N N . ALA A 1 368 ? -6.117 12.667 -19.555 1.00 91.62 368 ALA A N 1
ATOM 2850 C CA . ALA A 1 368 ? -5.309 13.557 -18.719 1.00 91.62 368 ALA A CA 1
ATOM 2851 C C . ALA A 1 368 ? -3.994 12.923 -18.214 1.00 91.62 368 ALA A C 1
ATOM 2853 O O . ALA A 1 368 ? -3.142 13.624 -17.660 1.00 91.62 368 ALA A O 1
ATOM 2854 N N . VAL A 1 369 ? -3.792 11.615 -18.415 1.00 92.56 369 VAL A N 1
ATOM 2855 C CA . VAL A 1 369 ? -2.628 10.892 -17.887 1.00 92.56 369 VAL A CA 1
ATOM 2856 C C . VAL A 1 369 ? -1.368 11.258 -18.665 1.00 92.56 369 VAL A C 1
ATOM 2858 O O . VAL A 1 369 ? -1.312 11.176 -19.892 1.00 92.56 369 VAL A O 1
ATOM 2861 N N . THR A 1 370 ? -0.313 11.619 -17.933 1.00 83.88 370 THR A N 1
ATOM 2862 C CA . THR A 1 370 ? 0.979 12.011 -18.521 1.00 83.88 370 THR A CA 1
ATOM 2863 C C . THR A 1 370 ? 2.057 10.936 -18.392 1.00 83.88 370 THR A C 1
ATOM 2865 O O . THR A 1 370 ? 3.057 10.977 -19.112 1.00 83.88 370 THR A O 1
ATOM 2868 N N . THR A 1 371 ? 1.877 9.956 -17.502 1.00 81.56 371 THR A N 1
ATOM 2869 C CA . THR A 1 371 ? 2.871 8.913 -17.217 1.00 81.56 371 THR A CA 1
ATOM 2870 C C . THR A 1 371 ? 2.223 7.588 -16.807 1.00 81.56 371 THR A C 1
ATOM 2872 O O . THR A 1 371 ? 1.347 7.549 -15.944 1.00 81.56 371 THR A O 1
ATOM 2875 N N . MET A 1 372 ? 2.691 6.501 -17.428 1.00 87.12 372 MET A N 1
ATOM 2876 C CA . MET A 1 372 ? 2.283 5.106 -17.193 1.00 87.12 372 MET A CA 1
ATOM 2877 C C . MET A 1 372 ? 3.511 4.185 -17.044 1.00 87.12 372 MET A C 1
ATOM 2879 O O . MET A 1 372 ? 3.464 2.986 -17.332 1.00 87.12 372 MET A O 1
ATOM 2883 N N . THR A 1 373 ? 4.649 4.748 -16.626 1.00 85.75 373 THR A N 1
ATOM 2884 C CA . THR A 1 373 ? 5.892 4.004 -16.377 1.00 85.75 373 THR A CA 1
ATOM 2885 C C . THR A 1 373 ? 5.632 2.820 -15.450 1.00 85.75 373 THR A C 1
ATOM 2887 O O . THR A 1 373 ? 5.020 2.977 -14.395 1.00 85.75 373 THR A O 1
ATOM 2890 N N . ASN A 1 374 ? 6.105 1.635 -15.839 1.00 88.06 374 ASN A N 1
ATOM 2891 C CA . ASN A 1 374 ? 5.989 0.388 -15.077 1.00 88.06 374 ASN A CA 1
ATOM 2892 C C . ASN A 1 374 ? 4.563 -0.015 -14.649 1.00 88.06 374 ASN A C 1
ATOM 2894 O O . ASN A 1 374 ? 4.435 -0.858 -13.766 1.00 88.06 374 ASN A O 1
ATOM 2898 N N . MET A 1 375 ? 3.498 0.538 -15.247 1.00 91.88 375 MET A N 1
ATOM 2899 C CA . MET A 1 375 ? 2.115 0.361 -14.771 1.00 91.88 375 MET A CA 1
ATOM 2900 C C . MET A 1 375 ? 1.712 -1.106 -14.540 1.00 91.88 375 MET A C 1
ATOM 2902 O O . MET A 1 375 ? 1.053 -1.380 -13.544 1.00 91.88 375 MET A O 1
ATOM 2906 N N . PHE A 1 376 ? 2.155 -2.034 -15.395 1.00 92.56 376 PHE A N 1
ATOM 2907 C CA . PHE A 1 376 ? 1.922 -3.481 -15.277 1.00 92.56 376 PHE A CA 1
ATOM 2908 C C . PHE A 1 376 ? 3.222 -4.283 -15.090 1.00 92.56 376 PHE A C 1
ATOM 2910 O O . PHE A 1 376 ? 3.243 -5.497 -15.281 1.00 92.56 376 PHE A O 1
ATOM 2917 N N . SER A 1 377 ? 4.335 -3.626 -14.753 1.00 86.31 377 SER A N 1
ATOM 2918 C CA . SER A 1 377 ? 5.636 -4.291 -14.623 1.00 86.31 377 SER A CA 1
ATOM 2919 C C . SER A 1 377 ? 5.564 -5.436 -13.611 1.00 86.31 377 SER A C 1
ATOM 2921 O O . SER A 1 377 ? 5.148 -5.239 -12.479 1.00 86.31 377 SER A O 1
ATOM 2923 N N . GLY A 1 378 ? 6.003 -6.636 -13.981 1.00 82.06 378 GLY A N 1
ATOM 2924 C CA . GLY A 1 378 ? 6.015 -7.803 -13.101 1.00 82.06 378 GLY A CA 1
ATOM 2925 C C . GLY A 1 378 ? 4.666 -8.511 -12.940 1.00 82.06 378 GLY A C 1
ATOM 2926 O O . GLY A 1 378 ? 4.579 -9.435 -12.133 1.00 82.06 378 GLY A O 1
ATOM 2927 N N . CYS A 1 379 ? 3.632 -8.154 -13.709 1.00 87.38 379 CYS A N 1
ATOM 2928 C CA . CYS A 1 379 ? 2.389 -8.931 -13.781 1.00 87.38 379 CYS A CA 1
ATOM 2929 C C . CYS A 1 379 ? 2.607 -10.226 -14.580 1.00 87.38 379 CYS A C 1
ATOM 2931 O O . CYS A 1 379 ? 2.237 -10.324 -15.750 1.00 87.38 379 CYS A O 1
ATOM 2933 N N . LEU A 1 380 ? 3.266 -11.211 -13.962 1.00 85.19 380 LEU A N 1
ATOM 2934 C CA . LEU A 1 380 ? 3.780 -12.401 -14.653 1.00 85.19 380 LEU A CA 1
ATOM 2935 C C . LEU A 1 380 ? 2.673 -13.275 -15.261 1.00 85.19 380 LEU A C 1
ATOM 2937 O O . LEU A 1 380 ? 2.894 -13.899 -16.299 1.00 85.19 380 LEU A O 1
ATOM 2941 N N . ARG A 1 381 ? 1.497 -13.333 -14.619 1.00 91.38 381 ARG A N 1
ATOM 2942 C CA . ARG A 1 381 ? 0.364 -14.166 -15.055 1.00 91.38 381 ARG A CA 1
ATOM 2943 C C . ARG A 1 381 ? -0.677 -13.414 -15.882 1.00 91.38 381 ARG A C 1
ATOM 2945 O O . ARG A 1 381 ? -1.582 -14.068 -16.402 1.00 91.38 381 ARG A O 1
ATOM 2952 N N . LEU A 1 382 ? -0.529 -12.098 -16.056 1.00 94.94 382 LEU A N 1
ATOM 2953 C CA . LEU A 1 382 ? -1.483 -11.290 -16.809 1.00 94.94 382 LEU A CA 1
ATOM 2954 C C . LEU A 1 382 ? -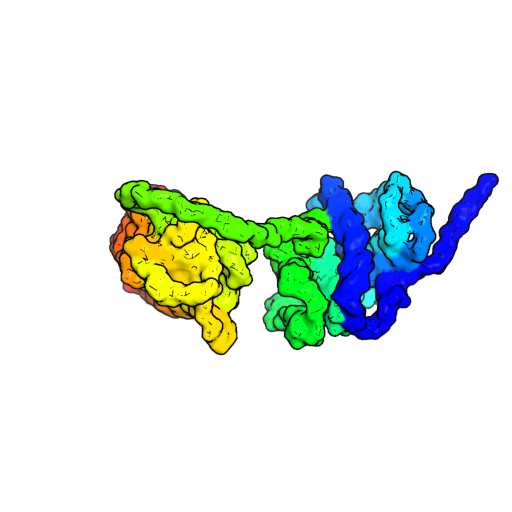1.472 -11.728 -18.272 1.00 94.94 382 LEU A C 1
ATOM 2956 O O . LEU A 1 382 ? -0.459 -11.631 -18.964 1.00 94.94 382 LEU A O 1
ATOM 2960 N N . SER A 1 383 ? -2.612 -12.240 -18.716 1.00 94.69 383 SER A N 1
ATOM 2961 C CA . SER A 1 383 ? -2.783 -12.873 -20.023 1.00 94.69 383 SER A CA 1
ATOM 2962 C C . SER A 1 383 ? -3.872 -12.222 -20.863 1.00 94.69 383 SER A C 1
ATOM 2964 O O . SER A 1 383 ? -3.924 -12.491 -22.055 1.00 94.69 383 SER A O 1
ATOM 2966 N N . ARG A 1 384 ? -4.708 -11.357 -20.274 1.00 95.88 384 ARG A N 1
ATOM 2967 C CA . ARG A 1 384 ? -5.740 -10.574 -20.962 1.00 95.88 384 ARG A CA 1
ATOM 2968 C C . ARG A 1 384 ? -5.821 -9.173 -20.363 1.00 95.88 384 ARG A C 1
ATOM 2970 O O . ARG A 1 384 ? -5.950 -9.036 -19.150 1.00 95.88 384 ARG A O 1
ATOM 2977 N N . LEU A 1 385 ? -5.779 -8.154 -21.213 1.00 96.81 385 LEU A N 1
ATOM 2978 C CA . LEU A 1 385 ? -5.918 -6.756 -20.818 1.00 96.81 385 LEU A CA 1
ATOM 2979 C C . LEU A 1 385 ? -6.878 -6.046 -21.771 1.00 96.81 385 LEU A C 1
ATOM 2981 O O . LEU A 1 385 ? -6.617 -5.963 -22.974 1.00 96.81 385 LEU A O 1
ATOM 2985 N N . ASP A 1 386 ? -7.972 -5.522 -21.234 1.00 96.75 386 ASP A N 1
ATOM 2986 C CA . ASP A 1 386 ? -8.851 -4.627 -21.980 1.00 96.75 386 ASP A CA 1
ATOM 2987 C C . ASP A 1 386 ? -8.489 -3.176 -21.645 1.00 96.75 386 ASP A C 1
ATOM 2989 O O . ASP A 1 386 ? -8.718 -2.727 -20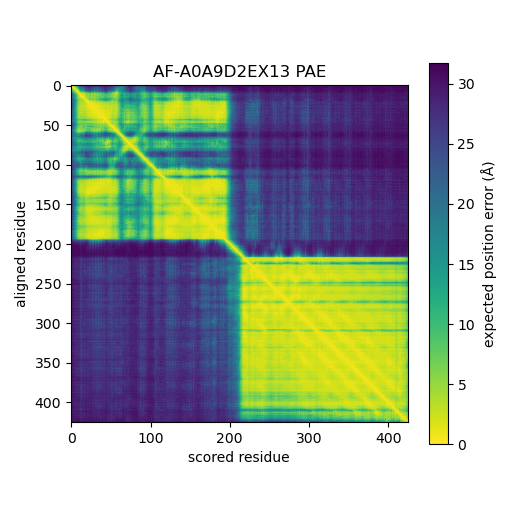.530 1.00 96.75 386 ASP A O 1
ATOM 2993 N N . ALA A 1 387 ? -7.852 -2.463 -22.573 1.00 94.81 387 ALA A N 1
ATOM 2994 C CA . ALA A 1 387 ? -7.457 -1.064 -22.402 1.00 94.81 387 ALA A CA 1
ATOM 2995 C C . ALA A 1 387 ? -8.112 -0.174 -23.471 1.00 94.81 387 ALA A C 1
ATOM 2997 O O . ALA A 1 387 ? -7.516 0.799 -23.929 1.00 94.81 387 ALA A O 1
ATOM 2998 N N . GLU A 1 388 ? -9.324 -0.525 -23.918 1.00 92.94 388 GLU A N 1
ATOM 2999 C CA . GLU A 1 388 ? -10.050 0.199 -24.971 1.00 92.94 388 GLU A CA 1
ATOM 3000 C C . GLU A 1 388 ? -10.298 1.679 -24.636 1.00 92.94 388 GLU A C 1
ATOM 3002 O O . GLU A 1 388 ? -10.211 2.523 -25.527 1.00 92.94 388 GLU A O 1
ATOM 3007 N N . GLY A 1 389 ? -10.500 2.009 -23.355 1.00 90.31 389 GLY A N 1
ATOM 3008 C CA . GLY A 1 389 ? -10.670 3.388 -22.882 1.00 90.31 389 GLY A CA 1
ATOM 3009 C C . GLY A 1 389 ? -9.396 4.246 -22.914 1.00 90.31 389 GLY A C 1
ATOM 3010 O O . GLY A 1 389 ? -9.467 5.471 -22.796 1.00 90.31 389 GLY A O 1
ATOM 3011 N N . PHE A 1 390 ? -8.213 3.649 -23.113 1.00 92.94 390 PHE A N 1
ATOM 3012 C CA . PHE A 1 390 ? -6.953 4.380 -22.993 1.00 92.94 390 PHE A CA 1
ATOM 3013 C C . PHE A 1 390 ? -6.743 5.375 -24.141 1.00 92.94 390 PHE A C 1
ATOM 3015 O O . PHE A 1 390 ? -6.703 5.039 -25.326 1.00 92.94 390 PHE A O 1
ATOM 3022 N N . SER A 1 391 ? -6.456 6.617 -23.768 1.00 90.44 391 SER A N 1
ATOM 3023 C CA . SER A 1 391 ? -5.933 7.658 -24.644 1.00 90.44 391 SER A CA 1
ATOM 3024 C C . SER A 1 391 ? -4.430 7.830 -24.424 1.00 90.44 391 SER A C 1
ATOM 3026 O O . SER A 1 391 ? -3.982 8.237 -23.354 1.00 90.44 391 SER A O 1
ATOM 3028 N N . MET A 1 392 ? -3.638 7.593 -25.473 1.00 86.81 392 MET A N 1
ATOM 3029 C CA . MET A 1 392 ? -2.173 7.753 -25.447 1.00 86.81 392 MET A CA 1
ATOM 3030 C C . MET A 1 392 ? -1.704 9.170 -25.821 1.00 86.81 392 MET A C 1
ATOM 3032 O O . MET A 1 392 ? -0.510 9.402 -25.976 1.00 86.81 392 MET A O 1
ATOM 3036 N N . LYS A 1 393 ? -2.619 10.134 -26.001 1.00 87.69 393 LYS A N 1
ATOM 3037 C CA . LYS A 1 393 ? -2.303 11.453 -26.590 1.00 87.69 393 LYS A CA 1
ATOM 3038 C C . LYS A 1 393 ? -1.392 12.329 -25.724 1.00 87.69 393 LYS A C 1
ATOM 3040 O O . LYS A 1 393 ? -0.613 13.101 -26.272 1.00 87.69 393 LYS A O 1
ATOM 3045 N N . GLN A 1 394 ? -1.526 12.253 -24.399 1.00 84.25 394 GLN A N 1
ATOM 3046 C CA . GLN A 1 394 ? -0.757 13.076 -23.451 1.00 84.25 394 GLN A CA 1
ATOM 3047 C C . GLN A 1 394 ? 0.345 12.297 -22.721 1.00 84.25 394 GLN A C 1
ATOM 3049 O O . GLN A 1 394 ? 1.139 12.892 -21.987 1.00 84.25 394 GLN A O 1
ATOM 3054 N N . VAL A 1 395 ? 0.416 10.980 -22.930 1.00 85.81 395 VAL A N 1
ATOM 3055 C CA . VAL A 1 395 ? 1.356 10.104 -22.233 1.00 85.81 395 VAL A CA 1
ATOM 3056 C C . VAL A 1 395 ? 2.769 10.355 -22.757 1.00 85.81 395 VAL A C 1
ATOM 3058 O O . VAL A 1 395 ? 3.049 10.170 -23.936 1.00 85.81 395 VAL A O 1
ATOM 3061 N N . LYS A 1 396 ? 3.673 10.764 -21.865 1.00 81.31 396 LYS A N 1
ATOM 3062 C CA . LYS A 1 396 ? 5.082 11.056 -22.176 1.00 81.31 396 LYS A CA 1
ATOM 3063 C C . LYS A 1 396 ? 6.004 9.880 -21.882 1.00 81.31 396 LYS A C 1
ATOM 3065 O O . LYS A 1 396 ? 7.029 9.722 -22.537 1.00 81.31 396 LYS A O 1
ATOM 3070 N N . TYR A 1 397 ? 5.660 9.077 -20.874 1.00 77.81 397 TYR A N 1
ATOM 3071 C CA . TYR A 1 397 ? 6.521 8.014 -20.362 1.00 77.81 397 TYR A CA 1
ATOM 3072 C C . TYR A 1 397 ? 5.739 6.713 -20.175 1.00 77.81 397 TYR A C 1
ATOM 3074 O O . TYR A 1 397 ? 4.784 6.651 -19.400 1.00 77.81 397 TYR A O 1
ATOM 3082 N N . THR A 1 398 ? 6.174 5.671 -20.882 1.00 83.12 398 THR A N 1
ATOM 3083 C CA . THR A 1 398 ? 5.646 4.294 -20.823 1.00 83.12 398 THR A CA 1
ATOM 3084 C C . THR A 1 398 ? 6.763 3.269 -20.600 1.00 83.12 398 THR A C 1
ATOM 3086 O O . THR A 1 398 ? 6.599 2.075 -20.864 1.00 83.12 398 THR A O 1
ATOM 3089 N N . SER A 1 399 ? 7.935 3.718 -20.136 1.00 83.06 399 SER A N 1
ATOM 3090 C CA . SER A 1 399 ? 9.091 2.843 -19.947 1.00 83.06 399 SER A CA 1
ATOM 3091 C C . SER A 1 399 ? 8.738 1.693 -19.002 1.00 83.06 399 SER A C 1
ATOM 3093 O O . SER A 1 399 ? 8.087 1.879 -17.976 1.00 83.06 399 SER A O 1
ATOM 3095 N N . GLY A 1 400 ? 9.100 0.474 -19.406 1.00 82.81 400 GLY A N 1
ATOM 3096 C CA . GLY A 1 400 ? 8.848 -0.734 -18.621 1.00 82.81 400 GLY A CA 1
ATOM 3097 C C . GLY A 1 400 ? 7.373 -1.051 -18.340 1.00 82.81 400 GLY A C 1
ATOM 3098 O O . GLY A 1 400 ? 7.114 -1.935 -17.533 1.00 82.81 400 GLY A O 1
ATOM 3099 N N . MET A 1 401 ? 6.407 -0.396 -19.004 1.00 87.88 401 MET A N 1
ATOM 3100 C CA . MET A 1 401 ? 4.968 -0.549 -18.725 1.00 87.88 401 MET A CA 1
ATOM 3101 C C . MET A 1 401 ? 4.505 -2.014 -18.675 1.00 87.88 401 MET A C 1
ATOM 3103 O O . MET A 1 401 ? 3.672 -2.342 -17.841 1.00 87.88 401 MET A O 1
ATOM 3107 N N . PHE A 1 402 ? 5.094 -2.885 -19.503 1.00 89.31 402 PHE A N 1
ATOM 3108 C CA . PHE A 1 402 ? 4.826 -4.331 -19.563 1.00 89.31 402 PHE A CA 1
ATOM 3109 C C . PHE A 1 402 ? 6.068 -5.196 -19.279 1.00 89.31 402 PHE A C 1
ATOM 3111 O O . PHE A 1 402 ? 6.162 -6.336 -19.741 1.00 89.31 402 PHE A O 1
ATOM 3118 N N . ALA A 1 403 ? 7.079 -4.658 -18.590 1.00 83.56 403 ALA A N 1
ATOM 3119 C CA . ALA A 1 403 ? 8.291 -5.414 -18.277 1.00 83.56 403 ALA A CA 1
ATOM 3120 C C . ALA A 1 403 ? 7.938 -6.659 -17.444 1.00 83.56 403 ALA A C 1
ATOM 3122 O O . ALA A 1 403 ? 7.293 -6.551 -16.412 1.00 83.56 403 ALA A O 1
ATOM 3123 N N . GLY A 1 404 ? 8.334 -7.853 -17.891 1.00 82.31 404 GLY A N 1
ATOM 3124 C CA . GLY A 1 404 ? 8.022 -9.108 -17.193 1.00 82.31 404 GLY A CA 1
ATOM 3125 C C . GLY A 1 404 ? 6.592 -9.640 -17.377 1.00 82.31 404 GLY A C 1
ATOM 3126 O O . GLY A 1 404 ? 6.283 -10.695 -16.829 1.00 82.31 404 GLY A O 1
ATOM 3127 N N . CYS A 1 405 ? 5.726 -8.989 -18.167 1.00 86.62 405 CYS A N 1
ATOM 3128 C CA . CYS A 1 405 ? 4.408 -9.527 -18.542 1.00 86.62 405 CYS A CA 1
ATOM 3129 C C . CYS A 1 405 ? 4.535 -10.637 -19.596 1.00 86.62 405 CYS A C 1
ATOM 3131 O O . CYS A 1 405 ? 4.140 -10.473 -20.749 1.00 86.62 405 CYS A O 1
ATOM 3133 N N . ASN A 1 406 ? 5.126 -11.766 -19.214 1.00 85.94 406 ASN A N 1
ATOM 3134 C CA . ASN A 1 406 ? 5.528 -12.818 -20.151 1.00 85.94 406 ASN A CA 1
ATOM 3135 C C . ASN A 1 406 ? 4.340 -13.539 -20.811 1.00 85.94 406 ASN A C 1
ATOM 3137 O O . ASN A 1 406 ? 4.493 -14.083 -21.902 1.00 85.94 406 ASN A O 1
ATOM 3141 N N . ASN A 1 407 ? 3.167 -13.515 -20.173 1.00 87.94 407 ASN A N 1
ATOM 3142 C CA . ASN A 1 407 ? 1.949 -14.152 -20.678 1.00 87.94 407 ASN A CA 1
ATOM 3143 C C . ASN A 1 407 ? 1.065 -13.213 -21.517 1.00 87.94 407 ASN A C 1
ATOM 3145 O O . ASN A 1 407 ? 0.080 -13.670 -22.100 1.00 87.94 407 ASN A O 1
ATOM 3149 N N . LEU A 1 408 ? 1.405 -11.922 -21.610 1.00 87.75 408 LEU A N 1
ATOM 3150 C CA . LEU A 1 408 ? 0.614 -10.946 -22.351 1.00 87.75 408 LEU A CA 1
ATOM 3151 C C . LEU A 1 408 ? 1.071 -10.895 -23.814 1.00 87.75 408 LEU A C 1
ATOM 3153 O O . LEU A 1 408 ? 2.165 -10.427 -24.136 1.00 87.75 408 LEU A O 1
ATOM 3157 N N . THR A 1 409 ? 0.218 -11.372 -24.719 1.00 83.00 409 THR A N 1
ATOM 3158 C CA . THR A 1 409 ? 0.461 -11.322 -26.170 1.00 83.00 409 THR A CA 1
ATOM 3159 C C . THR A 1 409 ? -0.280 -10.148 -26.811 1.00 83.00 409 THR A C 1
ATOM 3161 O O . THR A 1 409 ? -1.257 -9.650 -26.261 1.00 83.00 409 THR A O 1
ATOM 3164 N N . GLY A 1 410 ? 0.149 -9.703 -27.999 1.00 75.56 410 GLY A N 1
ATOM 3165 C CA . GLY A 1 410 ? -0.474 -8.560 -28.687 1.00 75.56 410 GLY A CA 1
ATOM 3166 C C . GLY A 1 410 ? -1.973 -8.728 -28.960 1.00 75.56 410 GLY A C 1
ATOM 3167 O O . GLY A 1 410 ? -2.719 -7.774 -28.800 1.00 75.56 410 GLY A O 1
ATOM 3168 N N . ALA A 1 411 ? -2.431 -9.939 -29.298 1.00 74.88 411 ALA A N 1
ATOM 3169 C CA . ALA A 1 411 ? -3.853 -10.230 -29.518 1.00 74.88 411 ALA A CA 1
ATOM 3170 C C . ALA A 1 411 ? -4.688 -10.220 -28.224 1.00 74.88 411 ALA A C 1
ATOM 3172 O O . ALA A 1 411 ? -5.912 -10.137 -28.276 1.00 74.88 411 ALA A O 1
ATOM 3173 N N . ALA A 1 412 ? -4.028 -10.317 -27.070 1.00 81.19 412 ALA A N 1
ATOM 3174 C CA . ALA A 1 412 ? -4.666 -10.314 -25.765 1.00 81.19 412 ALA A CA 1
ATOM 3175 C C . ALA A 1 412 ? -4.777 -8.916 -25.133 1.00 81.19 412 ALA A C 1
ATOM 3177 O O . ALA A 1 412 ? -5.312 -8.791 -24.029 1.00 81.19 412 ALA A O 1
ATOM 3178 N N . VAL A 1 413 ? -4.280 -7.886 -25.826 1.00 88.19 413 VAL A N 1
ATOM 3179 C CA . VAL A 1 413 ? -4.393 -6.481 -25.434 1.00 88.19 413 VAL A CA 1
ATOM 3180 C C . VAL A 1 413 ? -5.326 -5.769 -26.402 1.00 88.19 413 VAL A C 1
ATOM 3182 O O . VAL A 1 413 ? -5.066 -5.727 -27.604 1.00 88.19 413 VAL A O 1
ATOM 3185 N N . LYS A 1 414 ? -6.404 -5.188 -25.882 1.00 91.19 414 LYS A N 1
ATOM 3186 C CA . LYS A 1 414 ? -7.295 -4.316 -26.659 1.00 91.19 414 LYS A CA 1
ATOM 3187 C C . LYS A 1 414 ? -7.003 -2.843 -26.388 1.00 91.19 414 LYS A C 1
ATOM 3189 O O . LYS A 1 414 ? -6.468 -2.498 -25.341 1.00 91.19 414 LYS A O 1
ATOM 3194 N N . GLY A 1 415 ? -7.350 -1.976 -27.339 1.00 87.88 415 GLY A N 1
ATOM 3195 C CA . GLY A 1 415 ? -7.227 -0.516 -27.222 1.00 87.88 415 GLY A CA 1
ATOM 3196 C C . GLY A 1 415 ? -5.841 0.061 -27.517 1.00 87.88 415 GLY A C 1
ATOM 3197 O O . GLY A 1 415 ? -5.734 1.111 -28.147 1.00 87.88 415 GLY A O 1
ATOM 3198 N N . ILE A 1 416 ? -4.764 -0.640 -27.149 1.00 87.50 416 ILE A N 1
ATOM 3199 C CA . ILE A 1 416 ? -3.380 -0.153 -27.295 1.00 87.50 416 ILE A CA 1
ATOM 3200 C C . ILE A 1 416 ? -2.481 -1.141 -28.049 1.00 87.50 416 ILE A C 1
ATOM 3202 O O . ILE A 1 416 ? -2.683 -2.351 -28.022 1.00 87.50 416 ILE A O 1
ATOM 3206 N N . SER A 1 417 ? -1.449 -0.626 -28.728 1.00 84.12 417 SER A N 1
ATOM 3207 C CA . SER A 1 417 ? -0.505 -1.444 -29.503 1.00 84.12 417 SER A CA 1
ATOM 3208 C C . SER A 1 417 ? 0.790 -1.683 -28.725 1.00 84.12 417 SER A C 1
ATOM 3210 O O . SER A 1 417 ? 1.587 -0.760 -28.555 1.00 84.12 417 SER A O 1
ATOM 3212 N N . LEU A 1 418 ? 1.051 -2.932 -28.314 1.00 79.12 418 LEU A N 1
ATOM 3213 C CA . LEU A 1 418 ? 2.281 -3.301 -27.591 1.00 79.12 418 LEU A CA 1
ATOM 3214 C C . LEU A 1 418 ? 3.567 -2.953 -28.359 1.00 79.12 418 LEU A C 1
ATOM 3216 O O . LEU A 1 418 ? 4.561 -2.558 -27.748 1.00 79.12 418 LEU A O 1
ATOM 3220 N N . ASP A 1 419 ? 3.555 -3.062 -29.689 1.00 75.50 419 ASP A N 1
ATOM 3221 C CA . ASP A 1 419 ? 4.723 -2.749 -30.520 1.00 75.50 419 ASP A CA 1
ATOM 3222 C C . ASP A 1 419 ? 5.066 -1.258 -30.504 1.00 75.50 419 ASP A C 1
ATOM 3224 O O . ASP A 1 419 ? 6.246 -0.903 -30.507 1.00 75.50 419 ASP A O 1
ATOM 3228 N N . LYS A 1 420 ? 4.052 -0.385 -30.444 1.00 75.31 420 LYS A N 1
ATOM 3229 C CA . LYS A 1 420 ? 4.257 1.060 -30.282 1.00 75.31 420 LYS A CA 1
ATOM 3230 C C . LYS A 1 420 ? 4.809 1.382 -28.894 1.00 75.31 420 LYS A C 1
ATOM 3232 O O . LYS A 1 420 ? 5.736 2.169 -28.776 1.00 75.31 420 LYS A O 1
ATOM 3237 N N . ILE A 1 421 ? 4.341 0.690 -27.855 1.00 73.94 421 ILE A N 1
ATOM 3238 C CA . ILE A 1 421 ? 4.822 0.891 -26.477 1.00 73.94 421 ILE A CA 1
ATOM 3239 C C . ILE A 1 421 ? 6.293 0.499 -26.336 1.00 73.94 421 ILE A C 1
ATOM 3241 O O . ILE A 1 421 ? 7.075 1.255 -25.768 1.00 73.94 421 ILE A O 1
ATOM 3245 N N . LYS A 1 422 ? 6.700 -0.646 -26.897 1.00 64.94 422 LYS A N 1
ATOM 3246 C CA . LYS A 1 422 ? 8.100 -1.104 -26.852 1.00 64.94 422 LYS A CA 1
ATOM 3247 C C . LYS A 1 422 ? 9.062 -0.184 -27.606 1.00 64.94 422 LYS A C 1
ATOM 3249 O O . LYS A 1 422 ? 10.236 -0.128 -27.256 1.00 64.94 422 LYS A O 1
ATOM 3254 N N . LYS A 1 423 ? 8.579 0.508 -28.640 1.00 58.66 423 LYS A N 1
ATOM 3255 C CA . LYS A 1 423 ? 9.371 1.441 -29.454 1.00 58.66 423 LYS A CA 1
ATOM 3256 C C . LYS A 1 423 ? 9.329 2.888 -28.939 1.00 58.66 423 LYS A C 1
ATOM 3258 O O . LYS A 1 423 ? 10.087 3.706 -29.449 1.00 58.66 423 LYS A O 1
ATOM 3263 N N . GLY A 1 424 ? 8.511 3.173 -27.921 1.00 54.16 424 GLY A N 1
ATOM 3264 C CA . GLY A 1 424 ? 8.133 4.532 -27.529 1.00 54.16 424 GLY A CA 1
ATOM 3265 C C . GLY A 1 424 ? 7.018 5.053 -28.440 1.00 54.16 424 GLY A C 1
ATOM 3266 O O . GLY A 1 424 ? 7.120 4.935 -29.662 1.00 54.16 424 GLY A O 1
ATOM 3267 N N . TYR A 1 425 ? 5.936 5.556 -27.839 1.00 51.53 425 TYR A N 1
ATOM 3268 C CA . TYR A 1 425 ? 4.809 6.151 -28.567 1.00 51.53 425 TYR A CA 1
ATOM 3269 C C . TYR A 1 425 ? 5.156 7.519 -29.152 1.00 51.53 425 TYR A C 1
ATOM 3271 O O . TYR A 1 425 ? 5.950 8.242 -28.507 1.00 51.53 425 TYR A O 1
#

Secondary structure (DSSP, 8-state):
-------S--EEHHHHH-SS---HHHHHHHHHHHHHHHHHHHHTTEE-S---GGGEEE-SS---EEEPPPEEETTS-EEPPPEEE----SS-EE-----TT-PPPSS--HHHHTTSTT-SHHHHHHHHHHHHHHHHHSSPPPPHHHHHTT-----GGGGT--S-HHHHHHHHHHT-SSGGGS-SSHHHHHHHHHS----------PPPP-----S---BBPPPPSSSBGGGSSSBGGGEEEEEEES-STT--SS-EE-BSSSSSSSEEEEEEETTEEEEEEE-TT-EEPPSB-TTTTTT-TT--EEE-TT-EE-TT--B-TTTTTT-TT------TT---TT--B-TTTTTT-TT--EEE-TT---TT--B-TTTTTT-TT--EEE-TT---SS--B-TTTTTT-TT--GGGEESS-HHHHHH--

pLDDT: mean 77.73, std 19.62, range [27.39, 98.38]

Solvent-accessible surface area (backbone atoms only — not comparable to full-atom values): 22457 Å² total; per-residue (Å²): 138,82,79,82,7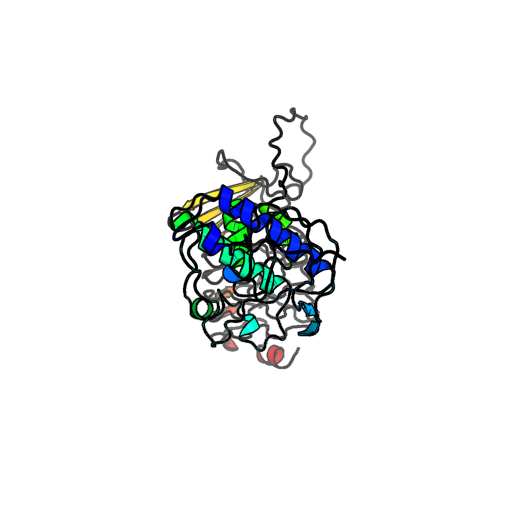5,76,80,87,73,60,32,33,47,51,75,71,69,56,90,58,58,41,60,50,75,57,48,54,67,67,45,48,59,51,34,53,53,44,22,60,40,38,75,72,50,27,33,73,76,44,46,28,51,83,12,32,32,34,34,98,72,62,91,57,79,48,65,47,48,63,28,33,36,80,85,62,48,79,42,79,37,58,76,45,85,53,93,62,72,70,38,66,49,70,46,73,63,68,62,92,81,73,59,87,73,63,55,57,52,47,41,63,77,70,73,40,78,74,50,46,36,29,43,34,31,24,14,49,25,43,46,52,47,22,38,44,59,47,42,78,64,75,39,37,69,51,37,74,75,66,50,79,81,80,58,51,60,85,73,73,37,82,66,54,74,66,48,48,50,50,38,52,36,20,54,42,73,54,62,88,67,24,39,67,30,24,50,58,46,40,46,65,70,70,51,80,77,83,81,70,85,76,81,85,81,82,92,77,80,94,73,83,89,64,91,88,67,24,34,36,37,61,37,52,99,73,58,26,44,57,76,48,95,48,44,20,62,38,28,36,32,39,38,37,32,40,52,62,85,82,63,66,97,68,68,43,64,34,16,58,83,66,74,65,41,15,35,29,40,72,47,85,49,96,91,32,25,40,36,38,39,26,6,74,84,14,32,32,48,25,44,53,31,33,35,53,44,32,50,15,36,50,20,39,43,57,44,45,79,88,23,53,46,26,68,63,20,33,30,37,32,21,24,34,17,35,16,32,42,22,42,53,64,79,56,69,71,44,40,29,64,55,21,35,36,34,34,23,24,39,13,32,17,33,43,22,36,52,44,61,39,52,58,33,36,28,66,53,20,36,34,34,32,24,21,35,19,38,14,41,45,25,39,37,37,36,32,57,32,51,38,71,86,48,47,77,38,51,60,52,25,59,40,61,25,78,49,51,47,68,91,35,37,40,62,57,60,61,71,44,52,77,69,57,120

Foldseek 3Di:
DDDPDDPPQKDQQCRVQDAFADALVVLCVLLLLVLVVQQVQVVVQKGQLAFASRQWIFDPDDQDQDFAEFIAHLQRDTDGGDRDRDCSDGTTHGYHDDDPVPPDGQAFAPCVVVVRNPDGQLRSLQNSLQNSQCNHLSDRFDHLVVVVVPDDGDFSVVSVGDNDPQQSVLSVQSNDRDSVSHDVHSVSSSCSRPPDPPPDDDDDDDDDDDDDDDPDQQEFAADDPPQAQLPDPFGLQQEAEEEEEQDCPPPDPDWDQRGNVSPSQKIKDWDDDVRHTYIYIYGHQAHEYDLALACNSAQSCNYAYYHRVLRYEQQNHAELHCNPANVCNHADYDPLSHEAQNYAYQALNQANVCNHQEDEPLNHQCVNYAEQALNHANNQNHQAYEPLNDDCPRHQYCHRNCHNPNNYDQVRYPNDGPVCSVVPD

Sequence (425 aa):
MGKNKVNDDGRTLFQAVGEGPVEARKVFRLTEPVISAAARIHQDGRYYGNIGPGSVVIYDRVWLCHRLPAQKTGSGEWKKGKREAAAIPPAVLLYRDRPRDGSETFCVPVEEYLGGEMTGPWSDVYSICAVMYSLLTGRRPADAKARMRGELLEPPSRLGVSIGANRERVIMKGLEILQKDRWQNGRELYQALFEEVNDRVSDAVPAEKPEKAKKNRNVLTRQKGTGRMLGTAIWCSEILTVSFLDTLAEKPQRYWDVSDRKDGSVLAWVQEREGGYDFYIAGEGGVVGNPDSSGLFKDCYRMRSVNFGGCFDTSQVTDMCGMFDCCSCLEELDVSSFDTAAVTNMISMFSGCVSLTSLDLSSFDTAAVTTMTNMFSGCLRLSRLDAEGFSMKQVKYTSGMFAGCNNLTGAAVKGISLDKIKKGY